Protein 1LCS (pdb70)

Radius of gyration: 31.64 Å; Cα contacts (8 Å, |Δi|>4): 925; chains: 2; bounding box: 94×71×58 Å

Solvent-accessible surface area: 22048 Å² total; per-residue (Å²): 164,92,82,77,89,38,0,23,0,24,0,29,6,64,75,75,53,79,140,14,62,33,42,66,64,62,0,41,82,114,55,0,13,20,47,0,126,10,10,4,27,34,1,20,18,130,124,5,60,19,60,122,156,87,100,159,25,18,19,0,18,66,65,42,83,9,15,81,76,2,38,87,18,47,3,8,0,0,5,28,53,43,115,77,162,136,8,34,19,71,153,44,0,21,12,51,86,143,57,2,27,3,4,10,66,11,173,78,178,15,106,39,90,101,1,41,2,50,2,89,48,8,147,33,124,0,23,76,116,36,129,80,30,45,149,8,0,24,0,43,27,109,83,115,110,84,96,30,89,36,16,31,112,36,0,105,2,9,32,5,28,0,65,12,30,133,103,0,106,126,37,78,12,131,44,98,30,25,0,0,0,27,2,67,71,126,54,143,16,3,30,1,17,0,13,0,26,44,95,59,108,111,62,115,182,148,143,113,76,50,52,0,27,0,12,0,25,4,81,70,75,59,72,143,18,61,47,51,67,58,118,12,27,66,114,99,0,24,30,44,0,130,10,12,5,27,33,0,18,14,128,132,6,58,15,56,129,169,95,106,161,26,23,21,0,16,54,76,45,72,14,15,79,73,2,38,88,17,47,3,10,0,0,3,20,56,31,136,110,208,105,3,24,29,83,162,38,0,30,11,51,70,145,53,5,26,8,5,7,58,13,188,81,170,13,101,33,97,98,2,39,2,57,2,90,53,8,151,34,125,0,25,66,117,34,129,81,37,47,162,6,0,23,0,48,24,104,92,121,125,67,108,32,90,39,17,31,117,32,0,101,1,7,33,6,27,0,68,6,31,120,100,0,104,120,37,77,3,143,29,95,42,32,0,0,0,26,1,58,66,121,54,140,19,1,33,0,26,0,6,0,25,44,100,55,107,98,91,112,169

Secondary structure (DSSP, 8-state):
----EEEEEEEEETTT--EEEEEEEEE-TTT--PPEEEEGGGT--TTTSPPTTS---S--SSSHHHHHHHHTS-EEEEESSS--GGG--GGGTT-SSTT---EEESTT----SSSSEEEEE------EE-SSSSEESTTSBTTTSTTSTT-BGGG---EEEEEE-HHHHHS--SS-EEEEEEE--SS---EEEEEEEEEEE----/----EEEEEEEEETTT--EEEEEEEEE-TTT----EEEEGGGT--SS-SPPTTSS--S--SSSHHHHHHHHTS-EEEEESTT--TTS--GGGTT-SSTT---EEESTT----SS-SEEEEE-----SEE-TTSSEESTTSBTTTS-SSTT-BGGG---EEEEEE-TGGGTS--SS-EEEEEEE--SS---EEEEEEEEEEE----

InterPro domains:
  IPR008981 F-MuLV receptor-binding [G3DSA:3.90.310.10] (35-245)
  IPR008981 F-MuLV receptor-binding [SSF49830] (38-240)
  IPR018154 TLV/ENV coat polyprotein [PF00429] (21-636)
  IPR018154 TLV/ENV coat polyprotein [PTHR10424] (202-648)

B-factor: mean 48.63, std 17.07, range [19.19, 107.61]

CATH classification: 3.90.310.10

Sequence (410 aa):
PHQVYNVTWTITNLVTGTKANATSMLGTLTDAFPTMYFDLCDIIGNTWNPSDQEPFPGYGCDQPMRRWQQRNTPFYVCPGHANRKQCGGPQDGFCAVWGCETTGETYWRPTSSWDYITVKKGVTQGIYQCSGGGWCGPCYDKAVHSSTTGASEGGRCNPLILQFTQKGRQTSWDGPKSWGLRLYRSGYDPIALFSVSRQVMTITPPHQVYNVTWTITNLVTGTKANATSMLGTLTDAFPTMYFDLCDIIGNTWNPSDQEPFPGYGCDQPMRRWQQRNTPFYVCPGHANRKQCGGPQDGFCAVWGCETTGETYWRPTSSWDYITVKKGVTQGIYQCSGGGWCGPCYDKAVHSSTTGASEGGRCNPLILQFTQKGRQTSWDGPKSWGLRLYRSGYDPIALFSVSRQVMTITP

Nearest PDB structures (foldseek):
  1lcs-assembly1_A  TM=1.005E+00  e=9.125E-48  Feline leukemia virus strain B/lambda-B1
  1aol-assembly1_A  TM=7.266E-01  e=6.722E-16  Friend murine leukemia virus
  5mj4-assembly1_A  TM=2.939E-01  e=6.908E+00  Homo sapiens
  2nup-assembly1_B  TM=2.104E-01  e=5.769E+00  Homo sapiens
  1lcs-assembly1_A  TM=9.864E-01  e=2.912E-42  Feline leukemia virus strain B/lambda-B1

Organism: Feline leukemia virus (strain B/lambda-B1) (NCBI:txid103916)

Structure (mmCIF, N/CA/C/O backbone):
data_1LCS
#
_entry.id   1LCS
#
_cell.length_a   93.400
_cell.length_b   93.400
_cell.length_c   231.500
_cell.angle_alpha   90.00
_cell.angle_beta   90.00
_cell.angle_gamma   120.00
#
_symmetry.space_group_name_H-M   'P 65 2 2'
#
loop_
_entity.id
_entity.type
_entity.pdbx_description
1 polymer 'FELINE LEUKEMIA VIRUS RECEPTOR-BINDING DOMAIN'
2 branched 2-acetamido-2-deoxy-beta-D-glucopyranose-(1-4)-2-acetamido-2-deoxy-beta-D-glucopyranose
3 branched 2-acetamido-2-deoxy-alpha-D-glucopyranose-(1-2)-beta-D-mannopyranose-(1-6)-alpha-D-mannopyranose-(1-4)-2-acetamido-2-deoxy-beta-D-glucopyranose-(1-4)-2-acetamido-2-deoxy-beta-D-glucopyranose
4 non-polymer 2-[2-(2-METHOXY-ETHOXY)-ETHOXY]-ETHOXYL
5 water water
#
loop_
_atom_site.group_PDB
_atom_site.id
_atom_site.type_symbol
_atom_site.label_atom_id
_atom_site.label_alt_id
_atom_site.label_comp_id
_atom_site.label_asym_id
_atom_site.label_entity_id
_atom_site.label_seq_id
_atom_site.pdbx_PDB_ins_code
_atom_site.Cartn_x
_atom_site.Cartn_y
_atom_site.Cartn_z
_atom_site.occupancy
_atom_site.B_iso_or_equiv
_atom_site.auth_seq_id
_atom_site.auth_comp_id
_atom_site.auth_asym_id
_atom_site.auth_atom_id
_atom_site.pdbx_PDB_model_num
ATOM 1 N N . PRO A 1 4 ? -41.458 64.387 118.529 1.00 68.64 4 PRO A N 1
ATOM 2 C CA . PRO A 1 4 ? -40.428 64.387 119.601 1.00 69.23 4 PRO A CA 1
ATOM 3 C C . PRO A 1 4 ? -39.059 64.148 118.971 1.00 69.05 4 PRO A C 1
ATOM 4 O O . PRO A 1 4 ? -38.067 64.792 119.328 1.00 68.84 4 PRO A O 1
ATOM 8 N N . HIS A 1 5 ? -39.017 63.209 118.033 1.00 67.68 5 HIS A N 1
ATOM 9 C CA . HIS A 1 5 ? -37.787 62.904 117.327 1.00 67.21 5 HIS A CA 1
ATOM 10 C C . HIS A 1 5 ? -37.783 63.801 116.085 1.00 67.89 5 HIS A C 1
ATOM 11 O O . HIS A 1 5 ? -36.778 63.886 115.374 1.00 67.79 5 HIS A O 1
ATOM 18 N N . GLN A 1 6 ? -38.917 64.464 115.839 1.00 68.21 6 GLN A N 1
ATOM 19 C CA . GLN A 1 6 ? -39.083 65.359 114.689 1.00 68.61 6 GLN A CA 1
ATOM 20 C C . GLN A 1 6 ? -38.597 66.764 114.997 1.00 68.44 6 GLN A C 1
ATOM 21 O O . GLN A 1 6 ? -39.359 67.727 114.924 1.00 68.74 6 GLN A O 1
ATOM 27 N N . VAL A 1 7 ? -37.320 66.877 115.331 1.00 68.10 7 VAL A N 1
ATOM 28 C CA . VAL A 1 7 ? -36.733 68.161 115.661 1.00 68.64 7 VAL A CA 1
ATOM 29 C C . VAL A 1 7 ? -36.537 69.047 114.426 1.00 68.30 7 VAL A C 1
ATOM 30 O O . VAL A 1 7 ? -36.696 70.269 114.506 1.00 68.32 7 VAL A O 1
ATOM 34 N N . TYR A 1 8 ? -36.208 68.438 113.288 1.00 66.63 8 TYR A N 1
ATOM 35 C CA . TYR A 1 8 ? -35.974 69.204 112.064 1.00 64.46 8 TYR A CA 1
ATOM 36 C C . TYR A 1 8 ? -36.689 68.670 110.826 1.00 62.43 8 TYR A C 1
ATOM 37 O O . TYR A 1 8 ? -37.358 67.637 110.855 1.00 61.87 8 TYR A O 1
ATOM 46 N N . ASN A 1 9 ? -36.538 69.410 109.734 1.00 60.50 9 ASN A N 1
ATOM 47 C CA . ASN A 1 9 ? -37.088 69.019 108.448 1.00 58.91 9 ASN A CA 1
ATOM 48 C C . ASN A 1 9 ? -35.861 68.752 107.594 1.00 55.67 9 ASN A C 1
ATOM 49 O O . ASN A 1 9 ? -35.221 69.681 107.092 1.00 53.29 9 ASN A O 1
ATOM 54 N N . VAL A 1 10 ? -35.528 67.474 107.457 1.00 52.76 10 VAL A N 1
ATOM 55 C CA . VAL A 1 10 ? -34.360 67.059 106.696 1.00 49.06 10 VAL A CA 1
ATOM 56 C C . VAL A 1 10 ? -34.680 66.789 105.229 1.00 46.23 10 VAL A C 1
ATOM 57 O O . VAL A 1 10 ? -35.583 66.019 104.904 1.00 46.55 10 VAL A O 1
ATOM 61 N N . THR A 1 11 ? -33.937 67.435 104.341 1.00 43.22 11 THR A N 1
ATOM 62 C CA . THR A 1 11 ? -34.153 67.251 102.917 1.00 43.40 11 THR A CA 1
ATOM 63 C C . THR A 1 11 ? -32.912 66.657 102.264 1.00 42.19 11 THR A C 1
ATOM 64 O O . THR A 1 11 ? -31.795 67.145 102.466 1.00 42.24 11 THR A O 1
ATOM 68 N N . TRP A 1 12 ? -33.115 65.586 101.502 1.00 41.19 12 TRP A N 1
ATOM 69 C CA . TRP A 1 12 ? -32.027 64.927 100.786 1.00 39.33 12 TRP A CA 1
ATOM 70 C C . TRP A 1 12 ? -32.239 65.199 99.306 1.00 38.40 12 TRP A C 1
ATOM 71 O O . TRP A 1 12 ? -33.351 65.067 98.797 1.00 37.15 12 TRP A O 1
ATOM 82 N N . THR A 1 13 ? -31.171 65.572 98.614 1.00 37.93 13 THR A N 1
ATOM 83 C CA . THR A 1 13 ? -31.271 65.867 97.193 1.00 38.19 13 THR A CA 1
ATOM 84 C C . THR A 1 13 ? -30.288 65.078 96.338 1.00 37.58 13 THR A C 1
ATOM 85 O O . THR A 1 13 ? -29.116 64.961 96.679 1.00 36.95 13 THR A O 1
ATOM 89 N N . ILE A 1 14 ? -30.776 64.541 95.226 1.00 36.83 14 ILE A N 1
ATOM 90 C CA . ILE A 1 14 ? -29.919 63.814 94.303 1.00 37.34 14 ILE A CA 1
ATOM 91 C C . ILE A 1 14 ? -29.654 64.761 93.129 1.00 37.78 14 ILE A C 1
ATOM 92 O O . ILE A 1 14 ? -30.580 65.192 92.434 1.00 38.04 14 ILE A O 1
ATOM 97 N N . THR A 1 15 ? -28.385 65.085 92.911 1.00 36.14 15 THR A N 1
ATOM 98 C CA . THR A 1 15 ? -28.032 66.024 91.863 1.00 35.13 15 THR A CA 1
ATOM 99 C C . THR A 1 15 ? -27.252 65.491 90.676 1.00 36.20 15 THR A C 1
ATOM 100 O O . THR A 1 15 ? -26.373 64.643 90.822 1.00 35.71 15 THR A O 1
ATOM 104 N N . ASN A 1 16 ? -27.590 66.028 89.502 1.00 36.93 16 ASN A N 1
ATOM 105 C CA . ASN A 1 16 ? -26.929 65.712 88.235 1.00 34.61 16 ASN A CA 1
ATOM 106 C C . ASN A 1 16 ? -25.614 66.484 88.377 1.00 33.73 16 ASN A C 1
ATOM 107 O O . ASN A 1 16 ? -25.608 67.706 88.300 1.00 33.92 16 ASN A O 1
ATOM 112 N N . LEU A 1 17 ? -24.512 65.778 88.601 1.00 32.38 17 LEU A N 1
ATOM 113 C CA . LEU A 1 17 ? -23.221 66.428 88.814 1.00 30.81 17 LEU A CA 1
ATOM 114 C C . LEU A 1 17 ? -22.812 67.460 87.764 1.00 30.64 17 LEU A C 1
ATOM 115 O O . LEU A 1 17 ? -22.443 68.602 88.093 1.00 27.42 17 LEU A O 1
ATOM 120 N N . VAL A 1 18 ? -22.879 67.063 86.503 1.00 29.41 18 VAL A N 1
ATOM 121 C CA . VAL A 1 18 ? -22.502 67.958 85.430 1.00 30.51 18 VAL A CA 1
ATOM 122 C C . VAL A 1 18 ? -23.418 69.176 85.331 1.00 31.53 18 VAL A C 1
ATOM 123 O O . VAL A 1 18 ? -22.975 70.303 85.528 1.00 31.48 18 VAL A O 1
ATOM 127 N N . THR A 1 19 ? -24.698 68.955 85.058 1.00 32.71 19 THR A N 1
ATOM 128 C CA . THR A 1 19 ? -25.636 70.063 84.905 1.00 34.99 19 THR A CA 1
ATOM 129 C C . THR A 1 19 ? -25.964 70.859 86.163 1.00 36.25 19 THR A C 1
ATOM 130 O O . THR A 1 19 ? -26.338 72.024 86.073 1.00 38.89 19 THR A O 1
ATOM 134 N N . GLY A 1 20 ? -25.854 70.237 87.330 1.00 36.03 20 GLY A N 1
ATOM 135 C CA . GLY A 1 20 ? -26.162 70.941 88.561 1.00 33.73 20 GLY A CA 1
ATOM 136 C C . GLY A 1 20 ? -27.642 70.936 88.915 1.00 34.67 20 GLY A C 1
ATOM 137 O O . GLY A 1 20 ? -28.040 71.487 89.940 1.00 32.49 20 GLY A O 1
ATOM 138 N N . THR A 1 21 ? -28.462 70.304 88.078 1.00 35.03 21 THR A N 1
ATOM 139 C CA . THR A 1 21 ? -29.898 70.254 88.325 1.00 36.90 21 THR A CA 1
ATOM 140 C C . THR A 1 21 ? -30.316 69.135 89.284 1.00 38.49 21 THR A C 1
ATOM 141 O O . THR A 1 21 ? -29.595 68.156 89.485 1.00 40.09 21 THR A O 1
ATOM 145 N N . LYS A 1 22 ? -31.494 69.294 89.869 1.00 38.66 22 LYS A N 1
ATOM 146 C CA . LYS A 1 22 ? -32.033 68.342 90.828 1.00 39.08 22 LYS A CA 1
ATOM 147 C C . LYS A 1 22 ? -32.721 67.178 90.142 1.00 39.15 22 LYS A C 1
ATOM 148 O O . LYS A 1 22 ? -33.719 67.374 89.455 1.00 40.20 22 LYS A O 1
ATOM 154 N N . ALA A 1 23 ? -32.197 65.969 90.327 1.00 37.73 23 ALA A N 1
ATOM 155 C CA . ALA A 1 23 ? -32.820 64.794 89.732 1.00 36.51 23 ALA A CA 1
ATOM 156 C C . ALA A 1 23 ? -34.092 64.508 90.527 1.00 36.61 23 ALA A C 1
ATOM 157 O O . ALA A 1 23 ? -35.090 64.055 89.973 1.00 37.56 23 ALA A O 1
ATOM 159 N N . ASN A 1 24 ? -34.038 64.763 91.831 1.00 34.86 24 ASN A N 1
ATOM 160 C CA . ASN A 1 24 ? -35.184 64.583 92.707 1.00 37.16 24 ASN A CA 1
ATOM 161 C C . ASN A 1 24 ? -34.823 64.952 94.130 1.00 38.31 24 ASN A C 1
ATOM 162 O O . ASN A 1 24 ? -33.670 65.231 94.435 1.00 39.31 24 ASN A O 1
ATOM 167 N N . ALA A 1 25 ? -35.817 64.950 95.008 1.00 40.53 25 ALA A N 1
ATOM 168 C CA . ALA A 1 25 ? -35.585 65.293 96.404 1.00 42.80 25 ALA A CA 1
ATOM 169 C C . ALA A 1 25 ? -36.638 64.662 97.299 1.00 43.95 25 ALA A C 1
ATOM 170 O O . ALA A 1 25 ? -37.735 64.328 96.854 1.00 45.82 25 ALA A O 1
ATOM 172 N N . THR A 1 26 ? -36.291 64.484 98.562 1.00 44.78 26 THR A N 1
ATOM 173 C CA . THR A 1 26 ? -37.214 63.915 99.525 1.00 47.69 26 THR A CA 1
ATOM 174 C C . THR A 1 26 ? -36.999 64.588 100.874 1.00 49.44 26 THR A C 1
ATOM 175 O O . THR A 1 26 ? -35.861 64.772 101.322 1.00 49.36 26 THR A O 1
ATOM 179 N N . SER A 1 27 ? -38.096 64.980 101.510 1.00 50.45 27 SER A N 1
ATOM 180 C CA . SER A 1 27 ? -38.014 65.616 102.817 1.00 52.58 27 SER A CA 1
ATOM 181 C C . SER A 1 27 ? -38.708 64.760 103.869 1.00 52.95 27 SER A C 1
ATOM 182 O O . SER A 1 27 ? -39.601 63.976 103.560 1.00 52.49 27 SER A O 1
ATOM 185 N N . MET A 1 28 ? -38.275 64.895 105.112 1.00 54.07 28 MET A N 1
ATOM 186 C CA . MET A 1 28 ? -38.888 64.158 106.200 1.00 56.71 28 MET A CA 1
ATOM 187 C C . MET A 1 28 ? -38.472 64.795 107.513 1.00 56.41 28 MET A C 1
ATOM 188 O O . MET A 1 28 ? -37.398 65.387 107.612 1.00 56.50 28 MET A O 1
ATOM 193 N N . LEU A 1 29 ? -39.338 64.702 108.515 1.00 55.70 29 LEU A N 1
ATOM 194 C CA . LEU A 1 29 ? -39.041 65.289 109.810 1.00 54.31 29 LEU A CA 1
ATOM 195 C C . LEU A 1 29 ? -38.286 64.270 110.635 1.00 52.85 29 LEU A C 1
ATOM 196 O O . LEU A 1 29 ? -38.565 63.072 110.560 1.00 54.47 29 LEU A O 1
ATOM 201 N N . GLY A 1 30 ? -37.323 64.744 111.413 1.00 49.34 30 GLY A N 1
ATOM 202 C CA . GLY A 1 30 ? -36.542 63.846 112.230 1.00 46.69 30 GLY A CA 1
ATOM 203 C C . GLY A 1 30 ? -35.222 64.478 112.602 1.00 47.23 30 GLY A C 1
ATOM 204 O O . GLY A 1 30 ? -35.085 65.705 112.623 1.00 46.64 30 GLY A O 1
ATOM 205 N N . THR A 1 31 ? -34.243 63.637 112.910 1.00 46.70 31 THR A N 1
ATOM 206 C CA . THR A 1 31 ? -32.926 64.124 113.287 1.00 46.59 31 THR A CA 1
ATOM 207 C C . THR A 1 31 ? -31.882 63.626 112.304 1.00 46.75 31 THR A C 1
ATOM 208 O O . THR A 1 31 ? -32.179 62.828 111.417 1.00 46.07 31 THR A O 1
ATOM 212 N N . LEU A 1 32 ? -30.660 64.112 112.462 1.00 48.04 32 LEU A N 1
ATOM 213 C CA . LEU A 1 32 ? -29.565 63.724 111.586 1.00 49.89 32 LEU A CA 1
ATOM 214 C C . LEU A 1 32 ? -29.266 62.232 111.637 1.00 51.15 32 LEU A C 1
ATOM 215 O O . LEU A 1 32 ? -28.705 61.676 110.687 1.00 52.63 32 LEU A O 1
ATOM 220 N N . THR A 1 33 ? -29.651 61.588 112.736 1.00 50.61 33 THR A N 1
ATOM 221 C CA . THR A 1 33 ? -29.379 60.170 112.930 1.00 50.88 33 THR A CA 1
ATOM 222 C C . THR A 1 33 ? -30.466 59.211 112.467 1.00 49.92 33 THR A C 1
ATOM 223 O O . THR A 1 33 ? -30.212 58.021 112.290 1.00 50.89 33 THR A O 1
ATOM 227 N N . ASP A 1 34 ? -31.673 59.713 112.256 1.00 48.80 34 ASP A N 1
ATOM 228 C CA . ASP A 1 34 ? -32.762 58.839 111.838 1.00 47.79 34 ASP A CA 1
ATOM 229 C C . ASP A 1 34 ? -33.396 59.180 110.490 1.00 45.76 34 ASP A C 1
ATOM 230 O O . ASP A 1 34 ? -34.194 58.403 109.962 1.00 45.25 34 ASP A O 1
ATOM 235 N N . ALA A 1 35 ? -33.046 60.332 109.933 1.00 44.59 35 ALA A N 1
ATOM 236 C CA . ALA A 1 35 ? -33.627 60.746 108.659 1.00 44.74 35 ALA A CA 1
ATOM 237 C C . ALA A 1 35 ? -32.767 60.320 107.477 1.00 43.59 35 ALA A C 1
ATOM 238 O O . ALA A 1 35 ? -31.875 61.057 107.038 1.00 41.80 35 ALA A O 1
ATOM 240 N N . PHE A 1 36 ? -33.045 59.112 106.991 1.00 41.28 36 PHE A N 1
ATOM 241 C CA . PHE A 1 36 ? -32.347 58.518 105.856 1.00 39.21 36 PHE A CA 1
ATOM 242 C C . PHE A 1 36 ? -33.370 57.798 105.015 1.00 39.44 36 PHE A C 1
ATOM 243 O O . PHE A 1 36 ? -33.428 56.573 104.998 1.00 39.26 36 PHE A O 1
ATOM 251 N N . PRO A 1 37 ? -34.193 58.560 104.295 1.00 39.55 37 PRO A N 1
ATOM 252 C CA . PRO A 1 37 ? -35.239 58.013 103.438 1.00 40.51 37 PRO A CA 1
ATOM 253 C C . PRO A 1 37 ? -34.699 57.334 102.196 1.00 42.39 37 PRO A C 1
ATOM 254 O O . PRO A 1 37 ? -33.546 57.531 101.807 1.00 44.70 37 PRO A O 1
ATOM 258 N N . THR A 1 38 ? -35.562 56.542 101.577 1.00 42.57 38 THR A N 1
ATOM 259 C CA . THR A 1 38 ? -35.264 55.854 100.338 1.00 42.21 38 THR A CA 1
ATOM 260 C C . THR A 1 38 ? -35.442 56.910 99.251 1.00 42.20 38 THR A C 1
ATOM 261 O O . THR A 1 38 ? -36.432 57.629 99.249 1.00 42.69 38 THR A O 1
ATOM 265 N N . MET A 1 39 ? -34.485 57.015 98.340 1.00 43.17 39 MET A N 1
ATOM 266 C CA . MET A 1 39 ? -34.569 57.993 97.264 1.00 43.39 39 MET A CA 1
ATOM 267 C C . MET A 1 39 ? -35.043 57.334 95.974 1.00 42.73 39 MET A C 1
ATOM 268 O O . MET A 1 39 ? -34.787 56.154 95.730 1.00 43.01 39 MET A O 1
ATOM 273 N N . TYR A 1 40 ? -35.723 58.108 95.142 1.00 41.22 40 TYR A N 1
ATOM 274 C CA . TYR A 1 40 ? -36.200 57.613 93.861 1.00 39.21 40 TYR A CA 1
ATOM 275 C C . TYR A 1 40 ? -35.849 58.642 92.794 1.00 38.02 40 TYR A C 1
ATOM 276 O O . TYR A 1 40 ? -36.061 59.838 92.997 1.00 38.99 40 TYR A O 1
ATOM 285 N N . PHE A 1 41 ? -35.308 58.188 91.668 1.00 35.40 41 PHE A N 1
ATOM 286 C CA . PHE A 1 41 ? -34.977 59.095 90.580 1.00 33.65 41 PHE A CA 1
ATOM 287 C C . PHE A 1 41 ? -34.806 58.320 89.283 1.00 33.61 41 PHE A C 1
ATOM 288 O O . PHE A 1 41 ? -34.690 57.096 89.301 1.00 33.79 41 PHE A O 1
ATOM 296 N N . ASP A 1 42 ? -34.840 59.015 88.150 1.00 32.53 42 ASP A N 1
ATOM 297 C CA . ASP A 1 42 ? -34.677 58.337 86.871 1.00 32.62 42 ASP A CA 1
ATOM 298 C C . ASP A 1 42 ? -33.257 58.594 86.384 1.00 33.31 42 ASP A C 1
ATOM 299 O O . ASP A 1 42 ? -32.722 59.690 86.570 1.00 34.53 42 ASP A O 1
ATOM 304 N N . LEU A 1 43 ? -32.648 57.582 85.774 1.00 33.70 43 LEU A N 1
ATOM 305 C CA . LEU A 1 43 ? -31.284 57.694 85.259 1.00 33.80 43 LEU A CA 1
ATOM 306 C C . LEU A 1 43 ? -31.146 58.834 84.249 1.00 34.81 43 LEU A C 1
ATOM 307 O O . LEU A 1 43 ? -30.125 59.519 84.208 1.00 34.38 43 LEU A O 1
ATOM 312 N N . CYS A 1 44 ? -32.179 59.040 83.438 1.00 36.68 44 CYS A N 1
ATOM 313 C CA . CYS A 1 44 ? -32.142 60.099 82.436 1.00 38.69 44 CYS A CA 1
ATOM 314 C C . CYS A 1 44 ? -32.085 61.501 83.034 1.00 37.52 44 CYS A C 1
ATOM 315 O O . CYS A 1 44 ? -31.814 62.468 82.327 1.00 36.86 44 CYS A O 1
ATOM 318 N N . ASP A 1 45 ? -32.315 61.616 84.336 1.00 37.57 45 ASP A N 1
ATOM 319 C CA . ASP A 1 45 ? -32.257 62.924 84.978 1.00 37.92 45 ASP A CA 1
ATOM 320 C C . ASP A 1 45 ? -30.896 63.235 85.586 1.00 36.33 45 ASP A C 1
ATOM 321 O O . ASP A 1 45 ? -30.726 64.274 86.225 1.00 36.36 45 ASP A O 1
ATOM 326 N N . ILE A 1 46 ? -29.927 62.340 85.388 1.00 34.61 46 ILE A N 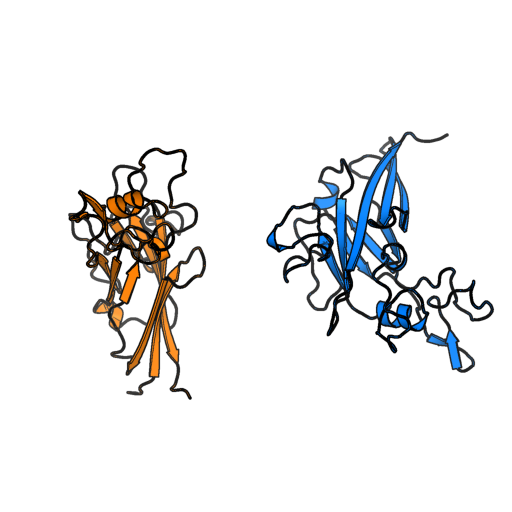1
ATOM 327 C CA . ILE A 1 46 ? -28.578 62.549 85.922 1.00 32.39 46 ILE A CA 1
ATOM 328 C C . ILE A 1 46 ? -27.478 62.433 84.864 1.00 32.50 46 ILE A C 1
ATOM 329 O O . ILE A 1 46 ? -26.301 62.621 85.171 1.00 33.33 46 ILE A O 1
ATOM 334 N N . ILE A 1 47 ? -27.848 62.113 83.627 1.00 31.79 47 ILE A N 1
ATOM 335 C CA . ILE A 1 47 ? -26.854 62.001 82.566 1.00 33.95 47 ILE A CA 1
ATOM 336 C C . ILE A 1 47 ? -26.369 63.384 82.148 1.00 34.74 47 ILE A C 1
ATOM 337 O O . ILE A 1 47 ? -27.038 64.389 82.397 1.00 31.87 47 ILE A O 1
ATOM 342 N N . GLY A 1 48 ? -25.202 63.412 81.510 1.00 36.19 48 GLY A N 1
ATOM 343 C CA . GLY A 1 48 ? -24.618 64.656 81.046 1.00 37.67 48 GLY A CA 1
ATOM 344 C C . GLY A 1 48 ? -24.635 64.818 79.529 1.00 39.63 48 GLY A C 1
ATOM 345 O O . GLY A 1 48 ? -25.283 64.051 78.801 1.00 35.22 48 GLY A O 1
ATOM 346 N N . ASN A 1 49 ? -23.899 65.823 79.064 1.00 41.20 49 ASN A N 1
ATOM 347 C CA . ASN A 1 49 ? -23.806 66.162 77.647 1.00 43.46 49 ASN A CA 1
ATOM 348 C C . ASN A 1 49 ? -23.214 65.090 76.746 1.00 42.85 49 ASN A C 1
ATOM 349 O O . ASN A 1 49 ? -23.529 65.046 75.564 1.00 43.16 49 ASN A O 1
ATOM 354 N N . THR A 1 50 ? -22.377 64.219 77.296 1.00 42.54 50 THR A N 1
ATOM 355 C CA . THR A 1 50 ? -21.725 63.205 76.477 1.00 43.63 50 THR A CA 1
ATOM 356 C C . THR A 1 50 ? -22.312 61.791 76.518 1.00 43.52 50 THR A C 1
ATOM 357 O O . THR A 1 50 ? -21.719 60.860 75.975 1.00 44.82 50 THR A O 1
ATOM 361 N N . TRP A 1 51 ? -23.473 61.625 77.144 1.00 42.43 51 TRP A N 1
ATOM 362 C CA . TRP A 1 51 ? -24.097 60.309 77.250 1.00 40.86 51 TRP A CA 1
ATOM 363 C C . TRP A 1 51 ? -24.841 59.839 75.996 1.00 42.13 51 TRP A C 1
ATOM 364 O O . TRP A 1 51 ? -24.470 58.824 75.409 1.00 42.96 51 TRP A O 1
ATOM 375 N N . ASN A 1 52 ? -25.881 60.561 75.585 1.00 41.38 52 ASN A N 1
ATOM 376 C CA . ASN A 1 52 ? -26.646 60.165 74.402 1.00 42.87 52 ASN A CA 1
ATOM 377 C C . ASN A 1 52 ? -25.795 59.916 73.165 1.00 42.92 52 ASN A C 1
ATOM 378 O O . ASN A 1 52 ? -24.981 60.750 72.776 1.00 42.10 52 ASN A O 1
ATOM 383 N N . PRO A 1 53 ? -25.969 58.751 72.535 1.00 43.35 53 PRO A N 1
ATOM 384 C CA . PRO A 1 53 ? -25.191 58.459 71.331 1.00 45.40 53 PRO A CA 1
ATOM 385 C C . PRO A 1 53 ? -25.629 59.419 70.218 1.00 47.44 53 PRO A C 1
ATOM 386 O O . PRO A 1 53 ? -26.743 59.955 70.243 1.00 47.03 53 PRO A O 1
ATOM 390 N N . SER A 1 54 ? -24.749 59.633 69.250 1.00 49.09 54 SER A N 1
ATOM 391 C CA . SER A 1 54 ? -25.031 60.520 68.132 1.00 52.56 54 SER A CA 1
ATOM 392 C C . SER A 1 54 ? -26.268 60.108 67.328 1.00 54.02 54 SER A C 1
ATOM 393 O O . SER A 1 54 ? -26.764 58.989 67.460 1.00 54.07 54 SER A O 1
ATOM 396 N N . ASP A 1 55 ? -26.771 61.021 66.501 1.00 56.07 55 ASP A N 1
ATOM 397 C CA . ASP A 1 55 ? -27.921 60.721 65.654 1.00 59.47 55 ASP A CA 1
ATOM 398 C C . ASP A 1 55 ? -27.449 59.890 64.461 1.00 59.45 55 ASP A C 1
ATOM 399 O O . ASP A 1 55 ? -28.237 59.176 63.844 1.00 60.08 55 ASP A O 1
ATOM 404 N N . GLN A 1 56 ? -26.159 59.991 64.148 1.00 59.99 56 GLN A N 1
ATOM 405 C CA . GLN A 1 56 ? -25.569 59.257 63.033 1.00 61.44 56 GLN A CA 1
ATOM 406 C C . GLN A 1 56 ? -25.328 57.815 63.454 1.00 61.10 56 GLN A C 1
ATOM 407 O O . GLN A 1 56 ? -24.951 56.973 62.638 1.00 62.12 56 GLN A O 1
ATOM 413 N N . GLU A 1 57 ? -25.535 57.543 64.738 1.00 59.93 57 GLU A N 1
ATOM 414 C CA . GLU A 1 57 ? -25.327 56.213 65.296 1.00 57.19 57 GLU A CA 1
ATOM 415 C C . GLU A 1 57 ? -26.605 55.386 65.236 1.00 53.18 57 GLU A C 1
ATOM 416 O O . GLU A 1 57 ? -27.593 55.707 65.899 1.00 52.95 57 GLU A O 1
ATOM 422 N N . PRO A 1 58 ? -26.598 54.304 64.440 1.00 50.18 58 PRO A N 1
ATOM 423 C CA . PRO A 1 58 ? -27.753 53.413 64.274 1.00 48.45 58 PRO A CA 1
ATOM 424 C C . PRO A 1 58 ? -28.041 52.458 65.437 1.00 47.71 58 PRO A C 1
ATOM 425 O O . PRO A 1 58 ? -27.220 51.599 65.770 1.00 46.53 58 PRO A O 1
ATOM 429 N N . PHE A 1 59 ? -29.220 52.621 66.034 1.00 45.91 59 PHE A N 1
ATOM 430 C CA . PHE A 1 59 ? -29.678 51.790 67.150 1.00 45.75 59 PHE A CA 1
ATOM 431 C C . PHE A 1 59 ? -28.547 51.398 68.103 1.00 43.82 59 PHE A C 1
ATOM 432 O O . PHE A 1 59 ? -28.210 50.216 68.226 1.00 42.18 59 PHE A O 1
ATOM 440 N N . PRO A 1 60 ? -27.967 52.382 68.812 1.00 41.38 60 PRO A N 1
ATOM 441 C CA . PRO A 1 60 ? -26.870 52.115 69.743 1.00 39.05 60 PRO A CA 1
ATOM 442 C C . PRO A 1 60 ? -27.184 51.164 70.897 1.00 37.20 60 PRO A C 1
ATOM 443 O O . PRO A 1 60 ? -26.293 50.476 71.381 1.00 38.60 60 PRO A O 1
ATOM 447 N N . GLY A 1 61 ? -28.435 51.117 71.342 1.00 36.98 61 GLY A N 1
ATOM 448 C CA . GLY A 1 61 ? -28.777 50.210 72.427 1.00 35.63 61 GLY A CA 1
ATOM 449 C C . GLY A 1 61 ? -29.033 50.892 73.756 1.00 37.15 61 GLY A C 1
ATOM 450 O O . GLY A 1 61 ? -29.404 50.245 74.736 1.00 38.96 61 GLY A O 1
ATOM 451 N N . TYR A 1 62 ? -28.830 52.204 73.795 1.00 36.71 62 TYR A N 1
ATOM 452 C CA . TYR A 1 62 ? -29.062 52.980 75.004 1.00 36.13 62 TYR A CA 1
ATOM 453 C C . TYR A 1 62 ? -29.170 54.444 74.596 1.00 36.47 62 TYR A C 1
ATOM 454 O O . TYR A 1 62 ? -28.954 54.780 73.438 1.00 36.86 62 TYR A O 1
ATOM 463 N N . GLY A 1 63 ? -29.506 55.302 75.553 1.00 38.02 63 GLY A N 1
ATOM 464 C CA . GLY A 1 63 ? -29.654 56.718 75.281 1.00 37.94 63 GLY A CA 1
ATOM 465 C C . GLY A 1 63 ? -30.938 57.218 75.909 1.00 39.40 63 GLY A C 1
ATOM 466 O O . GLY A 1 63 ? -31.852 56.437 76.182 1.00 38.64 63 GLY A O 1
ATOM 467 N N . CYS A 1 64 ? -31.022 58.521 76.136 1.00 41.58 64 CYS A N 1
ATOM 468 C CA . CYS A 1 64 ? -32.214 59.095 76.743 1.00 44.96 64 CYS A CA 1
ATOM 469 C C . CYS A 1 64 ? -33.054 59.958 75.800 1.00 46.46 64 CYS A C 1
ATOM 470 O O . CYS A 1 64 ? -34.110 60.462 76.196 1.00 46.01 64 CYS A O 1
ATOM 473 N N . ASP A 1 65 ? -32.607 60.102 74.556 1.00 47.71 65 ASP A N 1
ATOM 474 C CA . ASP A 1 65 ? -33.306 60.947 73.586 1.00 50.46 65 ASP A CA 1
ATOM 475 C C . ASP A 1 65 ? -34.362 60.271 72.703 1.00 50.83 65 ASP A C 1
ATOM 476 O O . ASP A 1 65 ? -35.024 60.937 71.909 1.00 51.48 65 ASP A O 1
ATOM 481 N N . GLN A 1 66 ? -34.531 58.962 72.844 1.00 52.04 66 GLN A N 1
ATOM 482 C CA . GLN A 1 66 ? -35.521 58.232 72.053 1.00 51.53 66 GLN A CA 1
ATOM 483 C C . GLN A 1 66 ? -36.121 57.082 72.853 1.00 50.17 66 GLN A C 1
ATOM 484 O O . GLN A 1 66 ? -35.425 56.426 73.618 1.00 50.23 66 GLN A O 1
ATOM 490 N N . PRO A 1 67 ? -37.423 56.812 72.663 1.00 50.26 67 PRO A N 1
ATOM 491 C CA . PRO A 1 67 ? -38.172 55.750 73.349 1.00 48.99 67 PRO A CA 1
ATOM 492 C C . PRO A 1 67 ? -37.506 54.374 73.367 1.00 48.64 67 PRO A C 1
ATOM 493 O O . PRO A 1 67 ? -37.330 53.786 74.432 1.00 48.46 67 PRO A O 1
ATOM 497 N N . MET A 1 68 ? -37.147 53.847 72.202 1.00 47.76 68 MET A N 1
ATOM 498 C CA . MET A 1 68 ? -36.531 52.533 72.184 1.00 48.00 68 MET A CA 1
ATOM 499 C C . MET A 1 68 ? -35.139 52.582 72.805 1.00 46.41 68 MET A C 1
ATOM 500 O O . MET A 1 68 ? -34.687 51.606 73.408 1.00 45.02 68 MET A O 1
ATOM 505 N N . ARG A 1 69 ? -34.464 53.721 72.665 1.00 43.52 69 ARG A N 1
ATOM 506 C CA . ARG A 1 69 ? -33.151 53.881 73.265 1.00 41.96 69 ARG A CA 1
ATOM 507 C C . ARG A 1 69 ? -33.318 53.798 74.776 1.00 40.77 69 ARG A C 1
ATOM 508 O O . ARG A 1 69 ? -32.541 53.134 75.457 1.00 41.11 69 ARG A O 1
ATOM 516 N N . ARG A 1 70 ? -34.341 54.471 75.297 1.00 38.37 70 ARG A N 1
ATOM 517 C CA . ARG A 1 70 ? -34.601 54.459 76.732 1.00 39.45 70 ARG A CA 1
ATOM 518 C C . ARG A 1 70 ? -34.978 53.058 77.236 1.00 39.41 70 ARG A C 1
ATOM 519 O O . ARG A 1 70 ? -34.593 52.650 78.339 1.00 39.92 70 ARG A O 1
ATOM 527 N N . TRP A 1 71 ? -35.722 52.327 76.413 1.00 37.63 71 TRP A N 1
ATOM 528 C CA . TRP A 1 71 ? -36.169 50.984 76.744 1.00 34.84 71 TRP A CA 1
ATOM 529 C C . TRP A 1 71 ? -34.997 50.010 76.743 1.00 34.72 71 TRP A C 1
ATOM 530 O O . TRP A 1 71 ? -34.794 49.278 77.711 1.00 33.82 71 TRP A O 1
ATOM 541 N N . GLN A 1 72 ? -34.222 49.997 75.664 1.00 33.83 72 GLN A N 1
ATOM 542 C CA . GLN A 1 72 ? -33.081 49.097 75.590 1.00 35.78 72 GLN A CA 1
ATOM 543 C C . GLN A 1 72 ? -32.082 49.407 76.720 1.00 36.50 72 GLN A C 1
ATOM 544 O O . GLN A 1 72 ? -31.419 48.517 77.255 1.00 37.00 72 GLN A O 1
ATOM 550 N N . GLN A 1 73 ? -32.000 50.678 77.084 1.00 35.32 73 GLN A N 1
ATOM 551 C CA . GLN A 1 73 ? -31.139 51.125 78.161 1.00 35.03 73 GLN A CA 1
ATOM 552 C C . GLN A 1 73 ? -31.633 50.511 79.473 1.00 35.13 73 GLN A C 1
ATOM 553 O O . GLN A 1 73 ? -30.847 50.043 80.293 1.00 35.56 73 GLN A O 1
ATOM 559 N N . ARG A 1 74 ? -32.949 50.509 79.652 1.00 35.86 74 ARG A N 1
ATOM 560 C CA . ARG A 1 74 ? -33.601 49.970 80.847 1.00 34.42 74 ARG A CA 1
ATOM 561 C C . ARG A 1 74 ? -33.259 48.502 81.110 1.00 35.48 74 ARG A C 1
ATOM 562 O O . ARG A 1 74 ? -33.147 48.067 82.259 1.00 36.25 74 ARG A O 1
ATOM 570 N N . ASN A 1 75 ? -33.104 47.743 80.035 1.00 35.10 75 ASN A N 1
ATOM 571 C CA . ASN A 1 75 ? -32.817 46.329 80.136 1.00 35.62 75 ASN A CA 1
ATOM 572 C C . ASN A 1 75 ? -31.320 46.007 80.153 1.00 36.52 75 ASN A C 1
ATOM 573 O O . ASN A 1 75 ? -30.920 44.843 80.081 1.00 36.80 75 ASN A O 1
ATOM 578 N N . THR A 1 76 ? -30.493 47.039 80.261 1.00 34.43 76 THR A N 1
ATOM 579 C CA . THR A 1 76 ? -29.048 46.854 80.307 1.00 33.32 76 THR A CA 1
ATOM 580 C C . THR A 1 76 ? -28.614 46.934 81.760 1.00 32.65 76 THR A C 1
ATOM 581 O O . THR A 1 76 ? -29.123 47.754 82.522 1.00 33.46 76 THR A O 1
ATOM 585 N N . PRO A 1 77 ? -27.682 46.070 82.175 1.00 31.03 77 PRO A N 1
ATOM 586 C CA . PRO A 1 77 ? -27.238 46.131 83.573 1.00 30.22 77 PRO A CA 1
ATOM 587 C C . PRO A 1 77 ? -26.298 47.327 83.794 1.00 28.49 77 PRO A C 1
ATOM 588 O O . PRO A 1 77 ? -25.790 47.908 82.832 1.00 28.18 77 PRO A O 1
ATOM 592 N N . PHE A 1 78 ? -26.071 47.694 85.053 1.00 25.99 78 PHE A N 1
ATOM 593 C CA . PHE A 1 78 ? -25.196 48.817 85.365 1.00 24.82 78 PHE A CA 1
ATOM 594 C C . PHE A 1 78 ? -24.508 48.612 86.699 1.00 25.02 78 PHE A C 1
ATOM 595 O O . PHE A 1 78 ? -24.975 47.819 87.524 1.00 24.48 78 PHE A O 1
ATOM 603 N N . TYR A 1 79 ? -23.396 49.318 86.909 1.00 24.91 79 TYR A N 1
ATOM 604 C CA . TYR A 1 79 ? -22.656 49.237 88.175 1.00 23.89 79 TYR A CA 1
ATOM 605 C C . TYR A 1 79 ? -22.323 50.658 88.622 1.00 24.61 79 TYR A C 1
ATOM 606 O O . TYR A 1 79 ? -22.280 51.572 87.795 1.00 26.79 79 TYR A O 1
ATOM 615 N N . VAL A 1 80 ? -22.086 50.846 89.918 1.00 25.59 80 VAL A N 1
ATOM 616 C CA . VAL A 1 80 ? -21.828 52.175 90.486 1.00 24.64 80 VAL A CA 1
ATOM 617 C C . VAL A 1 80 ? -20.543 52.260 91.325 1.00 26.86 80 VAL A C 1
ATOM 618 O O . VAL A 1 80 ? -20.270 51.364 92.116 1.00 27.74 80 VAL A O 1
ATOM 622 N N . CYS A 1 81 ? -19.775 53.345 91.170 1.00 27.17 81 CYS A N 1
ATOM 623 C CA . CYS A 1 81 ? -18.537 53.528 91.937 1.00 28.51 81 CYS A CA 1
ATOM 624 C C . CYS A 1 81 ? -18.506 54.846 92.711 1.00 29.81 81 CYS A C 1
ATOM 625 O O . CYS A 1 81 ? -18.939 55.890 92.210 1.00 30.92 81 CYS A O 1
ATOM 628 N N . PRO A 1 82 ? -17.976 54.818 93.947 1.00 29.59 82 PRO A N 1
ATOM 629 C CA . PRO A 1 82 ? -17.902 56.035 94.757 1.00 30.14 82 PRO A CA 1
ATOM 63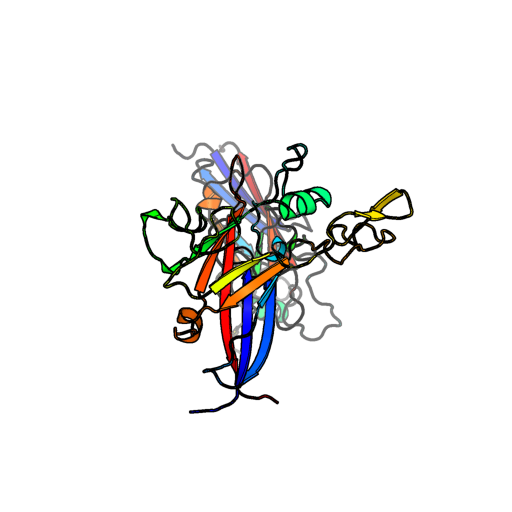0 C C . PRO A 1 82 ? -16.740 56.917 94.310 1.00 31.38 82 PRO A C 1
ATOM 631 O O . PRO A 1 82 ? -15.701 56.419 93.890 1.00 30.33 82 PRO A O 1
ATOM 635 N N . GLY A 1 83 ? -16.925 58.229 94.407 1.00 33.37 83 GLY A N 1
ATOM 636 C CA . GLY A 1 83 ? -15.871 59.151 94.030 1.00 34.99 83 GLY A CA 1
ATOM 637 C C . GLY A 1 83 ? -15.489 60.006 95.222 1.00 35.92 83 GLY A C 1
ATOM 638 O O . GLY A 1 83 ? -14.808 61.013 95.077 1.00 38.61 83 GLY A O 1
ATOM 639 N N . HIS A 1 84 ? -15.921 59.593 96.409 1.00 34.72 84 HIS A N 1
ATOM 640 C CA . HIS A 1 84 ? -15.633 60.332 97.630 1.00 35.33 84 HIS A CA 1
ATOM 641 C C . HIS A 1 84 ? -14.475 59.753 98.440 1.00 36.68 84 HIS A C 1
ATOM 642 O O . HIS A 1 84 ? -14.071 60.340 99.441 1.00 37.47 84 HIS A O 1
ATOM 649 N N . ALA A 1 85 ? -13.925 58.620 98.010 1.00 37.75 85 ALA A N 1
ATOM 650 C CA . ALA A 1 85 ? -12.846 57.985 98.772 1.00 39.10 85 ALA A CA 1
ATOM 651 C C . ALA A 1 85 ? -11.405 58.205 98.313 1.00 39.18 85 ALA A C 1
ATOM 652 O O . ALA A 1 85 ? -10.471 57.748 98.970 1.00 39.85 85 ALA A O 1
ATOM 654 N N . ASN A 1 86 ? -11.209 58.876 97.187 1.00 39.71 86 ASN A N 1
ATOM 655 C CA . ASN A 1 86 ? -9.857 59.146 96.707 1.00 40.65 86 ASN A CA 1
ATOM 656 C C . ASN A 1 86 ? -9.022 57.870 96.504 1.00 42.09 86 ASN A C 1
ATOM 657 O O . ASN A 1 86 ? -7.967 57.691 97.116 1.00 42.48 86 ASN A O 1
ATOM 662 N N . ARG A 1 87 ? -9.505 56.979 95.646 1.00 43.71 87 ARG A N 1
ATOM 663 C CA . ARG A 1 87 ? -8.792 55.741 95.343 1.00 44.43 87 ARG A CA 1
ATOM 664 C C . ARG A 1 87 ? -8.156 55.919 93.966 1.00 44.92 87 ARG A C 1
ATOM 665 O O . ARG A 1 87 ? -8.797 55.681 92.943 1.00 42.89 87 ARG A O 1
ATOM 673 N N . LYS A 1 88 ? -6.893 56.340 93.957 1.00 46.43 88 LYS A N 1
ATOM 674 C CA . LYS A 1 88 ? -6.149 56.600 92.723 1.00 47.37 88 LYS A CA 1
ATOM 675 C C . LYS A 1 88 ? -6.363 55.619 91.573 1.00 46.80 88 LYS A C 1
ATOM 676 O O . LYS A 1 88 ? -6.524 56.038 90.423 1.00 46.61 88 LYS A O 1
ATOM 682 N N . GLN A 1 89 ? -6.361 54.323 91.876 1.00 45.51 89 GLN A N 1
ATOM 683 C CA . GLN A 1 89 ? -6.529 53.294 90.847 1.00 44.61 89 GLN A CA 1
ATOM 684 C C . GLN A 1 89 ? -7.895 53.328 90.157 1.00 42.22 89 GLN A C 1
ATOM 685 O O . GLN A 1 89 ? -8.037 52.854 89.031 1.00 39.13 89 GLN A O 1
ATOM 691 N N . CYS A 1 90 ? -8.899 53.880 90.828 1.00 39.36 90 CYS A N 1
ATOM 692 C CA . CYS A 1 90 ? -10.225 53.931 90.235 1.00 37.73 90 CYS A CA 1
ATOM 693 C C . CYS A 1 90 ? -10.419 55.097 89.292 1.00 37.01 90 CYS A C 1
ATOM 694 O O . CYS A 1 90 ? -11.430 55.161 88.600 1.00 34.26 90 CYS A O 1
ATOM 697 N N . GLY A 1 91 ? -9.435 56.001 89.248 1.00 36.84 91 GLY A N 1
ATOM 698 C CA . GLY A 1 91 ? -9.511 57.154 88.361 1.00 35.35 91 GLY A CA 1
ATOM 699 C C . GLY A 1 91 ? -10.446 58.250 88.830 1.00 35.98 91 GLY A C 1
ATOM 700 O O . GLY A 1 91 ? -10.780 58.324 90.013 1.00 37.44 91 GLY A O 1
ATOM 701 N N . GLY A 1 92 ? -10.883 59.098 87.903 1.00 35.77 92 GLY A N 1
ATOM 702 C CA . GLY A 1 92 ? -11.772 60.191 88.261 1.00 34.03 92 GLY A CA 1
ATOM 703 C C . GLY A 1 92 ? -13.118 60.203 87.556 1.00 35.68 92 GLY A C 1
ATOM 704 O O . GLY A 1 92 ? -13.605 59.156 87.101 1.00 35.77 92 GLY A O 1
ATOM 705 N N . PRO A 1 93 ? -13.758 61.383 87.463 1.00 35.21 93 PRO A N 1
ATOM 706 C CA . PRO A 1 93 ? -15.061 61.556 86.813 1.00 36.16 93 PRO A CA 1
ATOM 707 C C . PRO A 1 93 ? -15.111 61.043 85.378 1.00 35.88 93 PRO A C 1
ATOM 708 O O . PRO A 1 93 ? -16.120 60.492 84.945 1.00 35.94 93 PRO A O 1
ATOM 712 N N . GLN A 1 94 ? -14.019 61.218 84.647 1.00 36.58 94 GLN A N 1
ATOM 713 C CA . GLN A 1 94 ? -13.963 60.773 83.264 1.00 38.38 94 GLN A CA 1
ATOM 714 C C . GLN A 1 94 ? -13.980 59.247 83.137 1.00 37.14 94 GLN A C 1
ATOM 715 O O . GLN A 1 94 ? -14.059 58.710 82.036 1.00 36.27 94 GLN A O 1
ATOM 721 N N . ASP A 1 95 ? -13.890 58.556 84.268 1.00 36.70 95 ASP A N 1
ATOM 722 C CA . ASP A 1 95 ? -13.941 57.095 84.290 1.00 35.45 95 ASP A CA 1
ATOM 723 C C . ASP A 1 95 ? -15.130 56.670 85.151 1.00 33.08 95 ASP A C 1
ATOM 724 O O . ASP A 1 95 ? -15.367 55.481 85.347 1.00 32.95 95 ASP A O 1
ATOM 729 N N . GLY A 1 96 ? -15.864 57.653 85.664 1.00 28.52 96 GLY A N 1
ATOM 730 C CA . GLY A 1 96 ? -16.998 57.368 86.519 1.00 28.28 96 GLY A CA 1
ATOM 731 C C . GLY A 1 96 ? -16.528 56.728 87.808 1.00 28.59 96 GLY A C 1
ATOM 732 O O . GLY A 1 96 ? -17.303 56.075 88.501 1.00 28.79 96 GLY A O 1
ATOM 733 N N . PHE A 1 97 ? -15.253 56.943 88.130 1.00 29.29 97 PHE A N 1
ATOM 734 C CA . PHE A 1 97 ? -14.604 56.377 89.312 1.00 27.22 97 PHE A CA 1
ATOM 735 C C . PHE A 1 97 ? -14.528 54.843 89.206 1.00 27.57 97 PHE A C 1
ATOM 736 O O . PHE A 1 97 ? -14.317 54.131 90.196 1.00 28.67 97 PHE A O 1
ATOM 744 N N . CYS A 1 98 ? -14.681 54.331 87.993 1.00 25.44 98 CYS A N 1
ATOM 745 C CA . CYS A 1 98 ? -14.606 52.890 87.783 1.00 27.93 98 CYS A CA 1
ATOM 746 C C . CYS A 1 98 ? -13.534 52.563 86.738 1.00 27.53 98 CYS A C 1
ATOM 747 O O . CYS A 1 98 ? -13.835 51.909 85.741 1.00 28.32 98 CYS A O 1
ATOM 750 N N . ALA A 1 99 ? -12.297 52.990 86.957 1.00 26.94 99 ALA A N 1
ATOM 751 C CA . ALA A 1 99 ? -11.253 52.741 85.972 1.00 29.32 99 ALA A CA 1
ATOM 752 C C . ALA A 1 99 ? -10.840 51.282 85.860 1.00 29.81 99 ALA A C 1
ATOM 753 O O . ALA A 1 99 ? -10.391 50.838 84.807 1.00 31.33 99 ALA A O 1
ATOM 755 N N . VAL A 1 100 ? -11.018 50.525 86.930 1.00 29.86 100 VAL A N 1
ATOM 756 C CA . VAL A 1 100 ? -10.611 49.129 86.911 1.00 31.32 100 VAL A CA 1
ATOM 757 C C . VAL A 1 100 ? -11.669 48.255 87.608 1.00 31.30 100 VAL A C 1
ATOM 758 O O . VAL A 1 100 ? -12.365 48.727 88.508 1.00 31.98 100 VAL A O 1
ATOM 762 N N . TRP A 1 101 ? -11.820 46.998 87.192 1.00 28.97 101 TRP A N 1
ATOM 763 C CA . TRP A 1 101 ? -12.808 46.142 87.848 1.00 27.90 101 TRP A CA 1
ATOM 764 C C . TRP A 1 101 ? -12.497 46.011 89.339 1.00 27.12 101 TRP A C 1
ATOM 765 O O . TRP A 1 101 ? -11.338 45.915 89.740 1.00 25.28 101 TRP A O 1
ATOM 776 N N . GLY A 1 102 ? -13.542 46.026 90.157 1.00 26.55 102 GLY A N 1
ATOM 777 C CA . GLY A 1 102 ? -13.354 45.953 91.592 1.00 24.76 102 GLY A CA 1
ATOM 778 C C . GLY A 1 102 ? -13.591 47.310 92.242 1.00 26.67 102 GLY A C 1
ATOM 779 O O . GLY A 1 102 ? -13.597 47.426 93.471 1.00 25.93 102 GLY A O 1
ATOM 780 N N . CYS A 1 103 ? -13.772 48.349 91.426 1.00 27.34 103 CYS A N 1
ATOM 781 C CA . CYS A 1 103 ? -14.039 49.678 91.960 1.00 28.26 103 CYS A CA 1
ATOM 782 C C . CYS A 1 103 ? -15.531 49.849 92.318 1.00 27.66 103 CYS A C 1
ATOM 783 O O . CYS A 1 103 ? -15.868 50.657 93.176 1.00 29.40 103 CYS A O 1
ATOM 786 N N . GLU A 1 104 ? -16.418 49.082 91.684 1.00 26.58 104 GLU A N 1
ATOM 787 C CA . GLU A 1 104 ? -17.857 49.199 91.946 1.00 25.50 104 GLU A CA 1
ATOM 788 C C . GLU A 1 104 ? -18.264 48.730 93.343 1.00 26.19 104 GLU A C 1
ATOM 789 O O . GLU A 1 104 ? -17.682 47.792 93.878 1.00 26.96 104 GLU A O 1
ATOM 795 N N . THR A 1 105 ? -19.269 49.384 93.926 1.00 25.65 105 THR A N 1
ATOM 796 C CA . THR A 1 105 ? -19.744 49.028 95.261 1.00 26.31 105 THR A CA 1
ATOM 797 C C . THR A 1 105 ? -21.225 48.651 95.277 1.00 27.30 105 THR A C 1
ATOM 798 O O . THR A 1 105 ? -21.740 48.160 96.284 1.00 25.56 105 THR A O 1
ATOM 802 N N . THR A 1 106 ? -21.915 48.893 94.166 1.00 27.71 106 THR A N 1
ATOM 803 C CA . THR A 1 106 ? -23.328 48.554 94.084 1.00 27.45 106 THR A CA 1
ATOM 804 C C . THR A 1 106 ? -23.791 48.630 92.640 1.00 27.10 106 THR A C 1
ATOM 805 O O . THR A 1 106 ? -22.982 48.829 91.741 1.00 24.52 106 THR A O 1
ATOM 809 N N . GLY A 1 107 ? -25.095 48.469 92.433 1.00 27.77 107 GLY A N 1
ATOM 810 C CA . GLY A 1 107 ? -25.659 48.498 91.098 1.00 28.04 107 GLY A CA 1
ATOM 811 C C . GLY A 1 107 ? -26.385 47.194 90.839 1.00 31.74 107 GLY A C 1
ATOM 812 O O . GLY A 1 107 ? -26.729 46.481 91.785 1.00 31.17 107 GLY A O 1
ATOM 813 N N . GLU A 1 108 ? -26.623 46.881 89.567 1.00 33.62 108 GLU A N 1
ATOM 814 C CA . GLU A 1 108 ? -27.302 45.648 89.196 1.00 35.32 108 GLU A CA 1
ATOM 815 C C . GLU A 1 108 ? -26.648 44.918 88.031 1.00 35.33 108 GLU A C 1
ATOM 816 O O . GLU A 1 108 ? -26.871 45.252 86.871 1.00 37.42 108 GLU A O 1
ATOM 822 N N . THR A 1 109 ? -25.837 43.919 88.360 1.00 34.74 109 THR A N 1
ATOM 823 C CA . THR A 1 109 ? -25.133 43.097 87.377 1.00 34.92 109 THR A CA 1
ATOM 824 C C . THR A 1 109 ? -25.159 41.649 87.865 1.00 35.52 109 THR A C 1
ATOM 825 O O . THR A 1 109 ? -25.459 41.381 89.034 1.00 34.92 109 THR A O 1
ATOM 829 N N . TYR A 1 110 ? -24.820 40.716 86.982 1.00 33.70 110 TYR A N 1
ATOM 830 C CA . TYR A 1 110 ? -24.864 39.310 87.346 1.00 33.74 110 TYR A CA 1
ATOM 831 C C . TYR A 1 110 ? -24.059 38.915 88.589 1.00 34.19 110 TYR A C 1
ATOM 832 O O . TYR A 1 110 ? -24.372 37.912 89.227 1.00 32.04 110 TYR A O 1
ATOM 841 N N . TRP A 1 111 ? -23.037 39.693 88.947 1.00 33.93 111 TRP A N 1
ATOM 842 C CA . TRP A 1 111 ? -22.243 39.343 90.120 1.00 34.18 111 TRP A CA 1
ATOM 843 C C . TRP A 1 111 ? -22.713 40.003 91.420 1.00 34.76 111 TRP A C 1
ATOM 844 O O . TRP A 1 111 ? -22.092 39.825 92.463 1.00 36.79 111 TRP A O 1
ATOM 855 N N . ARG A 1 112 ? -23.827 40.738 91.349 1.00 36.14 112 ARG A N 1
ATOM 856 C CA . ARG A 1 112 ? -24.439 41.416 92.503 1.00 35.12 112 ARG A CA 1
ATOM 857 C C . ARG A 1 112 ? -23.497 42.239 93.386 1.00 33.13 112 ARG A C 1
ATOM 858 O O . ARG A 1 112 ? -23.294 41.918 94.562 1.00 31.10 112 ARG A O 1
ATOM 866 N N . PRO A 1 113 ? -22.931 43.327 92.846 1.00 30.34 113 PRO A N 1
ATOM 867 C CA . PRO A 1 113 ? -22.028 44.123 93.677 1.00 28.50 113 PRO A CA 1
ATOM 868 C C . PRO A 1 113 ? -22.689 44.698 94.927 1.00 27.18 113 PRO A C 1
ATOM 869 O O . PRO A 1 113 ? -23.836 45.150 94.900 1.00 28.61 113 PRO A O 1
ATOM 873 N N . THR A 1 114 ? -21.950 44.645 96.025 1.00 24.00 114 THR A N 1
ATOM 874 C CA . THR A 1 114 ? -22.381 45.164 97.314 1.00 24.32 114 THR A CA 1
ATOM 875 C C . THR A 1 114 ? -21.114 45.700 97.951 1.00 24.13 114 THR A C 1
ATOM 876 O O . THR A 1 114 ? -20.035 45.596 97.382 1.00 24.50 114 THR A O 1
ATOM 880 N N . SER A 1 115 ? -21.232 46.254 99.142 1.00 25.19 115 SER A N 1
ATOM 881 C CA . SER A 1 115 ? -20.070 46.807 99.804 1.00 27.00 115 SER A CA 1
ATOM 882 C C . SER A 1 115 ? -20.285 46.841 101.299 1.00 27.76 115 SER A C 1
ATOM 883 O O . SER A 1 115 ? -21.423 46.880 101.775 1.00 30.57 115 SER A O 1
ATOM 886 N N . SER A 1 116 ? -19.187 46.821 102.039 1.00 28.36 116 SER A N 1
ATOM 887 C CA . SER A 1 116 ? -19.248 46.860 103.490 1.00 28.97 116 SER A CA 1
ATOM 888 C C . SER A 1 116 ? -18.713 48.198 103.975 1.00 29.48 116 SER A C 1
ATOM 889 O O . SER A 1 116 ? -18.652 48.453 105.174 1.00 31.67 116 SER A O 1
ATOM 892 N N . TRP A 1 117 ? -18.324 49.061 103.044 1.00 29.80 117 TRP A N 1
ATOM 893 C CA . TRP A 1 117 ? -17.790 50.360 103.426 1.00 31.10 117 TRP A CA 1
ATOM 894 C C . TRP A 1 117 ? -18.437 51.569 102.738 1.00 32.28 117 TRP A C 1
ATOM 895 O O . TRP A 1 117 ? -18.365 52.686 103.257 1.00 33.45 117 TRP A O 1
ATOM 906 N N . ASP A 1 118 ? -19.051 51.368 101.574 1.00 31.60 118 ASP A N 1
ATOM 907 C CA . ASP A 1 118 ? -19.668 52.493 100.878 1.00 30.58 118 ASP A CA 1
ATOM 908 C C . ASP A 1 118 ? -20.999 52.867 101.535 1.00 31.34 118 ASP A C 1
ATOM 909 O O . ASP A 1 118 ? -21.585 52.067 102.268 1.00 30.20 118 ASP A O 1
ATOM 914 N N . TYR A 1 119 ? -21.476 54.076 101.248 1.00 30.15 119 TYR A N 1
ATOM 915 C CA . TYR A 1 119 ? -22.682 54.617 101.871 1.00 28.66 119 TYR A CA 1
ATOM 916 C C . TYR A 1 119 ? -24.064 54.350 101.281 1.00 29.74 119 TYR A C 1
ATOM 917 O O . TYR A 1 119 ? -25.074 54.625 101.941 1.00 27.97 119 TYR A O 1
ATOM 926 N N . ILE A 1 120 ? -24.134 53.823 100.062 1.00 29.68 120 ILE A N 1
ATOM 927 C CA . ILE A 1 120 ? -25.442 53.583 99.449 1.00 29.06 120 ILE A CA 1
ATOM 928 C C . ILE A 1 120 ? -25.497 52.320 98.601 1.00 29.63 120 ILE A C 1
ATOM 929 O O . ILE A 1 120 ? -24.492 51.650 98.380 1.00 28.96 120 ILE A O 1
ATOM 934 N N . THR A 1 121 ? -26.700 52.004 98.136 1.00 30.45 121 THR A N 1
ATOM 935 C CA . THR A 1 121 ? -26.934 50.870 97.254 1.00 31.21 121 THR A CA 1
ATOM 936 C C . THR A 1 121 ? -27.855 51.477 96.200 1.00 31.24 121 THR A C 1
ATOM 937 O O . THR A 1 121 ? -28.551 52.453 96.481 1.00 32.09 121 THR A O 1
ATOM 941 N N . VAL A 1 122 ? -27.858 50.931 94.992 1.00 29.91 122 VAL A N 1
ATOM 942 C CA . VAL A 1 122 ? -28.710 51.479 93.948 1.00 29.46 122 VAL A CA 1
ATOM 943 C C . VAL A 1 122 ? -29.227 50.339 93.101 1.00 30.64 122 VAL A C 1
ATOM 944 O O . VAL A 1 122 ? -28.437 49.572 92.563 1.00 31.23 122 VAL A O 1
ATOM 948 N N . LYS A 1 123 ? -30.546 50.231 92.970 1.00 32.30 123 LYS A N 1
ATOM 949 C CA . LYS A 1 123 ? -31.139 49.157 92.171 1.00 35.43 123 LYS A CA 1
ATOM 950 C C . LYS A 1 123 ? -32.192 49.711 91.226 1.00 34.71 123 LYS A C 1
ATOM 951 O O . LYS A 1 123 ? -32.680 50.822 91.421 1.00 35.13 123 LYS A O 1
ATOM 957 N N . LYS A 1 124 ? -32.536 48.938 90.203 1.00 34.58 124 LYS A N 1
ATOM 958 C CA . LYS A 1 124 ? -33.554 49.361 89.253 1.00 37.08 124 LYS A CA 1
ATOM 959 C C . LYS A 1 124 ? -34.916 49.331 89.943 1.00 37.61 124 LYS A C 1
ATOM 960 O O . LYS A 1 124 ? -35.197 48.432 90.743 1.00 36.64 124 LYS A O 1
ATOM 966 N N . GLY A 1 125 ? -35.753 50.321 89.636 1.00 39.27 125 GLY A N 1
ATOM 967 C CA . GLY A 1 125 ? -37.083 50.381 90.228 1.00 39.04 125 GLY A CA 1
ATOM 968 C C . GLY A 1 125 ? -38.068 49.622 89.363 1.00 39.36 125 GLY A C 1
ATOM 969 O O . GLY A 1 125 ? -37.674 48.761 88.586 1.00 37.08 125 GLY A O 1
ATOM 970 N N . VAL A 1 126 ? -39.352 49.936 89.486 1.00 42.77 126 VAL A N 1
ATOM 971 C CA . VAL A 1 126 ? -40.369 49.249 88.693 1.00 44.41 126 VAL A CA 1
ATOM 972 C C . VAL A 1 126 ? -40.976 50.117 87.599 1.00 45.36 126 VAL A C 1
ATOM 973 O O . VAL A 1 126 ? -41.272 51.300 87.807 1.00 45.23 126 VAL A O 1
ATOM 977 N N . THR A 1 127 ? -41.167 49.518 86.431 1.00 45.35 127 THR A N 1
ATOM 978 C CA . THR A 1 127 ? -41.742 50.230 85.299 1.00 45.90 127 THR A CA 1
ATOM 979 C C . THR A 1 127 ? -42.324 49.253 84.292 1.00 48.37 127 THR A C 1
ATOM 980 O O . THR A 1 127 ? -41.846 48.129 84.162 1.00 48.16 127 THR A O 1
ATOM 984 N N . GLN A 1 128 ? -43.358 49.679 83.578 1.00 51.85 128 GLN A N 1
ATOM 985 C CA . GLN A 1 128 ? -43.963 48.816 82.573 1.00 54.65 128 GLN A CA 1
ATOM 986 C C . GLN A 1 128 ? -43.159 48.972 81.295 1.00 54.36 128 GLN A C 1
ATOM 987 O O . GLN A 1 128 ? -43.294 48.172 80.366 1.00 54.69 128 GLN A O 1
ATOM 993 N N . GLY A 1 129 ? -42.321 50.011 81.268 1.00 53.20 129 GLY A N 1
ATOM 994 C CA . GLY A 1 129 ? -41.475 50.280 80.117 1.00 52.80 129 GLY A CA 1
ATOM 995 C C . GLY A 1 129 ? -42.222 50.348 78.801 1.00 53.88 129 GLY A C 1
ATOM 996 O O . GLY A 1 129 ? -42.923 51.318 78.536 1.00 52.51 129 GLY A O 1
ATOM 997 N N . ILE A 1 130 ? -42.053 49.322 77.970 1.00 55.23 130 ILE A N 1
ATOM 998 C CA . ILE A 1 130 ? -42.724 49.249 76.679 1.00 57.82 130 ILE A CA 1
ATOM 999 C C . ILE A 1 130 ? -43.360 47.877 76.501 1.00 62.51 130 ILE A C 1
ATOM 1000 O O . ILE A 1 130 ? -42.760 46.855 76.844 1.00 63.42 130 ILE A O 1
ATOM 1005 N N . TYR A 1 131 ? -44.578 47.862 75.962 1.00 67.17 131 TYR A N 1
ATOM 1006 C CA . TYR A 1 131 ? -45.298 46.616 75.717 1.00 72.54 131 TYR A CA 1
ATOM 1007 C C . TYR A 1 131 ? -46.363 46.805 74.642 1.00 75.06 131 TYR A C 1
ATOM 1008 O O . TYR A 1 131 ? -46.916 47.895 74.493 1.00 75.20 131 TYR A O 1
ATOM 1017 N N . GLN A 1 132 ? -46.634 45.743 73.886 1.00 78.55 132 GLN A N 1
ATOM 1018 C CA . GLN A 1 132 ? -47.643 45.789 72.831 1.00 81.93 132 GLN A CA 1
ATOM 1019 C C . GLN A 1 132 ? -49.008 45.722 73.492 1.00 83.18 132 GLN A C 1
ATOM 1020 O O . GLN A 1 132 ? -49.276 44.816 74.282 1.00 82.61 132 GLN A O 1
ATOM 1026 N N . CYS A 1 133 ? -49.874 46.677 73.177 1.00 85.11 133 CYS A N 1
ATOM 1027 C CA . CYS A 1 133 ? -51.195 46.676 73.781 1.00 87.29 133 CYS A CA 1
ATOM 1028 C C . CYS A 1 133 ? -52.316 46.873 72.767 1.00 87.89 133 CYS A C 1
ATOM 1029 O O . CYS A 1 133 ? -52.187 47.645 71.813 1.00 88.07 133 CYS A O 1
ATOM 1032 N N . SER A 1 134 ? -53.408 46.143 72.984 1.00 88.96 134 SER A N 1
ATOM 1033 C CA . SER A 1 134 ? -54.596 46.201 72.136 1.00 89.47 134 SER A CA 1
ATOM 1034 C C . SER A 1 134 ? -54.346 45.997 70.642 1.00 90.22 134 SER A C 1
ATOM 1035 O O . SER A 1 134 ? -54.253 44.862 70.170 1.00 90.39 134 SER A O 1
ATOM 1038 N N . GLY A 1 135 ? -54.242 47.104 69.909 1.00 90.56 135 GLY A N 1
ATOM 1039 C CA . GLY A 1 135 ? -54.040 47.047 68.470 1.00 90.61 135 GLY A CA 1
ATOM 1040 C C . GLY A 1 135 ? -52.666 46.671 67.941 1.00 90.50 135 GLY A C 1
ATOM 1041 O O . GLY A 1 135 ? -52.396 46.857 66.752 1.00 90.41 135 GLY A O 1
ATOM 1042 N N . GLY A 1 136 ? -51.795 46.155 68.804 1.00 89.71 136 GLY A N 1
ATOM 1043 C CA . GLY A 1 136 ? -50.470 45.756 68.355 1.00 88.27 136 GLY A CA 1
ATOM 1044 C C . GLY A 1 136 ? -49.402 46.834 68.401 1.00 86.90 136 GLY A C 1
ATOM 1045 O O . GLY A 1 136 ? -48.204 46.535 68.348 1.00 87.58 136 GLY A O 1
ATOM 1046 N N . GLY A 1 137 ? -49.825 48.091 68.489 1.00 84.63 137 GLY A N 1
ATOM 1047 C CA . GLY A 1 137 ? -48.865 49.177 68.550 1.00 81.06 137 GLY A CA 1
ATOM 1048 C C . GLY A 1 137 ? -48.057 49.110 69.834 1.00 78.76 137 GLY A C 1
ATOM 1049 O O . GLY A 1 137 ? -48.298 48.244 70.686 1.00 79.36 137 GLY A O 1
ATOM 1050 N N . TRP A 1 138 ? -47.099 50.022 69.978 1.00 74.95 138 TRP A N 1
ATOM 1051 C CA . TRP A 1 138 ? -46.257 50.061 71.170 1.00 70.48 138 TRP A CA 1
ATOM 1052 C C . TRP A 1 138 ? -46.807 51.030 72.216 1.00 70.17 138 TRP A C 1
ATOM 1053 O O . TRP A 1 138 ? -47.108 52.185 71.918 1.00 69.33 138 TRP A O 1
ATOM 1064 N N . CYS A 1 139 ? -46.931 50.540 73.445 1.00 71.14 139 CYS A N 1
ATOM 1065 C CA . CYS A 1 139 ? -47.464 51.329 74.553 1.00 71.95 139 CYS A CA 1
ATOM 1066 C C . CYS A 1 139 ? -46.530 51.252 75.764 1.00 68.68 139 CYS A C 1
ATOM 1067 O O . CYS A 1 139 ? -45.736 50.318 75.881 1.00 68.94 139 CYS A O 1
ATOM 1070 N N . GLY A 1 140 ? -46.628 52.229 76.663 1.00 64.52 140 GLY A N 1
ATOM 1071 C CA . GLY A 1 140 ? -45.786 52.227 77.847 1.00 59.55 140 GLY A CA 1
ATOM 1072 C C . GLY A 1 140 ? -45.161 53.566 78.205 1.00 56.48 140 GLY A C 1
ATOM 1073 O O . GLY A 1 140 ? -45.097 54.466 77.365 1.00 56.14 140 GLY A O 1
ATOM 1074 N N . PRO A 1 141 ? -44.669 53.716 79.452 1.00 54.28 141 PRO A N 1
ATOM 1075 C CA . PRO A 1 141 ? -44.032 54.919 80.005 1.00 53.02 141 PRO A CA 1
ATOM 1076 C C . PRO A 1 141 ? -42.782 55.438 79.285 1.00 52.21 141 PRO A C 1
ATOM 1077 O O . PRO A 1 141 ? -42.452 56.620 79.404 1.00 52.73 141 PRO A O 1
ATOM 1081 N N . CYS A 1 142 ? -42.078 54.573 78.558 1.00 50.95 142 CYS A N 1
ATOM 1082 C CA . CYS A 1 142 ? -40.877 55.019 77.855 1.00 50.30 142 CYS A CA 1
ATOM 1083 C C . CYS A 1 142 ? -41.222 56.086 76.826 1.00 49.89 142 CYS A C 1
ATOM 1084 O O . CYS A 1 142 ? -40.349 56.824 76.365 1.00 49.51 142 CYS A O 1
ATOM 1087 N N . TYR A 1 143 ? -42.499 56.167 76.464 1.00 50.22 143 TYR A N 1
ATOM 1088 C CA . TYR A 1 143 ? -42.940 57.168 75.498 1.00 49.54 143 TYR A CA 1
ATOM 1089 C C . TYR A 1 143 ? -43.285 58.470 76.209 1.00 50.50 143 TYR A C 1
ATOM 1090 O O . TYR A 1 143 ? -43.931 58.462 77.258 1.00 48.90 143 TYR A O 1
ATOM 1099 N N . ASP A 1 144 ? -42.833 59.581 75.635 1.00 52.92 144 ASP A N 1
ATOM 1100 C CA . ASP A 1 144 ? -43.076 60.903 76.197 1.00 57.48 144 ASP A CA 1
ATOM 1101 C C . ASP A 1 144 ? -44.505 61.323 75.852 1.00 60.68 144 ASP A C 1
ATOM 1102 O O . ASP A 1 144 ? -44.854 61.420 74.672 1.00 62.14 144 ASP A O 1
ATOM 1107 N N . LYS A 1 145 ? -45.331 61.567 76.871 1.00 63.13 145 LYS A N 1
ATOM 1108 C CA . LYS A 1 145 ? -46.718 61.962 76.631 1.00 65.99 145 LYS A CA 1
ATOM 1109 C C . LYS A 1 145 ? -46.761 63.381 76.084 1.00 68.25 145 LYS A C 1
ATOM 1110 O O . LYS A 1 145 ? -47.780 63.820 75.550 1.00 69.73 145 LYS A O 1
ATOM 1116 N N . ALA A 1 146 ? -45.643 64.089 76.214 1.00 70.14 146 ALA A N 1
ATOM 1117 C CA . ALA A 1 146 ? -45.533 65.456 75.729 1.00 72.05 146 ALA A CA 1
ATOM 1118 C C . ALA A 1 146 ? -44.853 65.503 74.367 1.00 74.34 146 ALA A C 1
ATOM 1119 O O . ALA A 1 146 ? -44.368 66.550 73.947 1.00 75.56 146 ALA A O 1
ATOM 1121 N N . VAL A 1 147 ? -44.806 64.366 73.683 1.00 76.84 147 VAL A N 1
ATOM 1122 C CA . VAL A 1 147 ? -44.192 64.297 72.358 1.00 79.30 147 VAL A CA 1
ATOM 1123 C C . VAL A 1 147 ? -45.143 63.540 71.449 1.00 81.24 147 VAL A C 1
ATOM 1124 O O . VAL A 1 147 ? -45.055 63.612 70.223 1.00 81.68 147 VAL A O 1
ATOM 1128 N N . HIS A 1 148 ? -46.053 62.805 72.071 1.00 83.27 148 HIS A N 1
ATOM 1129 C CA . HIS A 1 148 ? -47.053 62.048 71.342 1.00 84.92 148 HIS A CA 1
ATOM 1130 C C . HIS A 1 148 ? -48.127 61.589 72.310 1.00 84.71 148 HIS A C 1
ATOM 1131 O O . HIS A 1 148 ? -48.076 60.471 72.831 1.00 84.11 148 HIS A O 1
ATOM 1138 N N . SER A 1 149 ? -49.088 62.472 72.568 1.00 84.65 149 SER A N 1
ATOM 1139 C CA . SER A 1 149 ? -50.195 62.144 73.454 1.00 84.49 149 SER A CA 1
ATOM 1140 C C . SER A 1 149 ? -50.977 61.038 72.759 1.00 84.17 149 SER A C 1
ATOM 1141 O O . SER A 1 149 ? -50.668 60.683 71.620 1.00 84.45 149 SER A O 1
ATOM 1144 N N . SER A 1 150 ? -51.987 60.506 73.440 1.00 83.03 150 SER A N 1
ATOM 1145 C CA . SER A 1 150 ? -52.819 59.425 72.911 1.00 82.77 150 SER A CA 1
ATOM 1146 C C . SER A 1 150 ? -52.120 58.090 73.145 1.00 82.06 150 SER A C 1
ATOM 1147 O O . SER A 1 150 ? -52.726 57.156 73.676 1.00 82.77 150 SER A O 1
ATOM 1150 N N . THR A 1 151 ? -50.851 58.000 72.744 1.00 80.11 151 THR A N 1
ATOM 1151 C CA . THR A 1 151 ? -50.081 56.776 72.940 1.00 77.86 151 THR A CA 1
ATOM 1152 C C . THR A 1 151 ? -50.178 56.455 74.421 1.00 76.33 151 THR A C 1
ATOM 1153 O O . THR A 1 151 ? -49.535 57.101 75.243 1.00 76.94 151 THR A O 1
ATOM 1157 N N . THR A 1 152 ? -50.994 55.464 74.753 1.00 74.40 152 THR A N 1
ATOM 1158 C CA . THR A 1 152 ? -51.209 55.075 76.140 1.00 73.69 152 THR A CA 1
ATOM 1159 C C . THR A 1 152 ? -49.917 54.826 76.916 1.00 73.51 152 THR A C 1
ATOM 1160 O O . THR A 1 152 ? -48.854 54.611 76.327 1.00 74.24 152 THR A O 1
ATOM 1164 N N . GLY A 1 153 ? -50.021 54.863 78.244 1.00 72.19 153 GLY A N 1
ATOM 1165 C CA . GLY A 1 153 ? -48.873 54.631 79.103 1.00 69.47 153 GLY A CA 1
ATOM 1166 C C . GLY A 1 153 ? -47.866 55.765 79.123 1.00 67.83 153 GLY A C 1
ATOM 1167 O O . GLY A 1 153 ? -47.231 56.023 80.149 1.00 67.96 153 GLY A O 1
ATOM 1168 N N . ALA A 1 154 ? -47.724 56.444 77.989 1.00 65.59 154 ALA A N 1
ATOM 1169 C CA . ALA A 1 154 ? -46.782 57.547 77.859 1.00 64.75 154 ALA A CA 1
ATOM 1170 C C . ALA A 1 154 ? -46.732 58.437 79.097 1.00 64.09 154 ALA A C 1
ATOM 1171 O O . ALA A 1 154 ? -47.746 58.986 79.519 1.00 65.27 154 ALA A O 1
ATOM 1173 N N . SER A 1 155 ? -45.542 58.570 79.673 1.00 62.89 155 SER A N 1
ATOM 1174 C CA . SER A 1 155 ? -45.333 59.397 80.858 1.00 61.89 155 SER A CA 1
ATOM 1175 C C . SER A 1 155 ? -44.660 60.680 80.406 1.00 61.20 155 SER A C 1
ATOM 1176 O O . SER A 1 155 ? -44.216 60.769 79.266 1.00 61.68 155 SER A O 1
ATOM 1179 N N . GLU A 1 156 ? -44.576 61.677 81.279 1.00 60.25 156 GLU A N 1
ATOM 1180 C CA . GLU A 1 156 ? -43.925 62.909 80.868 1.00 60.99 156 GLU A CA 1
ATOM 1181 C C . GLU A 1 156 ? -42.414 62.729 80.937 1.00 59.89 156 GLU A C 1
ATOM 1182 O O . GLU A 1 156 ? -41.872 62.241 81.931 1.00 59.45 156 GLU A O 1
ATOM 1188 N N . GLY A 1 157 ? -41.745 63.114 79.856 1.00 58.60 157 GLY A N 1
ATOM 1189 C CA . GLY A 1 157 ? -40.305 62.983 79.779 1.00 56.82 157 GLY A CA 1
ATOM 1190 C C . GLY A 1 157 ? -39.915 61.627 79.216 1.00 56.04 157 GLY A C 1
ATOM 1191 O O . GLY A 1 157 ? -38.784 61.434 78.771 1.00 55.89 157 GLY A O 1
ATOM 1192 N N . GLY A 1 158 ? -40.861 60.691 79.221 1.00 54.01 158 GLY A N 1
ATOM 1193 C CA . GLY A 1 158 ? -40.587 59.357 78.718 1.00 51.24 158 GLY A CA 1
ATOM 1194 C C . GLY A 1 158 ? -39.752 58.594 79.731 1.00 49.72 158 GLY A C 1
ATOM 1195 O O . GLY A 1 158 ? -38.963 57.725 79.372 1.00 49.03 158 GLY A O 1
ATOM 1196 N N . ARG A 1 159 ? -39.932 58.930 81.005 1.00 48.01 159 ARG A N 1
ATOM 1197 C CA . ARG A 1 159 ? -39.195 58.298 82.089 1.00 45.95 159 ARG A CA 1
ATOM 1198 C C . ARG A 1 159 ? -39.565 56.827 82.302 1.00 46.30 159 ARG A C 1
ATOM 1199 O O . ARG A 1 159 ? -40.711 56.492 82.610 1.00 46.79 159 ARG A O 1
ATOM 1207 N N . CYS A 1 160 ? -38.573 55.956 82.132 1.00 45.17 160 CYS A N 1
ATOM 1208 C CA . CYS A 1 160 ? -38.763 54.525 82.300 1.00 43.62 160 CYS A CA 1
ATOM 1209 C C . CYS A 1 160 ? -37.443 53.847 82.693 1.00 41.51 160 CYS A C 1
ATOM 1210 O O . CYS A 1 160 ? -37.164 52.710 82.314 1.00 41.61 160 CYS A O 1
ATOM 1213 N N . ASN A 1 161 ? -36.641 54.572 83.463 1.00 38.73 161 ASN A N 1
ATOM 1214 C CA . ASN A 1 161 ? -35.351 54.096 83.949 1.00 36.20 161 ASN A CA 1
ATOM 1215 C C . ASN A 1 161 ? -35.260 54.439 85.429 1.00 35.64 161 ASN A C 1
ATOM 1216 O O . ASN A 1 161 ? -34.292 55.066 85.877 1.00 36.75 161 ASN A O 1
ATOM 1221 N N . PRO A 1 162 ? -36.263 54.026 86.213 1.00 32.08 162 PRO A N 1
ATOM 1222 C CA . PRO A 1 162 ? -36.249 54.323 87.645 1.00 32.99 162 PRO A CA 1
ATOM 1223 C C . PRO A 1 162 ? -35.141 53.622 88.433 1.00 32.91 162 PRO A C 1
ATOM 1224 O O . PRO A 1 162 ? -34.888 52.424 88.273 1.00 33.82 162 PRO A O 1
ATOM 1228 N N . LEU A 1 163 ? -34.490 54.384 89.293 1.00 32.13 163 LEU A N 1
ATOM 1229 C CA . LEU A 1 163 ? -33.433 53.854 90.131 1.00 30.98 163 LEU A CA 1
ATOM 1230 C C . LEU A 1 163 ? -33.884 54.069 91.563 1.00 31.12 163 LEU A C 1
ATOM 1231 O O . LEU A 1 163 ? -34.630 55.004 91.856 1.00 30.26 163 LEU A O 1
ATOM 1236 N N . ILE A 1 164 ? -33.435 53.200 92.454 1.00 30.82 164 ILE A N 1
ATOM 1237 C CA . ILE A 1 164 ? -33.791 53.308 93.852 1.00 30.53 164 ILE A CA 1
ATOM 1238 C C . ILE A 1 164 ? -32.502 53.317 94.654 1.00 31.71 164 ILE A C 1
ATOM 1239 O O . ILE A 1 164 ? -31.676 52.411 94.530 1.00 32.75 164 ILE A O 1
ATOM 1244 N N . LEU A 1 165 ? -32.333 54.357 95.462 1.00 31.47 165 LEU A N 1
ATOM 1245 C CA . LEU A 1 165 ? -31.143 54.517 96.268 1.00 32.08 165 LEU A CA 1
ATOM 1246 C C . LEU A 1 165 ? -31.499 54.447 97.742 1.00 34.44 165 LEU A C 1
ATOM 1247 O O . LEU A 1 165 ? -32.446 55.089 98.203 1.00 35.76 165 LEU A O 1
ATOM 1252 N N . GLN A 1 166 ? -30.733 53.651 98.478 1.00 34.86 166 GLN A N 1
ATOM 1253 C CA . GLN A 1 166 ? -30.944 53.480 99.906 1.00 34.92 166 GLN A CA 1
ATOM 1254 C C . GLN A 1 166 ? -29.626 53.655 100.613 1.00 33.49 166 GLN A C 1
ATOM 1255 O O . GLN A 1 166 ? -28.577 53.383 100.043 1.00 35.30 166 GLN A O 1
ATOM 1261 N N . PHE A 1 167 ? -29.680 54.130 101.846 1.00 32.22 167 PHE A N 1
ATOM 1262 C CA . PHE A 1 167 ? -28.473 54.331 102.616 1.00 33.12 167 PHE A CA 1
ATOM 1263 C C . PHE A 1 167 ? -28.131 53.058 103.394 1.00 34.77 167 PHE A C 1
ATOM 1264 O O . PHE A 1 167 ? -29.013 52.399 103.950 1.00 34.37 167 PHE A O 1
ATOM 1272 N N . THR A 1 168 ? -26.847 52.713 103.419 1.00 36.36 168 THR A N 1
ATOM 1273 C CA . THR A 1 168 ? -26.387 51.523 104.127 1.00 36.83 168 THR A CA 1
ATOM 1274 C C . THR A 1 168 ? -26.096 51.895 105.575 1.00 37.47 168 THR A C 1
ATOM 1275 O O . THR A 1 168 ? -26.107 53.072 105.928 1.00 35.40 168 THR A O 1
ATOM 1279 N N . GLN A 1 169 ? -25.839 50.890 106.407 1.00 39.93 169 GLN A N 1
ATOM 1280 C CA . GLN A 1 169 ? -25.546 51.120 107.819 1.00 41.95 169 GLN A CA 1
ATOM 1281 C C . GLN A 1 169 ? -24.374 52.085 107.914 1.00 40.91 169 GLN A C 1
ATOM 1282 O O . GLN A 1 169 ? -24.401 53.037 108.687 1.00 41.00 169 GLN A O 1
ATOM 1288 N N . LYS A 1 170 ? -23.346 51.848 107.110 1.00 42.07 170 LYS A N 1
ATOM 1289 C CA . LYS A 1 170 ? -22.186 52.722 107.116 1.00 41.80 170 LYS A CA 1
ATOM 1290 C C . LYS A 1 170 ? -22.612 54.110 106.639 1.00 41.70 170 LYS A C 1
ATOM 1291 O O . LYS A 1 170 ? -22.154 55.123 107.168 1.00 41.78 170 LYS A O 1
ATOM 1297 N N . GLY A 1 171 ? -23.504 54.153 105.655 1.00 40.01 171 GLY A N 1
ATOM 1298 C CA . GLY A 1 171 ? -23.979 55.429 105.152 1.00 39.91 171 GLY A CA 1
ATOM 1299 C C . GLY A 1 171 ? -24.740 56.218 106.210 1.00 41.10 171 GLY A C 1
ATOM 1300 O O . GLY A 1 171 ? -24.612 57.439 106.293 1.00 40.75 171 GLY A O 1
ATOM 1301 N N . ARG A 1 172 ? -25.527 55.522 107.026 1.00 41.75 172 ARG A N 1
ATOM 1302 C CA . ARG A 1 172 ? -26.312 56.164 108.080 1.00 42.58 172 ARG A CA 1
ATOM 1303 C C . ARG A 1 172 ? -25.454 56.626 109.244 1.00 42.18 172 ARG A C 1
ATOM 1304 O O . ARG A 1 172 ? -25.923 57.391 110.079 1.00 43.24 172 ARG A O 1
ATOM 1312 N N . GLN A 1 173 ? -24.203 56.174 109.302 1.00 41.46 173 GLN A N 1
ATOM 1313 C CA . GLN A 1 173 ? -23.328 56.526 110.417 1.00 43.14 173 GLN A CA 1
ATOM 1314 C C . GLN A 1 173 ? -22.181 57.451 110.059 1.00 42.90 173 GLN A C 1
ATOM 1315 O O . GLN A 1 173 ? -21.438 57.882 110.940 1.00 42.41 173 GLN A O 1
ATOM 1321 N N . THR A 1 174 ? -22.023 57.754 108.774 1.00 41.68 174 THR A N 1
ATOM 1322 C CA . THR A 1 174 ? -20.942 58.634 108.347 1.00 40.26 174 THR A CA 1
ATOM 1323 C C . THR A 1 174 ? -21.400 60.089 108.372 1.00 41.08 174 THR A C 1
ATOM 1324 O O . THR A 1 174 ? -22.597 60.369 108.401 1.00 39.70 174 THR A O 1
ATOM 1328 N N . SER A 1 175 ? -20.447 61.016 108.361 1.00 41.53 175 SER A N 1
ATOM 1329 C CA . SER A 1 175 ? -20.787 62.430 108.379 1.00 43.67 175 SER A CA 1
ATOM 1330 C C . SER A 1 175 ? -21.094 62.933 106.966 1.00 44.25 175 SER A C 1
ATOM 1331 O O . SER A 1 175 ? -20.429 62.562 105.994 1.00 44.01 175 SER A O 1
ATOM 1334 N N . TRP A 1 176 ? -22.116 63.773 106.860 1.00 43.51 176 TRP A N 1
ATOM 1335 C CA . TRP A 1 176 ? -22.513 64.323 105.573 1.00 42.31 176 TRP A CA 1
ATOM 1336 C C . TRP A 1 176 ? -22.348 65.839 105.489 1.00 43.25 176 TRP A C 1
ATOM 1337 O O . TRP A 1 176 ? -23.323 66.569 105.342 1.00 42.60 176 TRP A O 1
ATOM 1348 N N . ASP A 1 177 ? -21.114 66.312 105.606 1.00 44.76 177 ASP A N 1
ATOM 1349 C CA . ASP A 1 177 ? -20.844 67.737 105.488 1.00 47.02 177 ASP A CA 1
ATOM 1350 C C . ASP A 1 177 ? -20.282 67.887 104.089 1.00 47.19 177 ASP A C 1
ATOM 1351 O O . ASP A 1 177 ? -19.133 67.520 103.822 1.00 48.84 177 ASP A O 1
ATOM 1356 N N . GLY A 1 178 ? -21.101 68.408 103.188 1.00 44.48 178 GLY A N 1
ATOM 1357 C CA . GLY A 1 178 ? -20.651 68.555 101.822 1.00 41.54 178 GLY A CA 1
ATOM 1358 C C . GLY A 1 178 ? -21.227 67.422 101.001 1.00 39.33 178 GLY A C 1
ATOM 1359 O O . GLY A 1 178 ? -21.560 66.358 101.533 1.00 37.31 178 GLY A O 1
ATOM 1360 N N . PRO A 1 179 ? -21.369 67.626 99.690 1.00 37.47 179 PRO A N 1
ATOM 1361 C CA . PRO A 1 179 ? -21.923 66.568 98.845 1.00 34.90 179 PRO A CA 1
ATOM 1362 C C . PRO A 1 179 ? -20.935 65.447 98.581 1.00 32.94 179 PRO A C 1
ATOM 1363 O O . PRO A 1 179 ? -19.711 65.648 98.639 1.00 29.72 179 PRO A O 1
ATOM 1367 N N . LYS A 1 180 ? -21.484 64.265 98.306 1.00 31.43 180 LYS A N 1
ATOM 1368 C CA . LYS A 1 180 ? -20.689 63.090 97.980 1.00 31.18 180 LYS A CA 1
ATOM 1369 C C . LYS A 1 180 ? -21.114 62.670 96.582 1.00 30.98 180 LYS A C 1
ATOM 1370 O O . LYS A 1 180 ? -22.301 62.705 96.252 1.00 31.77 180 LYS A O 1
ATOM 1376 N N . SER A 1 181 ? -20.157 62.265 95.758 1.00 30.72 181 SER A N 1
ATOM 1377 C CA . SER A 1 181 ? -20.491 61.882 94.393 1.00 30.87 181 SER A CA 1
ATOM 1378 C C . SER A 1 181 ? -20.205 60.430 94.045 1.00 30.31 181 SER A C 1
ATOM 1379 O O . SER A 1 181 ? -19.356 59.780 94.662 1.00 29.04 181 SER A O 1
ATOM 1382 N N . TRP A 1 182 ? -20.941 59.937 93.051 1.00 28.84 182 TRP A N 1
ATOM 1383 C CA . TRP A 1 182 ? -20.809 58.572 92.541 1.00 29.86 182 TRP A CA 1
ATOM 1384 C C . TRP A 1 182 ? -20.891 58.591 91.019 1.00 29.82 182 TRP A C 1
ATOM 1385 O O . TRP A 1 182 ? -21.410 59.532 90.422 1.00 31.29 182 TRP A O 1
ATOM 1396 N N . GLY A 1 183 ? -20.373 57.547 90.393 1.00 29.48 183 GLY A N 1
ATOM 1397 C CA . GLY A 1 183 ? -20.447 57.452 88.954 1.00 27.69 183 GLY A CA 1
ATOM 1398 C C . GLY A 1 183 ? -21.269 56.210 88.669 1.00 29.76 183 GLY A C 1
ATOM 1399 O O . GLY A 1 183 ? -21.222 55.244 89.441 1.00 31.87 183 GLY A O 1
ATOM 1400 N N . LEU A 1 184 ? -22.051 56.232 87.595 1.00 28.21 184 LEU A N 1
ATOM 1401 C CA . LEU A 1 184 ? -22.854 55.076 87.219 1.00 29.15 184 LEU A CA 1
ATOM 1402 C C . LEU A 1 184 ? -22.501 54.741 85.778 1.00 29.83 184 LEU A C 1
ATOM 1403 O O . LEU A 1 184 ? -22.415 55.630 84.922 1.00 31.12 184 LEU A O 1
ATOM 1408 N N . ARG A 1 185 ? -22.290 53.458 85.519 1.00 29.28 185 ARG A N 1
ATOM 1409 C CA . ARG A 1 185 ? -21.903 52.983 84.197 1.00 28.92 185 ARG A CA 1
ATOM 1410 C C . ARG A 1 185 ? -22.772 51.823 83.718 1.00 29.80 185 ARG A C 1
ATOM 1411 O O . ARG A 1 185 ? -23.102 50.924 84.491 1.00 28.78 185 ARG A O 1
ATOM 1419 N N . LEU A 1 186 ? -23.121 51.833 82.437 1.00 30.79 186 LEU A N 1
ATOM 1420 C CA . LEU A 1 186 ? -23.893 50.743 81.870 1.00 30.75 186 LEU A CA 1
ATOM 1421 C C . LEU A 1 186 ? -22.883 49.659 81.520 1.00 32.59 186 LEU A C 1
ATOM 1422 O O . LEU A 1 186 ? -21.811 49.947 80.968 1.00 33.43 186 LEU A O 1
ATOM 1427 N N . TYR A 1 187 ? -23.224 48.417 81.843 1.00 31.84 187 TYR A N 1
ATOM 1428 C CA . TYR A 1 187 ? -22.358 47.286 81.564 1.00 32.17 187 TYR A CA 1
ATOM 1429 C C . TYR A 1 187 ? -22.716 46.713 80.199 1.00 32.27 187 TYR A C 1
ATOM 1430 O O . TYR A 1 187 ? -23.711 46.001 80.053 1.00 31.76 187 TYR A O 1
ATOM 1439 N N . ARG A 1 188 ? -21.893 47.011 79.205 1.00 33.04 188 ARG A N 1
ATOM 1440 C CA . ARG A 1 188 ? -22.142 46.543 77.849 1.00 35.32 188 ARG A CA 1
ATOM 1441 C C . ARG A 1 188 ? -20.952 45.872 77.154 1.00 38.04 188 ARG A C 1
ATOM 1442 O O . ARG A 1 188 ? -19.834 45.856 77.666 1.00 38.92 188 ARG A O 1
ATOM 1450 N N . SER A 1 189 ? -21.218 45.301 75.984 1.00 40.07 189 SER A N 1
ATOM 1451 C CA . SER A 1 189 ? -20.181 44.683 75.169 1.00 43.17 189 SER A CA 1
ATOM 1452 C C . SER A 1 189 ? -19.833 45.810 74.212 1.00 42.77 189 SER A C 1
ATOM 1453 O O . SER A 1 189 ? -20.373 45.901 73.105 1.00 43.81 189 SER A O 1
ATOM 1456 N N . GLY A 1 190 ? -18.942 46.675 74.682 1.00 41.70 190 GLY A N 1
ATOM 1457 C CA . GLY A 1 190 ? -18.528 47.855 73.948 1.00 39.06 190 GLY A CA 1
ATOM 1458 C C . GLY A 1 190 ? -18.330 48.910 75.027 1.00 38.39 190 GLY A C 1
ATOM 1459 O O . GLY A 1 190 ? -18.184 48.559 76.201 1.00 37.95 190 GLY A O 1
ATOM 1460 N N . TYR A 1 191 ? -18.340 50.186 74.661 1.00 35.96 191 TYR A N 1
ATOM 1461 C CA . TYR A 1 191 ? -18.139 51.261 75.633 1.00 34.64 191 TYR A CA 1
ATOM 1462 C C . TYR A 1 191 ? -19.200 51.309 76.747 1.00 34.20 191 TYR A C 1
ATOM 1463 O O . TYR A 1 191 ? -20.394 51.148 76.486 1.00 36.78 191 TYR A O 1
ATOM 1472 N N . ASP A 1 192 ? -18.755 51.529 77.983 1.00 31.85 192 ASP A N 1
ATOM 1473 C CA . ASP A 1 192 ? -19.645 51.638 79.144 1.00 31.22 192 ASP A CA 1
ATOM 1474 C C . ASP A 1 192 ? -19.872 53.141 79.448 1.00 31.22 192 ASP A C 1
ATOM 1475 O O . ASP A 1 192 ? -19.099 53.756 80.175 1.00 31.27 192 ASP A O 1
ATOM 1480 N N . PRO A 1 193 ? -20.952 53.739 78.916 1.00 31.07 193 PRO A N 1
ATOM 1481 C CA . PRO A 1 193 ? -21.205 55.169 79.165 1.00 30.07 193 PRO A CA 1
ATOM 1482 C C . PRO A 1 193 ? -21.208 55.554 80.641 1.00 30.49 193 PRO A C 1
ATOM 1483 O O . PRO A 1 193 ? -21.551 54.741 81.504 1.00 30.77 193 PRO A O 1
ATOM 1487 N N . ILE A 1 194 ? -20.856 56.809 80.916 1.00 27.78 194 ILE A N 1
ATOM 1488 C CA . ILE A 1 194 ? -20.774 57.313 82.279 1.00 27.38 194 ILE A CA 1
ATOM 1489 C C . ILE A 1 194 ? -21.776 58.395 82.640 1.00 28.19 194 ILE A C 1
ATOM 1490 O O . ILE A 1 194 ? -21.987 59.321 81.867 1.00 30.44 194 ILE A O 1
ATOM 1495 N N . ALA A 1 195 ? -22.372 58.269 83.828 1.00 27.76 195 ALA A N 1
ATOM 1496 C CA . ALA A 1 195 ? -23.324 59.241 84.364 1.00 27.86 195 ALA A CA 1
ATOM 1497 C C . ALA A 1 195 ? -22.879 59.557 85.794 1.00 28.70 195 ALA A C 1
ATOM 1498 O O . ALA A 1 195 ? -22.641 58.659 86.592 1.00 31.32 195 ALA A O 1
ATOM 1500 N N . LEU A 1 196 ? -22.759 60.835 86.120 1.00 29.75 196 LEU A N 1
ATOM 1501 C CA . LEU A 1 196 ? -22.317 61.243 87.447 1.00 27.71 196 LEU A CA 1
ATOM 1502 C C . LEU A 1 196 ? -23.421 61.914 88.248 1.00 27.39 196 LEU A C 1
ATOM 1503 O O . LEU A 1 196 ? -24.155 62.754 87.721 1.00 27.49 196 LEU A O 1
ATOM 1508 N N . PHE A 1 197 ? -23.522 61.561 89.527 1.00 26.50 197 PHE A N 1
ATOM 1509 C CA . PHE A 1 197 ? -24.533 62.159 90.390 1.00 27.30 197 PHE A CA 1
ATOM 1510 C C . PHE A 1 197 ? -23.990 62.415 91.786 1.00 26.90 197 PHE A C 1
ATOM 1511 O O . PHE A 1 197 ? -22.949 61.884 92.163 1.00 25.68 197 PHE A O 1
ATOM 1519 N N . SER A 1 198 ? -24.704 63.247 92.538 1.00 28.27 198 SER A N 1
ATOM 1520 C CA . SER A 1 198 ? -24.303 63.611 93.886 1.00 29.45 198 SER A CA 1
ATOM 1521 C C . SER A 1 198 ? -25.482 63.535 94.838 1.00 30.46 198 SER A C 1
ATOM 1522 O O . SER A 1 198 ? -26.640 63.633 94.431 1.00 31.64 198 SER A O 1
ATOM 1525 N N . VAL A 1 199 ? -25.165 63.369 96.114 1.00 30.85 199 VAL A N 1
ATOM 1526 C CA . VAL A 1 199 ? -26.157 63.266 97.170 1.00 29.84 199 VAL A CA 1
ATOM 1527 C C . VAL A 1 199 ? -25.766 64.271 98.256 1.00 30.74 199 VAL A C 1
ATOM 1528 O O . VAL A 1 199 ? -24.606 64.329 98.674 1.00 30.59 199 VAL A O 1
ATOM 1532 N N . SER A 1 200 ? -26.723 65.069 98.706 1.00 30.79 200 SER A N 1
ATOM 1533 C CA . SER A 1 200 ? -26.441 66.056 99.740 1.00 32.23 200 SER A CA 1
ATOM 1534 C C . SER A 1 200 ? -27.652 66.246 100.633 1.00 32.50 200 SER A C 1
ATOM 1535 O O . SER A 1 200 ? -28.787 65.964 100.243 1.00 29.75 200 SER A O 1
ATOM 1538 N N . ARG A 1 201 ? -27.400 66.752 101.832 1.00 36.37 201 ARG A N 1
ATOM 1539 C CA . ARG A 1 201 ? -28.457 66.953 102.810 1.00 39.15 201 ARG A CA 1
ATOM 1540 C C . ARG A 1 201 ? -28.548 68.393 103.293 1.00 40.94 201 ARG A C 1
ATOM 1541 O O . ARG A 1 201 ? -27.530 69.047 103.474 1.00 40.23 201 ARG A O 1
ATOM 1549 N N . GLN A 1 202 ? -29.776 68.874 103.488 1.00 44.80 202 GLN A N 1
ATOM 1550 C CA . GLN A 1 202 ? -30.041 70.221 104.005 1.00 47.37 202 GLN A CA 1
ATOM 1551 C C . GLN A 1 202 ? -30.887 70.014 105.267 1.00 49.92 202 GLN A C 1
ATOM 1552 O O . GLN A 1 202 ? -31.788 69.174 105.283 1.00 49.42 202 GLN A O 1
ATOM 1558 N N . VAL A 1 203 ? -30.605 70.774 106.319 1.00 52.83 203 VAL A N 1
ATOM 1559 C CA . VAL A 1 203 ? -31.363 70.662 107.563 1.00 56.03 203 VAL A CA 1
ATOM 1560 C C . VAL A 1 203 ? -31.938 72.019 107.978 1.00 58.21 203 VAL A C 1
ATOM 1561 O O . VAL A 1 203 ? -31.210 72.912 108.411 1.00 57.42 203 VAL A O 1
ATOM 1565 N N . MET A 1 204 ? -33.252 72.161 107.850 1.00 61.46 204 MET A N 1
ATOM 1566 C CA . MET A 1 204 ? -33.918 73.409 108.191 1.00 65.84 204 MET A CA 1
ATOM 1567 C C . MET A 1 204 ? -35.096 73.257 109.152 1.00 67.45 204 MET A C 1
ATOM 1568 O O . MET A 1 204 ? -35.667 72.172 109.297 1.00 66.87 204 MET A O 1
ATOM 1573 N N . THR A 1 205 ? -35.449 74.364 109.802 1.00 68.71 205 THR A N 1
ATOM 1574 C CA . THR A 1 205 ? -36.541 74.388 110.764 1.00 70.10 205 THR A CA 1
ATOM 1575 C C . THR A 1 205 ? -37.874 74.019 110.134 1.00 71.81 205 THR A C 1
ATOM 1576 O O . THR A 1 205 ? -38.054 74.140 108.925 1.00 71.36 205 THR A O 1
ATOM 1580 N N . ILE A 1 206 ? -38.804 73.567 110.968 1.00 74.89 206 ILE A N 1
ATOM 1581 C CA . ILE A 1 206 ? -40.127 73.163 110.509 1.00 77.72 206 ILE A CA 1
ATOM 1582 C C . ILE A 1 206 ? -41.042 74.369 110.321 1.00 80.36 206 ILE A C 1
ATOM 1583 O O . ILE A 1 206 ? -40.802 75.431 110.898 1.00 81.20 206 ILE A O 1
ATOM 1588 N N . THR A 1 207 ? -42.082 74.201 109.506 1.00 83.24 207 THR A N 1
ATOM 1589 C CA . THR A 1 207 ? -43.055 75.264 109.235 1.00 85.91 207 THR A CA 1
ATOM 1590 C C . THR A 1 207 ? -44.419 74.665 108.868 1.00 87.85 207 THR A C 1
ATOM 1591 O O . THR A 1 207 ? -44.492 73.666 108.148 1.00 87.83 207 THR A O 1
ATOM 1595 N N . PRO A 1 208 ? -45.520 75.275 109.349 1.00 89.42 208 PRO A N 1
ATOM 1596 C CA . PRO A 1 208 ? -45.549 76.471 110.202 1.00 89.92 208 PRO A CA 1
ATOM 1597 C C . PRO A 1 208 ? -45.095 76.202 111.639 1.00 89.94 208 PRO A C 1
ATOM 1598 O O . PRO A 1 208 ? -44.117 76.846 112.079 1.00 89.35 208 PRO A O 1
ATOM 1602 N N . PRO B 1 4 ? 6.221 4.851 85.653 1.00 94.33 4 PRO B N 1
ATOM 1603 C CA . PRO B 1 4 ? 6.522 5.428 86.987 1.00 93.76 4 PRO B CA 1
ATOM 1604 C C . PRO B 1 4 ? 7.864 6.158 86.960 1.00 92.82 4 PRO B C 1
ATOM 1605 O O . PRO B 1 4 ? 8.444 6.469 88.004 1.00 92.07 4 PRO B O 1
ATOM 1609 N N . HIS B 1 5 ? 8.348 6.425 85.752 1.00 91.59 5 HIS B N 1
ATOM 1610 C CA . HIS B 1 5 ? 9.619 7.110 85.567 1.00 90.22 5 HIS B CA 1
ATOM 1611 C C . HIS B 1 5 ? 9.441 8.185 84.503 1.00 87.71 5 HIS B C 1
ATOM 1612 O O . HIS B 1 5 ? 10.388 8.531 83.797 1.00 87.90 5 HIS B O 1
ATOM 1619 N N . GLN B 1 6 ? 8.220 8.707 84.395 1.00 84.15 6 GLN B N 1
ATOM 1620 C CA . GLN B 1 6 ? 7.900 9.737 83.411 1.00 80.30 6 GLN B CA 1
ATOM 1621 C C . GLN B 1 6 ? 8.695 11.013 83.630 1.00 77.56 6 GLN B C 1
ATOM 1622 O O . GLN B 1 6 ? 9.146 11.305 84.739 1.00 76.34 6 GLN B O 1
ATOM 1628 N N . VAL B 1 7 ? 8.850 11.780 82.561 1.00 74.05 7 VAL B N 1
ATOM 1629 C CA . VAL B 1 7 ? 9.581 13.029 82.637 1.00 71.87 7 VAL B CA 1
ATOM 1630 C C . VAL B 1 7 ? 8.635 14.190 82.360 1.00 70.01 7 VAL B C 1
ATOM 1631 O O . VAL B 1 7 ? 8.119 14.334 81.256 1.00 70.54 7 VAL B O 1
ATOM 1635 N N . TYR B 1 8 ? 8.399 15.012 83.376 1.00 67.44 8 TYR B N 1
ATOM 1636 C CA . TYR B 1 8 ? 7.511 16.153 83.222 1.00 64.38 8 TYR B CA 1
ATOM 1637 C C . TYR B 1 8 ? 8.286 17.458 83.212 1.00 62.93 8 TYR B C 1
ATOM 1638 O O . TYR B 1 8 ? 9.498 17.483 83.410 1.00 63.51 8 TYR B O 1
ATOM 1647 N N . ASN B 1 9 ? 7.568 18.544 82.959 1.00 61.37 9 ASN B N 1
ATOM 1648 C CA . ASN B 1 9 ? 8.154 19.868 83.004 1.00 60.36 9 ASN B CA 1
ATOM 1649 C C . ASN B 1 9 ? 7.925 20.179 84.482 1.00 58.32 9 ASN B C 1
ATOM 1650 O O . ASN B 1 9 ? 6.782 20.228 84.943 1.00 58.39 9 ASN B O 1
ATOM 1655 N N . VAL B 1 10 ? 9.007 20.334 85.236 1.00 54.69 10 VAL B N 1
ATOM 1656 C CA . VAL B 1 10 ? 8.911 20.593 86.670 1.00 49.00 10 VAL B CA 1
ATOM 1657 C C . VAL B 1 10 ? 9.355 22.005 87.006 1.00 47.02 10 VAL B C 1
ATOM 1658 O O . VAL B 1 10 ? 10.511 22.375 86.796 1.00 45.64 10 VAL B O 1
ATOM 1662 N N . THR B 1 11 ? 8.426 22.800 87.523 1.00 44.90 11 THR B N 1
ATOM 1663 C CA . THR B 1 11 ? 8.745 24.170 87.886 1.00 42.70 11 THR B CA 1
ATOM 1664 C C . THR B 1 11 ? 8.727 24.344 89.402 1.00 41.18 11 THR B C 1
ATOM 1665 O O . THR B 1 11 ? 7.762 23.958 90.062 1.00 39.14 11 THR B O 1
ATOM 1669 N N . TRP B 1 12 ? 9.811 24.893 89.949 1.00 39.52 12 TRP B N 1
ATOM 1670 C CA . TRP B 1 12 ? 9.888 25.151 91.384 1.00 38.98 12 TRP B CA 1
ATOM 1671 C C . TRP B 1 12 ? 9.777 26.658 91.530 1.00 39.05 12 TRP B C 1
ATOM 1672 O O . TRP B 1 12 ? 10.427 27.407 90.796 1.00 39.35 12 TRP B O 1
ATOM 1683 N N . THR B 1 13 ? 8.955 27.104 92.476 1.00 38.01 13 THR B N 1
ATOM 1684 C CA . THR B 1 13 ? 8.747 28.529 92.651 1.00 35.58 13 THR B CA 1
ATOM 1685 C C . THR B 1 13 ? 8.891 29.036 94.067 1.00 34.87 13 THR B C 1
ATOM 1686 O O . THR B 1 13 ? 8.462 28.394 95.019 1.00 34.11 13 THR B O 1
ATOM 1690 N N . ILE B 1 14 ? 9.485 30.215 94.190 1.00 34.13 14 ILE B N 1
ATOM 1691 C CA . ILE B 1 14 ? 9.630 30.852 95.482 1.00 34.25 14 ILE B CA 1
ATOM 1692 C C . ILE B 1 14 ? 8.801 32.134 95.436 1.00 33.39 14 ILE B C 1
ATOM 1693 O O . ILE B 1 14 ? 9.117 33.066 94.697 1.00 30.92 14 ILE B O 1
ATOM 1698 N N . THR B 1 15 ? 7.716 32.162 96.207 1.00 33.54 15 THR B N 1
ATOM 1699 C CA . THR B 1 15 ? 6.854 33.333 96.211 1.00 32.70 15 THR B CA 1
ATOM 1700 C C . THR B 1 15 ? 6.750 34.088 97.527 1.00 31.93 15 THR B C 1
ATOM 1701 O O . THR B 1 15 ? 6.786 33.509 98.615 1.00 32.60 15 THR B O 1
ATOM 1705 N N . ASN B 1 16 ? 6.637 35.404 97.389 1.00 31.18 16 ASN B N 1
ATOM 1706 C CA . ASN B 1 16 ? 6.517 36.330 98.502 1.00 32.17 16 ASN B CA 1
ATOM 1707 C C . ASN B 1 16 ? 5.086 36.180 99.001 1.00 33.09 16 ASN B C 1
ATOM 1708 O O . ASN B 1 16 ? 4.144 36.513 98.287 1.00 31.43 16 ASN B O 1
ATOM 1713 N N . LEU B 1 17 ? 4.925 35.663 100.217 1.00 34.60 17 LEU B N 1
ATOM 1714 C CA . LEU B 1 17 ? 3.593 35.440 100.768 1.00 34.22 17 LEU B CA 1
ATOM 1715 C C . LEU B 1 17 ? 2.815 36.705 101.115 1.00 34.12 17 LEU B C 1
ATOM 1716 O O . LEU B 1 17 ? 1.594 36.658 101.250 1.00 34.86 17 LEU B O 1
ATOM 1721 N N . VAL B 1 18 ? 3.505 37.832 101.258 1.00 33.09 18 VAL B N 1
ATOM 1722 C CA . VAL B 1 18 ? 2.814 39.081 101.563 1.00 35.06 18 VAL B CA 1
ATOM 1723 C C . VAL B 1 18 ? 2.209 39.691 100.290 1.00 36.39 18 VAL B C 1
ATOM 1724 O O . VAL B 1 18 ? 1.035 40.068 100.260 1.00 38.06 18 VAL B O 1
ATOM 1728 N N . THR B 1 19 ? 3.014 39.764 99.236 1.00 35.44 19 THR B N 1
ATOM 1729 C CA . THR B 1 19 ? 2.578 40.359 97.986 1.00 34.58 19 THR B CA 1
ATOM 1730 C C . THR B 1 19 ? 2.008 39.395 96.957 1.00 35.98 19 THR B C 1
ATOM 1731 O O . THR B 1 19 ? 1.318 39.827 96.035 1.00 36.47 19 THR B O 1
ATOM 1735 N N . GLY B 1 20 ? 2.297 38.101 97.104 1.00 36.73 20 GLY B N 1
ATOM 1736 C CA . GLY B 1 20 ? 1.797 37.107 96.161 1.00 34.96 20 GLY B CA 1
ATOM 1737 C C . GLY B 1 20 ? 2.650 37.039 94.905 1.00 35.45 20 GLY B C 1
ATOM 1738 O O . GLY B 1 20 ? 2.384 36.273 93.974 1.00 34.04 20 GLY B O 1
ATOM 1739 N N . THR B 1 21 ? 3.702 37.841 94.892 1.00 35.40 21 THR B N 1
ATOM 1740 C CA . THR B 1 21 ? 4.595 37.900 93.751 1.00 38.20 21 THR B CA 1
ATOM 1741 C C . THR B 1 21 ? 5.699 36.826 93.821 1.00 39.29 21 THR B C 1
ATOM 1742 O O . THR B 1 21 ? 6.074 36.368 94.907 1.00 36.62 21 THR B O 1
ATOM 1746 N N . LYS B 1 22 ? 6.204 36.421 92.655 1.00 39.34 22 LYS B N 1
ATOM 1747 C CA . LYS B 1 22 ? 7.246 35.397 92.584 1.00 40.27 22 LYS B CA 1
ATOM 1748 C C . LYS B 1 22 ? 8.649 35.958 92.722 1.00 38.52 22 LYS B C 1
ATOM 1749 O O . LYS B 1 22 ? 9.037 36.856 91.983 1.00 38.07 22 LYS B O 1
ATOM 1755 N N . ALA B 1 23 ? 9.411 35.432 93.674 1.00 38.36 23 ALA B N 1
ATOM 1756 C CA . ALA B 1 23 ? 10.783 35.890 93.864 1.00 37.64 23 ALA B CA 1
ATOM 1757 C C . ALA B 1 23 ? 11.596 35.325 92.710 1.00 37.30 23 ALA B C 1
ATOM 1758 O O . ALA B 1 23 ? 12.428 36.014 92.127 1.00 36.60 23 ALA B O 1
ATOM 1760 N N . ASN B 1 24 ? 11.344 34.061 92.387 1.00 36.81 24 ASN B N 1
ATOM 1761 C CA . ASN B 1 24 ? 12.038 33.397 91.297 1.00 38.94 24 ASN B CA 1
ATOM 1762 C C . ASN B 1 24 ? 11.371 32.070 90.999 1.00 39.26 24 ASN B C 1
ATOM 1763 O O . ASN B 1 24 ? 10.585 31.560 91.792 1.00 39.40 24 ASN B O 1
ATOM 1768 N N . ALA B 1 25 ? 11.688 31.511 89.844 1.00 42.21 25 ALA B N 1
ATOM 1769 C CA . ALA B 1 25 ? 11.131 30.233 89.437 1.00 45.27 25 ALA B CA 1
ATOM 1770 C C . ALA B 1 25 ? 12.156 29.538 88.554 1.00 47.33 25 ALA B C 1
ATOM 1771 O O . ALA B 1 25 ? 12.923 30.194 87.849 1.00 46.79 25 ALA B O 1
ATOM 1773 N N . THR B 1 26 ? 12.178 28.211 88.607 1.00 50.42 26 THR B N 1
ATOM 1774 C CA . THR B 1 26 ? 13.110 27.429 87.804 1.00 53.00 26 THR B CA 1
ATOM 1775 C C . THR B 1 26 ? 12.420 26.183 87.256 1.00 54.44 26 THR B C 1
ATOM 1776 O O . THR B 1 26 ? 11.821 25.418 88.015 1.00 53.83 26 THR B O 1
ATOM 1780 N N . SER B 1 27 ? 12.492 25.999 85.938 1.00 56.69 27 SER B N 1
ATOM 1781 C CA . SER B 1 27 ? 11.892 24.842 85.272 1.00 59.79 27 SER B CA 1
ATOM 1782 C C . SER B 1 27 ? 12.973 23.867 84.815 1.00 61.36 27 SER B C 1
ATOM 1783 O O . SER B 1 27 ? 14.094 24.270 84.501 1.00 63.10 27 SER B O 1
ATOM 1786 N N . MET B 1 28 ? 12.633 22.584 84.775 1.00 62.94 28 MET B N 1
ATOM 1787 C CA . MET B 1 28 ? 13.586 21.561 84.365 1.00 64.71 28 MET B CA 1
ATOM 1788 C C . MET B 1 28 ? 12.887 20.240 84.069 1.00 64.97 28 MET B C 1
ATOM 1789 O O . MET B 1 28 ? 12.070 19.770 84.859 1.00 65.43 28 MET B O 1
ATOM 1794 N N . LEU B 1 29 ? 13.210 19.643 82.926 1.00 64.80 29 LEU B N 1
ATOM 1795 C CA . LEU B 1 29 ? 12.623 18.367 82.546 1.00 64.06 29 LEU B CA 1
ATOM 1796 C C . LEU B 1 29 ? 13.313 17.274 83.339 1.00 63.93 29 LEU B C 1
ATOM 1797 O O . LEU B 1 29 ? 14.535 17.189 83.355 1.00 64.55 29 LEU B O 1
ATOM 1802 N N . GLY B 1 30 ? 12.523 16.443 84.005 1.00 63.81 30 GLY B N 1
ATOM 1803 C CA . GLY B 1 30 ? 13.081 15.364 84.795 1.00 64.11 30 GLY B CA 1
ATOM 1804 C C . GLY B 1 30 ? 11.953 14.607 85.455 1.00 64.53 30 GLY B C 1
ATOM 1805 O O . GLY B 1 30 ? 10.790 14.975 85.294 1.00 64.47 30 GLY B O 1
ATOM 1806 N N . THR B 1 31 ? 12.278 13.550 86.191 1.00 64.46 31 THR B N 1
ATOM 1807 C CA . THR B 1 31 ? 11.245 12.777 86.862 1.00 65.81 31 THR B CA 1
ATOM 1808 C C . THR B 1 31 ? 11.012 13.399 88.229 1.00 66.18 31 THR B C 1
ATOM 1809 O O . THR B 1 31 ? 11.875 14.107 88.749 1.00 66.88 31 THR B O 1
ATOM 1813 N N . LEU B 1 32 ? 9.846 13.139 88.809 1.00 66.44 32 LEU B N 1
ATOM 1814 C CA . LEU B 1 32 ? 9.520 13.692 90.117 1.00 66.89 32 LEU B CA 1
ATOM 1815 C C . LEU B 1 32 ? 10.525 13.255 91.171 1.00 66.88 32 LEU B C 1
ATOM 1816 O O . LEU B 1 32 ? 10.868 14.016 92.072 1.00 67.38 32 LEU B O 1
ATOM 1821 N N . THR B 1 33 ? 10.998 12.023 91.044 1.00 67.39 33 THR B N 1
ATOM 1822 C CA . THR B 1 33 ? 11.950 11.463 91.990 1.00 67.35 33 THR B CA 1
ATOM 1823 C C . THR B 1 33 ? 13.265 12.226 92.074 1.00 67.03 33 THR B C 1
ATOM 1824 O O . THR B 1 33 ? 13.828 12.369 93.158 1.00 67.53 33 THR B O 1
ATOM 1828 N N . ASP B 1 34 ? 13.755 12.724 90.944 1.00 66.25 34 ASP B N 1
ATOM 1829 C CA . ASP B 1 34 ? 15.028 13.430 90.948 1.00 67.22 34 ASP B CA 1
ATOM 1830 C C . ASP B 1 34 ? 15.015 14.884 90.477 1.00 65.64 34 ASP B C 1
ATOM 1831 O O . ASP B 1 34 ? 16.066 15.453 90.182 1.00 65.22 34 ASP B O 1
ATOM 1836 N N . ALA B 1 35 ? 13.836 15.490 90.408 1.00 63.30 35 ALA B N 1
ATOM 1837 C CA . ALA B 1 35 ? 13.746 16.884 89.989 1.00 61.69 35 ALA B CA 1
ATOM 1838 C C . ALA B 1 35 ? 13.733 17.779 91.229 1.00 59.94 35 ALA B C 1
ATOM 1839 O O . ALA B 1 35 ? 12.682 18.265 91.647 1.00 59.21 35 ALA B O 1
ATOM 1841 N N . PHE B 1 36 ? 14.910 17.966 91.820 1.00 57.26 36 PHE B N 1
ATOM 1842 C CA . PHE B 1 36 ? 15.081 18.792 93.014 1.00 54.32 36 PHE B CA 1
ATOM 1843 C C . PHE B 1 36 ? 16.342 19.635 92.848 1.00 54.27 36 PHE B C 1
ATOM 1844 O O . PHE B 1 36 ? 17.399 19.301 93.385 1.00 55.26 36 PHE B O 1
ATOM 1852 N N . PRO B 1 37 ? 16.239 20.753 92.117 1.00 52.69 37 PRO B N 1
ATOM 1853 C CA . PRO B 1 37 ? 17.350 21.667 91.850 1.00 52.33 37 PRO B CA 1
ATOM 1854 C C . PRO B 1 37 ? 17.750 22.547 93.015 1.00 52.52 37 PRO B C 1
ATOM 1855 O O . PRO B 1 37 ? 17.184 22.467 94.103 1.00 54.12 37 PRO B O 1
ATOM 1859 N N . THR B 1 38 ? 18.744 23.388 92.758 1.00 51.39 38 THR B N 1
ATOM 1860 C CA . THR B 1 38 ? 19.221 24.351 93.730 1.00 50.56 38 THR B CA 1
ATOM 1861 C C . THR B 1 38 ? 18.510 25.646 93.341 1.00 49.80 38 THR B C 1
ATOM 1862 O O . THR B 1 38 ? 18.565 26.068 92.189 1.00 49.58 38 THR B O 1
ATOM 1866 N N . MET B 1 39 ? 17.824 26.259 94.297 1.00 49.65 39 MET B N 1
ATOM 1867 C CA . MET B 1 39 ? 17.094 27.490 94.048 1.00 47.22 39 MET B CA 1
ATOM 1868 C C . MET B 1 39 ? 17.921 28.710 94.397 1.00 46.37 39 MET B C 1
ATOM 1869 O O . MET B 1 39 ? 18.738 28.674 95.318 1.00 47.57 39 MET B O 1
ATOM 1874 N N . TYR B 1 40 ? 17.708 29.792 93.657 1.00 45.29 40 TYR B N 1
ATOM 1875 C CA . TYR B 1 40 ? 18.423 31.040 93.902 1.00 43.62 40 TYR B CA 1
ATOM 1876 C C . TYR B 1 40 ? 17.438 32.207 93.877 1.00 42.03 40 TYR B C 1
ATOM 1877 O O . TYR B 1 40 ? 16.565 32.259 93.021 1.00 42.28 40 TYR B O 1
ATOM 1886 N N . PHE B 1 41 ? 17.578 33.140 94.815 1.00 40.06 41 PHE B N 1
ATOM 1887 C CA . PHE B 1 41 ? 16.704 34.311 94.869 1.00 38.16 41 PHE B CA 1
ATOM 1888 C C . PHE B 1 41 ? 17.293 35.356 95.808 1.00 38.57 41 PHE B C 1
ATOM 1889 O O . PHE B 1 41 ? 18.105 35.031 96.674 1.00 39.32 41 PHE B O 1
ATOM 1897 N N . ASP B 1 42 ? 16.908 36.615 95.624 1.00 38.17 42 ASP B N 1
ATOM 1898 C CA . ASP B 1 42 ? 17.422 37.680 96.470 1.00 38.27 42 ASP B CA 1
ATOM 1899 C C . ASP B 1 42 ? 16.462 37.913 97.630 1.00 39.07 42 ASP B C 1
ATOM 1900 O O . ASP B 1 42 ? 15.250 37.770 97.488 1.00 39.81 42 ASP B O 1
ATOM 1905 N N . LEU B 1 43 ? 17.008 38.261 98.784 1.00 38.77 43 LEU B N 1
ATOM 1906 C CA . LEU B 1 43 ? 16.189 38.496 99.961 1.00 39.78 43 LEU B CA 1
ATOM 1907 C C . LEU B 1 43 ? 15.154 39.606 99.748 1.00 40.42 43 LEU B C 1
ATOM 1908 O O . LEU B 1 43 ? 13.990 39.475 100.160 1.00 40.30 43 LEU B O 1
ATOM 1913 N N . CYS B 1 44 ? 15.574 40.692 99.105 1.00 39.06 44 CYS B N 1
ATOM 1914 C CA . CYS B 1 44 ? 14.677 41.813 98.876 1.00 39.87 44 CYS B CA 1
ATOM 1915 C C . CYS B 1 44 ? 13.414 41.488 98.076 1.00 37.91 44 CYS B C 1
ATOM 1916 O O . CYS B 1 44 ? 12.486 42.286 98.047 1.00 36.16 44 CYS B O 1
ATOM 1919 N N 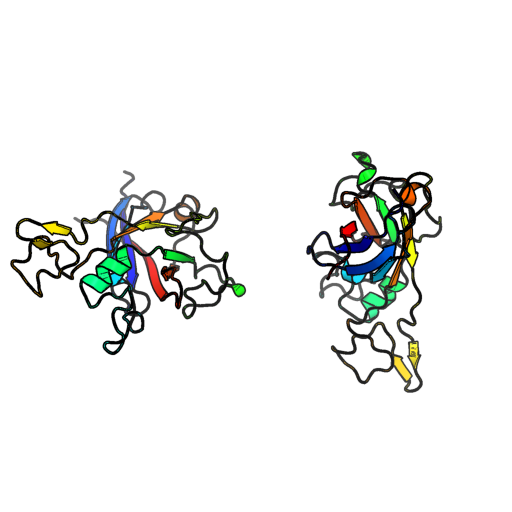. ASP B 1 45 ? 13.370 40.315 97.450 1.00 35.82 45 ASP B N 1
ATOM 1920 C CA . ASP B 1 45 ? 12.202 39.927 96.681 1.00 34.97 45 ASP B CA 1
ATOM 1921 C C . ASP B 1 45 ? 11.189 39.121 97.506 1.00 35.77 45 ASP B C 1
ATOM 1922 O O . ASP B 1 45 ? 10.189 38.627 96.967 1.00 34.77 45 ASP B O 1
ATOM 1927 N N . ILE B 1 46 ? 11.434 38.988 98.811 1.00 34.01 46 ILE B N 1
ATOM 1928 C CA . ILE B 1 46 ? 10.488 38.269 99.651 1.00 33.52 46 ILE B CA 1
ATOM 1929 C C . ILE B 1 46 ? 10.058 39.043 100.890 1.00 34.50 46 ILE B C 1
ATOM 1930 O O . ILE B 1 46 ? 9.258 38.539 101.676 1.00 36.65 46 ILE B O 1
ATOM 1935 N N . ILE B 1 47 ? 10.566 40.260 101.068 1.00 34.40 47 ILE B N 1
ATOM 1936 C CA . ILE B 1 47 ? 10.195 41.063 102.232 1.00 35.54 47 ILE B CA 1
ATOM 1937 C C . ILE B 1 47 ? 8.782 41.621 102.117 1.00 39.15 47 ILE B C 1
ATOM 1938 O O . ILE B 1 47 ? 8.251 41.769 101.018 1.00 39.17 47 ILE B O 1
ATOM 1943 N N . GLY B 1 48 ? 8.183 41.936 103.265 1.00 43.55 48 GLY B N 1
ATOM 1944 C CA . GLY B 1 48 ? 6.838 42.486 103.278 1.00 46.97 48 GLY B CA 1
ATOM 1945 C C . GLY B 1 48 ? 6.792 44.004 103.146 1.00 49.95 48 GLY B C 1
ATOM 1946 O O . GLY B 1 48 ? 7.741 44.633 102.670 1.00 51.59 48 GLY B O 1
ATOM 1947 N N . ASN B 1 49 ? 5.683 44.598 103.577 1.00 50.56 49 ASN B N 1
ATOM 1948 C CA . ASN B 1 49 ? 5.505 46.045 103.498 1.00 50.02 49 ASN B CA 1
ATOM 1949 C C . ASN B 1 49 ? 5.949 46.761 104.781 1.00 49.94 49 ASN B C 1
ATOM 1950 O O . ASN B 1 49 ? 5.917 47.986 104.858 1.00 49.00 49 ASN B O 1
ATOM 1955 N N . THR B 1 50 ? 6.364 45.997 105.785 1.00 49.70 50 THR B N 1
ATOM 1956 C CA . THR B 1 50 ? 6.787 46.583 107.048 1.00 49.70 50 THR B CA 1
ATOM 1957 C C . THR B 1 50 ? 8.225 46.233 107.399 1.00 49.31 50 THR B C 1
ATOM 1958 O O . THR B 1 50 ? 8.637 46.355 108.554 1.00 50.44 50 THR B O 1
ATOM 1962 N N . TRP B 1 51 ? 8.985 45.802 106.399 1.00 46.43 51 TRP B N 1
ATOM 1963 C CA . TRP B 1 51 ? 10.377 45.431 106.600 1.00 42.75 51 TRP B CA 1
ATOM 1964 C C . TRP B 1 51 ? 11.294 46.649 106.572 1.00 43.36 51 TRP B C 1
ATOM 1965 O O . TRP B 1 51 ? 12.063 46.880 107.503 1.00 42.77 51 TRP B O 1
ATOM 1976 N N . ASN B 1 52 ? 11.216 47.427 105.501 1.00 43.25 52 ASN B N 1
ATOM 1977 C CA . ASN B 1 52 ? 12.053 48.611 105.379 1.00 46.11 52 ASN B CA 1
ATOM 1978 C C . ASN B 1 52 ? 11.818 49.638 106.476 1.00 48.34 52 ASN B C 1
ATOM 1979 O O . ASN B 1 52 ? 10.684 50.018 106.754 1.00 49.82 52 ASN B O 1
ATOM 1984 N N . PRO B 1 53 ? 12.897 50.091 107.127 1.00 50.02 53 PRO B N 1
ATOM 1985 C CA . PRO B 1 53 ? 12.771 51.088 108.189 1.00 51.27 53 PRO B CA 1
ATOM 1986 C C . PRO B 1 53 ? 12.229 52.388 107.607 1.00 52.43 53 PRO B C 1
ATOM 1987 O O . PRO B 1 53 ? 12.401 52.664 106.424 1.00 53.16 53 PRO B O 1
ATOM 1991 N N . SER B 1 54 ? 11.573 53.183 108.441 1.00 55.36 54 SER B N 1
ATOM 1992 C CA . SER B 1 54 ? 11.027 54.465 108.009 1.00 58.48 54 SER B CA 1
ATOM 1993 C C . SER B 1 54 ? 12.158 55.397 107.592 1.00 60.13 54 SER B C 1
ATOM 1994 O O . SER B 1 54 ? 13.274 55.290 108.104 1.00 60.47 54 SER B O 1
ATOM 1997 N N . ASP B 1 55 ? 11.870 56.313 106.672 1.00 61.86 55 ASP B N 1
ATOM 1998 C CA . ASP B 1 55 ? 12.877 57.260 106.205 1.00 64.06 55 ASP B CA 1
ATOM 1999 C C . ASP B 1 55 ? 13.322 58.199 107.319 1.00 63.87 55 ASP B C 1
ATOM 2000 O O . ASP B 1 55 ? 14.341 58.881 107.198 1.00 64.31 55 ASP B O 1
ATOM 2005 N N . GLN B 1 56 ? 12.554 58.234 108.400 1.00 62.89 56 GLN B N 1
ATOM 2006 C CA . GLN B 1 56 ? 12.884 59.087 109.532 1.00 63.31 56 GLN B CA 1
ATOM 2007 C C . GLN B 1 56 ? 13.956 58.477 110.435 1.00 60.96 56 GLN B C 1
ATOM 2008 O O . GLN B 1 56 ? 14.536 59.166 111.278 1.00 60.18 56 GLN B O 1
ATOM 2014 N N . GLU B 1 57 ? 14.210 57.184 110.263 1.00 58.88 57 GLU B N 1
ATOM 2015 C CA . GLU B 1 57 ? 15.218 56.496 111.060 1.00 57.34 57 GLU B CA 1
ATOM 2016 C C . GLU B 1 57 ? 16.582 56.545 110.367 1.00 53.57 57 GLU B C 1
ATOM 2017 O O . GLU B 1 57 ? 16.795 55.917 109.329 1.00 52.15 57 GLU B O 1
ATOM 2023 N N . PRO B 1 58 ? 17.525 57.301 110.945 1.00 50.15 58 PRO B N 1
ATOM 2024 C CA . PRO B 1 58 ? 18.878 57.457 110.406 1.00 49.00 58 PRO B CA 1
ATOM 2025 C C . PRO B 1 58 ? 19.742 56.194 110.465 1.00 48.72 58 PRO B C 1
ATOM 2026 O O . PRO B 1 58 ? 19.955 55.618 111.534 1.00 47.91 58 PRO B O 1
ATOM 2030 N N . PHE B 1 59 ? 20.229 55.778 109.299 1.00 48.01 59 PHE B N 1
ATOM 2031 C CA . PHE B 1 59 ? 21.088 54.603 109.158 1.00 46.57 59 PHE B CA 1
ATOM 2032 C C . PHE B 1 59 ? 20.660 53.445 110.063 1.00 46.21 59 PHE B C 1
ATOM 2033 O O . PHE B 1 59 ? 21.383 53.050 110.979 1.00 45.12 59 PHE B O 1
ATOM 2041 N N . PRO B 1 60 ? 19.479 52.872 109.794 1.00 44.95 60 PRO B N 1
ATOM 2042 C CA . PRO B 1 60 ? 18.937 51.764 110.578 1.00 43.44 60 PRO B CA 1
ATOM 2043 C C . PRO B 1 60 ? 19.844 50.538 110.629 1.00 41.82 60 PRO B C 1
ATOM 2044 O O . PRO B 1 60 ? 19.831 49.793 111.607 1.00 39.71 60 PRO B O 1
ATOM 2048 N N . GLY B 1 61 ? 20.624 50.335 109.573 1.00 41.76 61 GLY B N 1
ATOM 2049 C CA . GLY B 1 61 ? 21.513 49.190 109.525 1.00 40.92 61 GLY B CA 1
ATOM 2050 C C . GLY B 1 61 ? 21.007 48.055 108.649 1.00 40.80 61 GLY B C 1
ATOM 2051 O O . GLY B 1 61 ? 21.634 47.003 108.570 1.00 41.61 61 GLY B O 1
ATOM 2052 N N . TYR B 1 62 ? 19.867 48.255 107.996 1.00 41.26 62 TYR B N 1
ATOM 2053 C CA . TYR B 1 62 ? 19.303 47.238 107.107 1.00 40.61 62 TYR B CA 1
ATOM 2054 C C . TYR B 1 62 ? 18.143 47.830 106.325 1.00 40.56 62 TYR B C 1
ATOM 2055 O O . TYR B 1 62 ? 17.693 48.939 106.605 1.00 40.24 62 TYR B O 1
ATOM 2064 N N . GLY B 1 63 ? 17.661 47.080 105.343 1.00 42.03 63 GLY B N 1
ATOM 2065 C CA . GLY B 1 63 ? 16.568 47.554 104.520 1.00 43.59 63 GLY B CA 1
ATOM 2066 C C . GLY B 1 63 ? 16.853 47.267 103.060 1.00 45.90 63 GLY B C 1
ATOM 2067 O O . GLY B 1 63 ? 17.986 46.947 102.691 1.00 46.65 63 GLY B O 1
ATOM 2068 N N . CYS B 1 64 ? 15.830 47.399 102.220 1.00 47.20 64 CYS B N 1
ATOM 2069 C CA . CYS B 1 64 ? 15.971 47.137 100.800 1.00 48.07 64 CYS B CA 1
ATOM 2070 C C . CYS B 1 64 ? 15.796 48.348 99.893 1.00 49.91 64 CYS B C 1
ATOM 2071 O O . CYS B 1 64 ? 15.924 48.228 98.672 1.00 49.25 64 CYS B O 1
ATOM 2074 N N . ASP B 1 65 ? 15.517 49.512 100.475 1.00 51.57 65 ASP B N 1
ATOM 2075 C CA . ASP B 1 65 ? 15.297 50.709 99.671 1.00 54.66 65 ASP B CA 1
ATOM 2076 C C . ASP B 1 65 ? 16.514 51.589 99.353 1.00 56.07 65 ASP B C 1
ATOM 2077 O O . ASP B 1 65 ? 16.534 52.243 98.313 1.00 57.27 65 ASP B O 1
ATOM 2082 N N . GLN B 1 66 ? 17.522 51.606 100.222 1.00 56.86 66 GLN B N 1
ATOM 2083 C CA . GLN B 1 66 ? 18.724 52.408 99.974 1.00 56.47 66 GLN B CA 1
ATOM 2084 C C . GLN B 1 66 ? 19.922 51.488 99.716 1.00 56.28 66 GLN B C 1
ATOM 2085 O O . GLN B 1 66 ? 19.972 50.369 100.218 1.00 56.82 66 GLN B O 1
ATOM 2091 N N . PRO B 1 67 ? 20.915 51.955 98.944 1.00 55.81 67 PRO B N 1
ATOM 2092 C CA . PRO B 1 67 ? 22.100 51.146 98.639 1.00 55.00 67 PRO B CA 1
ATOM 2093 C C . PRO B 1 67 ? 22.846 50.598 99.857 1.00 54.59 67 PRO B C 1
ATOM 2094 O O . PRO B 1 67 ? 23.089 49.397 99.946 1.00 54.60 67 PRO B O 1
ATOM 2098 N N . MET B 1 68 ? 23.215 51.467 100.790 1.00 53.46 68 MET B N 1
ATOM 2099 C CA . MET B 1 68 ? 23.941 51.002 101.962 1.00 54.96 68 MET B CA 1
ATOM 2100 C C . MET B 1 68 ? 23.072 50.171 102.912 1.00 53.46 68 MET B C 1
ATOM 2101 O O . MET B 1 68 ? 23.593 49.349 103.675 1.00 52.46 68 MET B O 1
ATOM 2106 N N . ARG B 1 69 ? 21.756 50.385 102.869 1.00 50.45 69 ARG B N 1
ATOM 2107 C CA . ARG B 1 69 ? 20.835 49.619 103.705 1.00 46.74 69 ARG B CA 1
ATOM 2108 C C . ARG B 1 69 ? 20.873 48.160 103.256 1.00 46.14 69 ARG B C 1
ATOM 2109 O O . ARG B 1 69 ? 20.773 47.247 104.074 1.00 45.53 69 ARG B O 1
ATOM 2117 N N . ARG B 1 70 ? 21.007 47.947 101.949 1.00 43.79 70 ARG B N 1
ATOM 2118 C CA . ARG B 1 70 ? 21.068 46.597 101.406 1.00 42.94 70 ARG B CA 1
ATOM 2119 C C . ARG B 1 70 ? 22.412 45.977 101.752 1.00 41.86 70 ARG B C 1
ATOM 2120 O O . ARG B 1 70 ? 22.499 44.799 102.101 1.00 41.42 70 ARG B O 1
ATOM 2128 N N . TRP B 1 71 ? 23.460 46.783 101.631 1.00 40.29 71 TRP B N 1
ATOM 2129 C CA . TRP B 1 71 ? 24.816 46.334 101.905 1.00 38.66 71 TRP B CA 1
ATOM 2130 C C . TRP B 1 71 ? 24.983 45.905 103.363 1.00 37.68 71 TRP B C 1
ATOM 2131 O O . TRP B 1 71 ? 25.443 44.798 103.639 1.00 35.23 71 TRP B O 1
ATOM 2142 N N . GLN B 1 72 ? 24.598 46.767 104.299 1.00 36.40 72 GLN B N 1
ATOM 2143 C CA . GLN B 1 72 ? 24.745 46.414 105.704 1.00 37.27 72 GLN B CA 1
ATOM 2144 C C . GLN B 1 72 ? 23.849 45.234 106.064 1.00 37.63 72 GLN B C 1
ATOM 2145 O O . GLN B 1 72 ? 24.204 44.421 106.913 1.00 39.40 72 GLN B O 1
ATOM 2151 N N . GLN B 1 73 ? 22.708 45.133 105.387 1.00 36.70 73 GLN B N 1
ATOM 2152 C CA . GLN B 1 73 ? 21.766 44.034 105.582 1.00 36.31 73 GLN B CA 1
ATOM 2153 C C . GLN B 1 73 ? 22.430 42.747 105.068 1.00 36.86 73 GLN B C 1
ATOM 2154 O O . GLN B 1 73 ? 22.240 41.657 105.605 1.00 36.94 73 GLN B O 1
ATOM 2160 N N . ARG B 1 74 ? 23.220 42.900 104.018 1.00 37.60 74 ARG B N 1
ATOM 2161 C CA . ARG B 1 74 ? 23.932 41.791 103.404 1.00 39.31 74 ARG B CA 1
ATOM 2162 C C . ARG B 1 74 ? 24.904 41.175 104.405 1.00 39.18 74 ARG B C 1
ATOM 2163 O O . ARG B 1 74 ? 25.102 39.966 104.434 1.00 40.51 74 ARG B O 1
ATOM 2171 N N . ASN B 1 75 ? 25.509 42.023 105.224 1.00 38.09 75 ASN B N 1
ATOM 2172 C CA . ASN B 1 75 ? 26.475 41.569 106.203 1.00 39.40 75 ASN B CA 1
ATOM 2173 C C . ASN B 1 75 ? 25.852 41.397 107.581 1.00 40.19 75 ASN B C 1
ATOM 2174 O O . ASN B 1 75 ? 26.480 41.689 108.602 1.00 40.46 75 ASN B O 1
ATOM 2179 N N . THR B 1 76 ? 24.608 40.929 107.599 1.00 39.42 76 THR B N 1
ATOM 2180 C CA . THR B 1 76 ? 23.887 40.690 108.838 1.00 37.81 76 THR B CA 1
ATOM 2181 C C . THR B 1 76 ? 23.412 39.240 108.786 1.00 38.39 76 THR B C 1
ATOM 2182 O O . THR B 1 76 ? 23.002 38.748 107.738 1.00 40.12 76 THR B O 1
ATOM 2186 N N . PRO B 1 77 ? 23.484 38.526 109.911 1.00 37.15 77 PRO B N 1
ATOM 2187 C CA . PRO B 1 77 ? 23.041 37.129 109.914 1.00 37.60 77 PRO B CA 1
ATOM 2188 C C . PRO B 1 77 ? 21.513 36.979 109.867 1.00 37.18 77 PRO B C 1
ATOM 2189 O O . PRO B 1 77 ? 20.779 37.958 109.992 1.00 36.33 77 PRO B O 1
ATOM 2193 N N . PHE B 1 78 ? 21.041 35.751 109.681 1.00 36.17 78 PHE B N 1
ATOM 2194 C CA . PHE B 1 78 ? 19.602 35.496 109.620 1.00 37.35 78 PHE B CA 1
ATOM 2195 C C . PHE B 1 78 ? 19.312 34.017 109.864 1.00 38.06 78 PHE B C 1
ATOM 2196 O O . PHE B 1 78 ? 20.175 33.159 109.641 1.00 39.73 78 PHE B O 1
ATOM 2204 N N . TYR B 1 79 ? 18.089 33.726 110.299 1.00 37.70 79 TYR B N 1
ATOM 2205 C CA . TYR B 1 79 ? 17.665 32.354 110.549 1.00 38.01 79 TYR B CA 1
ATOM 2206 C C . TYR B 1 79 ? 16.286 32.125 109.930 1.00 39.74 79 TYR B C 1
ATOM 2207 O O . TYR B 1 79 ? 15.533 33.079 109.723 1.00 40.39 79 TYR B O 1
ATOM 2216 N N . VAL B 1 80 ? 15.956 30.862 109.659 1.00 40.13 80 VAL B N 1
ATOM 2217 C CA . VAL B 1 80 ? 14.688 30.497 109.025 1.00 40.77 80 VAL B CA 1
ATOM 2218 C C . VAL B 1 80 ? 13.871 29.449 109.797 1.00 41.77 80 VAL B C 1
ATOM 2219 O O . VAL B 1 80 ? 14.425 28.450 110.256 1.00 42.37 80 VAL B O 1
ATOM 2223 N N . CYS B 1 81 ? 12.558 29.665 109.921 1.00 41.74 81 CYS B N 1
ATOM 2224 C CA . CYS B 1 81 ? 11.686 28.723 110.638 1.00 41.67 81 CYS B CA 1
ATOM 2225 C C . CYS B 1 81 ? 10.538 28.233 109.762 1.00 40.89 81 CYS B C 1
ATOM 2226 O O . CYS B 1 81 ? 9.884 29.020 109.086 1.00 40.98 81 CYS B O 1
ATOM 2229 N N . PRO B 1 82 ? 10.286 26.915 109.764 1.00 40.76 82 PRO B N 1
ATOM 2230 C CA . PRO B 1 82 ? 9.215 26.296 108.973 1.00 39.55 82 PRO B CA 1
ATOM 2231 C C . PRO B 1 82 ? 7.829 26.512 109.562 1.00 39.33 82 PRO B C 1
ATOM 2232 O O . PRO B 1 82 ? 7.661 26.592 110.779 1.00 39.94 82 PRO B O 1
ATOM 2236 N N . GLY B 1 83 ? 6.830 26.609 108.693 1.00 38.34 83 GLY B N 1
ATOM 2237 C CA . GLY B 1 83 ? 5.479 26.796 109.173 1.00 35.65 83 GLY B CA 1
ATOM 2238 C C . GLY B 1 83 ? 4.928 25.434 109.520 1.00 36.37 83 GLY B C 1
ATOM 2239 O O . GLY B 1 83 ? 4.077 25.298 110.407 1.00 35.44 83 GLY B O 1
ATOM 2240 N N . HIS B 1 84 ? 5.425 24.414 108.824 1.00 35.58 84 HIS B N 1
ATOM 2241 C CA . HIS B 1 84 ? 4.960 23.057 109.059 1.00 39.22 84 HIS B CA 1
ATOM 2242 C C . HIS B 1 84 ? 5.308 22.478 110.429 1.00 40.99 84 HIS B C 1
ATOM 2243 O O . HIS B 1 84 ? 4.789 21.424 110.793 1.00 41.35 84 HIS B O 1
ATOM 2250 N N . ALA B 1 85 ? 6.169 23.151 111.192 1.00 42.55 85 ALA B N 1
ATOM 2251 C CA . ALA B 1 85 ? 6.510 22.665 112.534 1.00 45.79 85 ALA B CA 1
ATOM 2252 C C . ALA B 1 85 ? 5.184 22.543 113.286 1.00 47.20 85 ALA B C 1
ATOM 2253 O O . ALA B 1 85 ? 4.976 21.615 114.075 1.00 47.85 85 ALA B O 1
ATOM 2255 N N . ASN B 1 86 ? 4.295 23.499 113.026 1.00 49.65 86 ASN B N 1
ATOM 2256 C CA . ASN B 1 86 ? 2.949 23.517 113.600 1.00 52.04 86 ASN B CA 1
ATOM 2257 C C . ASN B 1 86 ? 2.871 23.600 115.138 1.00 52.89 86 ASN B C 1
ATOM 2258 O O . ASN B 1 86 ? 1.865 23.215 115.739 1.00 52.87 86 ASN B O 1
ATOM 2263 N N . ARG B 1 87 ? 3.927 24.123 115.761 1.00 54.60 87 ARG B N 1
ATOM 2264 C CA . ARG B 1 87 ? 3.994 24.280 117.219 1.00 54.76 87 ARG B CA 1
ATOM 2265 C C . ARG B 1 87 ? 3.429 25.649 117.587 1.00 57.09 87 ARG B C 1
ATOM 2266 O O . ARG B 1 87 ? 3.828 26.657 117.000 1.00 58.92 87 ARG B O 1
ATOM 2274 N N . LYS B 1 88 ? 2.519 25.699 118.557 1.00 58.33 88 LYS B N 1
ATOM 2275 C CA . LYS B 1 88 ? 1.928 26.976 118.948 1.00 58.20 88 LYS B CA 1
ATOM 2276 C C . LYS B 1 88 ? 2.919 27.888 119.653 1.00 56.93 88 LYS B C 1
ATOM 2277 O O . LYS B 1 88 ? 2.704 29.097 119.758 1.00 54.92 88 LYS B O 1
ATOM 2283 N N . GLN B 1 89 ? 4.021 27.309 120.112 1.00 56.63 89 GLN B N 1
ATOM 2284 C CA . GLN B 1 89 ? 5.035 28.094 120.794 1.00 56.93 89 GLN B CA 1
ATOM 2285 C C . GLN B 1 89 ? 5.913 28.897 119.829 1.00 54.19 89 GLN B C 1
ATOM 2286 O O . GLN B 1 89 ? 6.530 29.891 120.226 1.00 53.02 89 GLN B O 1
ATOM 2292 N N . CYS B 1 90 ? 5.984 28.466 118.571 1.00 50.99 90 CYS B N 1
ATOM 2293 C CA . CYS B 1 90 ? 6.789 29.190 117.592 1.00 48.36 90 CYS B CA 1
ATOM 2294 C C . CYS B 1 90 ? 5.985 30.351 117.018 1.00 45.81 90 CYS B C 1
ATOM 2295 O O . CYS B 1 90 ? 6.524 31.217 116.336 1.00 43.76 90 CYS B O 1
ATOM 2298 N N . GLY B 1 91 ? 4.689 30.366 117.315 1.00 43.38 91 GLY B N 1
ATOM 2299 C CA . GLY B 1 91 ? 3.836 31.432 116.840 1.00 41.94 91 GLY B CA 1
ATOM 2300 C C . GLY B 1 91 ? 3.428 31.315 115.385 1.00 42.50 91 GLY B C 1
ATOM 2301 O O . GLY B 1 91 ? 3.858 30.418 114.653 1.00 40.00 91 GLY B O 1
ATOM 2302 N N . GLY B 1 92 ? 2.580 32.243 114.965 1.00 43.24 92 GLY B N 1
ATOM 2303 C CA . GLY B 1 92 ? 2.122 32.244 113.592 1.00 45.18 92 GLY B CA 1
ATOM 2304 C C . GLY B 1 92 ? 2.907 33.202 112.719 1.00 45.21 92 GLY B C 1
ATOM 2305 O O . GLY B 1 92 ? 4.055 33.541 113.020 1.00 44.84 92 GLY B O 1
ATOM 2306 N N . PRO B 1 93 ? 2.303 33.647 111.612 1.00 45.24 93 PRO B N 1
ATOM 2307 C CA . PRO B 1 93 ? 2.903 34.574 110.653 1.00 45.61 93 PRO B CA 1
ATOM 2308 C C . PRO B 1 93 ? 3.531 35.828 111.261 1.00 46.51 93 PRO B C 1
ATOM 2309 O O . PRO B 1 93 ? 4.613 36.251 110.838 1.00 44.67 93 PRO B O 1
ATOM 2313 N N . GLN B 1 94 ? 2.872 36.422 112.253 1.00 48.43 94 GLN B N 1
ATOM 2314 C CA . GLN B 1 94 ? 3.415 37.640 112.850 1.00 50.26 94 GLN B CA 1
ATOM 2315 C C . GLN B 1 94 ? 4.738 37.463 113.590 1.00 48.48 94 GLN B C 1
ATOM 2316 O O . GLN B 1 94 ? 5.313 38.437 114.074 1.00 47.78 94 GLN B O 1
ATOM 2322 N N . ASP B 1 95 ? 5.220 36.225 113.660 1.00 47.66 95 ASP B N 1
ATOM 2323 C CA . ASP B 1 95 ? 6.499 35.920 114.298 1.00 46.28 95 ASP B CA 1
ATOM 2324 C C . ASP B 1 95 ? 7.397 35.161 113.318 1.00 45.18 95 ASP B C 1
ATOM 2325 O O . ASP B 1 95 ? 8.454 34.655 113.692 1.00 44.75 95 ASP B O 1
ATOM 2330 N N . GLY B 1 96 ? 6.970 35.078 112.062 1.00 43.09 96 GLY B N 1
ATOM 2331 C CA . GLY B 1 96 ? 7.754 34.364 111.073 1.00 41.61 96 GLY B CA 1
ATOM 2332 C C . GLY B 1 96 ? 7.970 32.929 111.510 1.00 40.81 96 GLY B C 1
ATOM 2333 O O . GLY B 1 96 ? 8.912 32.277 111.074 1.00 41.13 96 GLY B O 1
ATOM 2334 N N . PHE B 1 97 ? 7.087 32.442 112.378 1.00 40.68 97 PHE B N 1
ATOM 2335 C CA . PHE B 1 97 ? 7.153 31.080 112.910 1.00 40.65 97 PHE B CA 1
ATOM 2336 C C . PHE B 1 97 ? 8.371 30.868 113.819 1.00 40.66 97 PHE B C 1
ATOM 2337 O O . PHE B 1 97 ? 8.787 29.730 114.047 1.00 37.84 97 PHE B O 1
ATOM 2345 N N . CYS B 1 98 ? 8.936 31.964 114.336 1.00 41.41 98 CYS B N 1
ATOM 2346 C CA . CYS B 1 98 ? 10.104 31.885 115.223 1.00 44.82 98 CYS B CA 1
ATOM 2347 C C . CYS B 1 98 ? 9.912 32.645 116.542 1.00 45.29 98 CYS B C 1
ATOM 2348 O O . CYS B 1 98 ? 10.783 33.419 116.929 1.00 46.48 98 CYS B O 1
ATOM 2351 N N . ALA B 1 99 ? 8.804 32.442 117.236 1.00 45.68 99 ALA B N 1
ATOM 2352 C CA . ALA B 1 99 ? 8.591 33.169 118.480 1.00 47.31 99 ALA B CA 1
ATOM 2353 C C . ALA B 1 99 ? 9.660 32.857 119.535 1.00 47.70 99 ALA B C 1
ATOM 2354 O O . ALA B 1 99 ? 10.018 33.720 120.338 1.00 47.03 99 ALA B O 1
ATOM 2356 N N . VAL B 1 100 ? 10.179 31.633 119.519 1.00 47.58 100 VAL B N 1
ATOM 2357 C CA . VAL B 1 100 ? 11.188 31.230 120.491 1.00 49.15 100 VAL B CA 1
ATOM 2358 C C . VAL B 1 100 ? 12.383 30.536 119.842 1.00 49.77 100 VAL B C 1
ATOM 2359 O O . VAL B 1 100 ? 12.270 29.987 118.750 1.00 51.29 100 VAL B O 1
ATOM 2363 N N . TRP B 1 101 ? 13.533 30.571 120.511 1.00 51.27 101 TRP B N 1
ATOM 2364 C CA . TRP B 1 101 ? 14.731 29.916 119.988 1.00 51.66 101 TRP B CA 1
ATOM 2365 C C . TRP B 1 101 ? 14.491 28.421 119.845 1.00 51.60 101 TRP B C 1
ATOM 2366 O O . TRP B 1 101 ? 13.742 27.823 120.621 1.00 51.88 101 TRP B O 1
ATOM 2377 N N . GLY B 1 102 ? 15.134 27.819 118.852 1.00 51.16 102 GLY B N 1
ATOM 2378 C CA . GLY B 1 102 ? 14.953 26.399 118.617 1.00 51.00 102 GLY B CA 1
ATOM 2379 C C . GLY B 1 102 ? 13.946 26.163 117.503 1.00 50.65 102 GLY B C 1
ATOM 2380 O O . GLY B 1 102 ? 13.873 25.065 116.940 1.00 50.35 102 GLY B O 1
ATOM 2381 N N . CYS B 1 103 ? 13.160 27.194 117.192 1.00 49.10 103 CYS B N 1
ATOM 2382 C CA . CYS B 1 103 ? 12.184 27.097 116.120 1.00 47.95 103 CYS B CA 1
ATOM 2383 C C . CYS B 1 103 ? 12.903 27.156 114.782 1.00 46.20 103 CYS B C 1
ATOM 2384 O O . CYS B 1 103 ? 12.420 26.599 113.802 1.00 46.10 103 CYS B O 1
ATOM 2387 N N . GLU B 1 104 ? 14.058 27.821 114.741 1.00 44.71 104 GLU B N 1
ATOM 2388 C CA . GLU B 1 104 ? 14.809 27.928 113.494 1.00 44.48 104 GLU B CA 1
ATOM 2389 C C . GLU B 1 104 ? 15.332 26.556 113.105 1.00 44.08 104 GLU B C 1
ATOM 2390 O O . GLU B 1 104 ? 15.563 25.713 113.966 1.00 44.85 104 GLU B O 1
ATOM 2396 N N . THR B 1 105 ? 15.515 26.332 111.807 1.00 42.90 105 THR B N 1
ATOM 2397 C CA . THR B 1 105 ? 15.994 25.043 111.320 1.00 41.26 105 THR B CA 1
ATOM 2398 C C . THR B 1 105 ? 17.106 25.185 110.288 1.00 39.30 105 THR B C 1
ATOM 2399 O O . THR B 1 105 ? 17.685 24.194 109.856 1.00 37.99 105 THR B O 1
ATOM 2403 N N . THR B 1 106 ? 17.375 26.417 109.871 1.00 37.68 106 THR B N 1
ATOM 2404 C CA . THR B 1 106 ? 18.441 26.684 108.916 1.00 35.76 106 THR B CA 1
ATOM 2405 C C . THR B 1 106 ? 18.710 28.176 108.843 1.00 34.80 106 THR B C 1
ATOM 2406 O O . THR B 1 106 ? 18.114 28.952 109.585 1.00 33.44 106 THR B O 1
ATOM 2410 N N . GLY B 1 107 ? 19.617 28.574 107.960 1.00 34.81 107 GLY B N 1
ATOM 2411 C CA . GLY B 1 107 ? 19.956 29.977 107.843 1.00 36.98 107 GLY B CA 1
ATOM 2412 C C . GLY B 1 107 ? 21.447 30.187 108.039 1.00 39.39 107 GLY B C 1
ATOM 2413 O O . GLY B 1 107 ? 22.238 29.291 107.742 1.00 38.40 107 GLY B O 1
ATOM 2414 N N . GLU B 1 108 ? 21.839 31.364 108.528 1.00 41.23 108 GLU B N 1
ATOM 2415 C CA . GLU B 1 108 ? 23.252 31.656 108.747 1.00 45.26 108 GLU B CA 1
ATOM 2416 C C . GLU B 1 108 ? 23.555 32.511 109.972 1.00 46.77 108 GLU B C 1
ATOM 2417 O O . GLU B 1 108 ? 23.478 33.739 109.930 1.00 48.66 108 GLU B O 1
ATOM 2423 N N . THR B 1 109 ? 23.907 31.849 111.066 1.00 48.02 109 THR B N 1
ATOM 2424 C CA . THR B 1 109 ? 24.259 32.530 112.300 1.00 47.91 109 THR B CA 1
ATOM 2425 C C . THR B 1 109 ? 25.503 31.825 112.814 1.00 49.43 109 THR B C 1
ATOM 2426 O O . THR B 1 109 ? 25.952 30.846 112.205 1.00 48.36 109 THR B O 1
ATOM 2430 N N . TYR B 1 110 ? 26.064 32.303 113.924 1.00 51.70 110 TYR B N 1
ATOM 2431 C CA . TYR B 1 110 ? 27.282 31.693 114.452 1.00 51.71 110 TYR B CA 1
ATOM 2432 C C . TYR B 1 110 ? 27.106 30.233 114.864 1.00 51.97 110 TYR B C 1
ATOM 2433 O O . TYR B 1 110 ? 28.050 29.453 114.769 1.00 51.41 110 TYR B O 1
ATOM 2442 N N . TRP B 1 111 ? 25.905 29.843 115.286 1.00 52.86 111 TRP B N 1
ATOM 2443 C CA . TRP B 1 111 ? 25.699 28.450 115.683 1.00 54.86 111 TRP B CA 1
ATOM 2444 C C . TRP B 1 111 ? 25.334 27.506 114.539 1.00 54.43 111 TRP B C 1
ATOM 2445 O O . TRP B 1 111 ? 25.042 26.330 114.769 1.00 54.06 111 TRP B O 1
ATOM 2456 N N . ARG B 1 112 ? 25.364 28.017 113.310 1.00 55.62 112 ARG B N 1
ATOM 2457 C CA . ARG B 1 112 ? 25.046 27.214 112.129 1.00 55.72 112 ARG B CA 1
ATOM 2458 C C . ARG B 1 112 ? 23.816 26.328 112.322 1.00 54.53 112 ARG B C 1
ATOM 2459 O O . ARG B 1 112 ? 23.940 25.111 112.433 1.00 54.25 112 ARG B O 1
ATOM 2467 N N . PRO B 1 113 ? 22.612 26.923 112.356 1.00 53.25 113 PRO B N 1
ATOM 2468 C CA . PRO B 1 113 ? 21.408 26.109 112.542 1.00 52.66 113 PRO B CA 1
ATOM 2469 C C . PRO B 1 113 ? 21.176 25.057 111.464 1.00 52.12 113 PRO B C 1
ATOM 2470 O O . PRO B 1 113 ? 21.286 25.331 110.273 1.00 52.62 113 PRO B O 1
ATOM 2474 N N . THR B 1 114 ? 20.871 23.843 111.906 1.00 52.54 114 THR B N 1
ATOM 2475 C CA . THR B 1 114 ? 20.592 22.722 111.015 1.00 53.55 114 THR B CA 1
ATOM 2476 C C . THR B 1 114 ? 19.340 22.035 111.555 1.00 52.43 114 THR B C 1
ATOM 2477 O O . THR B 1 114 ? 18.775 22.456 112.571 1.00 50.33 114 THR B O 1
ATOM 2481 N N . SER B 1 115 ? 18.898 20.989 110.869 1.00 51.84 115 SER B N 1
ATOM 2482 C CA . SER B 1 115 ? 17.723 20.250 111.295 1.00 52.84 115 SER B CA 1
ATOM 2483 C C . SER B 1 115 ? 17.794 18.844 110.735 1.00 52.04 115 SER B C 1
ATOM 2484 O O . SER B 1 115 ? 18.359 18.624 109.663 1.00 50.89 115 SER B O 1
ATOM 2487 N N . SER B 1 116 ? 17.223 17.893 111.468 1.00 52.13 116 SER B N 1
ATOM 2488 C CA . SER B 1 116 ? 17.222 16.500 111.035 1.00 52.77 116 SER B CA 1
ATOM 2489 C C . SER B 1 116 ? 15.915 16.125 110.328 1.00 52.92 116 SER B C 1
ATOM 2490 O O . SER B 1 116 ? 15.801 15.036 109.752 1.00 53.18 116 SER B O 1
ATOM 2493 N N . TRP B 1 117 ? 14.940 17.035 110.353 1.00 51.80 117 TRP B N 1
ATOM 2494 C CA . TRP B 1 117 ? 13.648 16.765 109.728 1.00 50.46 117 TRP B CA 1
ATOM 2495 C C . TRP B 1 117 ? 13.165 17.737 108.640 1.00 48.82 117 TRP B C 1
ATOM 2496 O O . TRP B 1 117 ? 12.420 17.320 107.761 1.00 50.57 117 TRP B O 1
ATOM 2507 N N . ASP B 1 118 ? 13.566 19.010 108.680 1.00 46.87 118 ASP B N 1
ATOM 2508 C CA . ASP B 1 118 ? 13.087 19.963 107.674 1.00 43.32 118 ASP B CA 1
ATOM 2509 C C . ASP B 1 118 ? 13.547 19.642 106.259 1.00 41.75 118 ASP B C 1
ATOM 2510 O O . ASP B 1 118 ? 14.519 18.921 106.051 1.00 41.41 118 ASP B O 1
ATOM 2515 N N . TYR B 1 119 ? 12.850 20.222 105.288 1.00 38.72 119 TYR B N 1
ATOM 2516 C CA . TYR B 1 119 ? 13.099 19.962 103.877 1.00 36.32 119 TYR B CA 1
ATOM 2517 C C . TYR B 1 119 ? 14.090 20.828 103.091 1.00 34.37 119 TYR B C 1
ATOM 2518 O O . TYR B 1 119 ? 14.406 20.505 101.943 1.00 31.15 119 TYR B O 1
ATOM 2527 N N . ILE B 1 120 ? 14.597 21.905 103.686 1.00 33.43 120 ILE B N 1
ATOM 2528 C CA . ILE B 1 120 ? 15.525 22.768 102.958 1.00 32.82 120 ILE B CA 1
ATOM 2529 C C . ILE B 1 120 ? 16.608 23.353 103.838 1.00 34.59 120 ILE B C 1
ATOM 2530 O O . ILE B 1 120 ? 16.564 23.232 105.059 1.00 33.20 120 ILE B O 1
ATOM 2535 N N . THR B 1 121 ? 17.574 23.996 103.189 1.00 35.50 121 THR B N 1
ATOM 2536 C CA . THR B 1 121 ? 18.670 24.680 103.865 1.00 37.02 121 THR B CA 1
ATOM 2537 C C . THR B 1 121 ? 18.776 26.005 103.121 1.00 37.80 121 THR B C 1
ATOM 2538 O O . THR B 1 121 ? 18.532 26.052 101.913 1.00 38.96 121 THR B O 1
ATOM 2542 N N . VAL B 1 122 ? 19.122 27.079 103.821 1.00 37.17 122 VAL B N 1
ATOM 2543 C CA . VAL B 1 122 ? 19.255 28.370 103.159 1.00 37.35 122 VAL B CA 1
ATOM 2544 C C . VAL B 1 122 ? 20.539 29.039 103.608 1.00 39.38 122 VAL B C 1
ATOM 2545 O O . VAL B 1 122 ? 20.779 29.183 104.801 1.00 40.61 122 VAL B O 1
ATOM 2549 N N . LYS B 1 123 ? 21.357 29.453 102.645 1.00 41.35 123 LYS B N 1
ATOM 2550 C CA . LYS B 1 123 ? 22.625 30.114 102.938 1.00 42.75 123 LYS B CA 1
ATOM 2551 C C . LYS B 1 123 ? 22.803 31.340 102.047 1.00 42.22 123 LYS B C 1
ATOM 2552 O O . LYS B 1 123 ? 22.053 31.530 101.090 1.00 41.15 123 LYS B O 1
ATOM 2558 N N . LYS B 1 124 ? 23.799 32.163 102.366 1.00 41.88 124 LYS B N 1
ATOM 2559 C CA . LYS B 1 124 ? 24.082 33.372 101.598 1.00 41.54 124 LYS B CA 1
ATOM 2560 C C . LYS B 1 124 ? 24.837 33.039 100.320 1.00 43.04 124 LYS B C 1
ATOM 2561 O O . LYS B 1 124 ? 25.725 32.187 100.323 1.00 43.71 124 LYS B O 1
ATOM 2567 N N . GLY B 1 125 ? 24.485 33.724 99.234 1.00 44.32 125 GLY B N 1
ATOM 2568 C CA . GLY B 1 125 ? 25.135 33.495 97.954 1.00 43.36 125 GLY B CA 1
ATOM 2569 C C . GLY B 1 125 ? 26.344 34.388 97.755 1.00 43.04 125 GLY B C 1
ATOM 2570 O O . GLY B 1 125 ? 26.765 35.070 98.681 1.00 41.99 125 GLY B O 1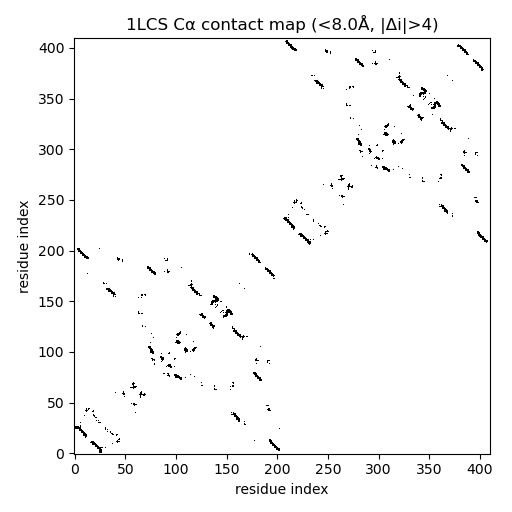
ATOM 2571 N N . VAL B 1 126 ? 26.901 34.383 96.546 1.00 43.79 126 VAL B N 1
ATOM 2572 C CA . VAL B 1 126 ? 28.075 35.191 96.219 1.00 44.52 126 VAL B CA 1
ATOM 2573 C C . VAL B 1 126 ? 27.719 36.536 95.579 1.00 44.27 126 VAL B C 1
ATOM 2574 O O . VAL B 1 126 ? 26.896 36.596 94.669 1.00 45.07 126 VAL B O 1
ATOM 2578 N N . THR B 1 127 ? 28.348 37.607 96.055 1.00 44.61 127 THR B N 1
ATOM 2579 C CA . THR B 1 127 ? 28.110 38.947 95.525 1.00 45.14 127 THR B CA 1
ATOM 2580 C C . THR B 1 127 ? 29.258 39.875 95.873 1.00 46.44 127 THR B C 1
ATOM 2581 O O . THR B 1 127 ? 29.951 39.666 96.868 1.00 46.82 127 THR B O 1
ATOM 2585 N N . GLN B 1 128 ? 29.442 40.910 95.060 1.00 47.83 128 GLN B N 1
ATOM 2586 C CA . GLN B 1 128 ? 30.495 41.886 95.296 1.00 48.72 128 GLN B CA 1
ATOM 2587 C C . GLN B 1 128 ? 29.975 43.054 96.130 1.00 48.79 128 GLN B C 1
ATOM 2588 O O . GLN B 1 128 ? 30.743 43.902 96.568 1.00 49.96 128 GLN B O 1
ATOM 2594 N N . GLY B 1 129 ? 28.665 43.092 96.343 1.00 48.92 129 GLY B N 1
ATOM 2595 C CA . GLY B 1 129 ? 28.064 44.149 97.141 1.00 50.38 129 GLY B CA 1
ATOM 2596 C C . GLY B 1 129 ? 28.530 45.553 96.824 1.00 50.46 129 GLY B C 1
ATOM 2597 O O . GLY B 1 129 ? 28.177 46.108 95.787 1.00 50.62 129 GLY B O 1
ATOM 2598 N N . ILE B 1 130 ? 29.303 46.138 97.734 1.00 51.88 130 ILE B N 1
ATOM 2599 C CA . ILE B 1 130 ? 29.834 47.489 97.550 1.00 53.49 130 ILE B CA 1
ATOM 2600 C C . ILE B 1 130 ? 31.337 47.506 97.790 1.00 56.77 130 ILE B C 1
ATOM 2601 O O . ILE B 1 130 ? 31.821 47.066 98.833 1.00 58.26 130 ILE B O 1
ATOM 2606 N N . TYR B 1 131 ? 32.070 48.029 96.820 1.00 60.62 131 TYR B N 1
ATOM 2607 C CA . TYR B 1 131 ? 33.517 48.112 96.916 1.00 64.01 131 TYR B CA 1
ATOM 2608 C C . TYR B 1 131 ? 33.965 49.450 96.353 1.00 65.98 131 TYR B C 1
ATOM 2609 O O . TYR B 1 131 ? 33.270 50.055 95.536 1.00 66.48 131 TYR B O 1
ATOM 2618 N N . GLN B 1 132 ? 35.121 49.919 96.797 1.00 68.31 132 GLN B N 1
ATOM 2619 C CA . GLN B 1 132 ? 35.642 51.179 96.299 1.00 70.51 132 GLN B CA 1
ATOM 2620 C C . GLN B 1 132 ? 36.365 50.869 94.996 1.00 71.54 132 GLN B C 1
ATOM 2621 O O . GLN B 1 132 ? 37.279 50.045 94.974 1.00 70.81 132 GLN B O 1
ATOM 2627 N N . CYS B 1 133 ? 35.956 51.509 93.907 1.00 73.93 133 CYS B N 1
ATOM 2628 C CA . CYS B 1 133 ? 36.614 51.243 92.637 1.00 76.92 133 CYS B CA 1
ATOM 2629 C C . CYS B 1 133 ? 37.577 52.344 92.212 1.00 76.45 133 CYS B C 1
ATOM 2630 O O . CYS B 1 133 ? 37.624 53.411 92.825 1.00 74.97 133 CYS B O 1
ATOM 2633 N N . SER B 1 134 ? 38.361 52.052 91.175 1.00 77.57 134 SER B N 1
ATOM 2634 C CA . SER B 1 134 ? 39.368 52.967 90.631 1.00 77.76 134 SER B CA 1
ATOM 2635 C C . SER B 1 134 ? 39.089 54.451 90.845 1.00 77.15 134 SER B C 1
ATOM 2636 O O . SER B 1 134 ? 39.935 55.179 91.364 1.00 75.69 134 SER B O 1
ATOM 2639 N N . GLY B 1 135 ? 37.905 54.896 90.437 1.00 77.53 135 GLY B N 1
ATOM 2640 C CA . GLY B 1 135 ? 37.544 56.295 90.597 1.00 78.09 135 GLY B CA 1
ATOM 2641 C C . GLY B 1 135 ? 37.813 56.823 91.996 1.00 78.76 135 GLY B C 1
ATOM 2642 O O . GLY B 1 135 ? 38.402 57.894 92.161 1.00 79.05 135 GLY B O 1
ATOM 2643 N N . GLY B 1 136 ? 37.379 56.072 93.007 1.00 78.04 136 GLY B N 1
ATOM 2644 C CA . GLY B 1 136 ? 37.587 56.487 94.381 1.00 76.48 136 GLY B CA 1
ATOM 2645 C C . GLY B 1 136 ? 36.330 56.385 95.224 1.00 75.53 136 GLY B C 1
ATOM 2646 O O . GLY B 1 136 ? 36.402 56.152 96.435 1.00 76.77 136 GLY B O 1
ATOM 2647 N N . GLY B 1 137 ? 35.175 56.562 94.590 1.00 73.16 137 GLY B N 1
ATOM 2648 C CA . GLY B 1 137 ? 33.919 56.479 95.315 1.00 70.87 137 GLY B CA 1
ATOM 2649 C C . GLY B 1 137 ? 33.466 55.044 95.511 1.00 69.35 137 GLY B C 1
ATOM 2650 O O . GLY B 1 137 ? 34.270 54.112 95.408 1.00 69.39 137 GLY B O 1
ATOM 2651 N N . TRP B 1 138 ? 32.177 54.862 95.787 1.00 67.17 138 TRP B N 1
ATOM 2652 C CA . TRP B 1 138 ? 31.625 53.528 96.000 1.00 64.27 138 TRP B CA 1
ATOM 2653 C C . TRP B 1 138 ? 30.962 52.983 94.733 1.00 63.05 138 TRP B C 1
ATOM 2654 O O . TRP B 1 138 ? 30.242 53.696 94.038 1.00 62.38 138 TRP B O 1
ATOM 2665 N N . CYS B 1 139 ? 31.207 51.710 94.449 1.00 62.68 139 CYS B N 1
ATOM 2666 C CA . CYS B 1 139 ? 30.666 51.062 93.260 1.00 64.17 139 CYS B CA 1
ATOM 2667 C C . CYS B 1 139 ? 30.262 49.625 93.610 1.00 61.07 139 CYS B C 1
ATOM 2668 O O . CYS B 1 139 ? 30.697 49.090 94.628 1.00 61.20 139 CYS B O 1
ATOM 2671 N N . GLY B 1 140 ? 29.418 49.006 92.786 1.00 57.43 140 GLY B N 1
ATOM 2672 C CA . GLY B 1 140 ? 29.013 47.634 93.057 1.00 53.03 140 GLY B CA 1
ATOM 2673 C C . GLY B 1 140 ? 27.555 47.259 92.834 1.00 50.20 140 GLY B C 1
ATOM 2674 O O . GLY B 1 140 ? 26.704 48.121 92.640 1.00 48.70 140 GLY B O 1
ATOM 2675 N N . PRO B 1 141 ? 27.243 45.957 92.873 1.00 49.81 141 PRO B N 1
ATOM 2676 C CA . PRO B 1 141 ? 25.913 45.364 92.684 1.00 50.96 141 PRO B CA 1
ATOM 2677 C C . PRO B 1 141 ? 24.795 45.906 93.584 1.00 51.18 141 PRO B C 1
ATOM 2678 O O . PRO B 1 141 ? 23.618 45.813 93.235 1.00 50.98 141 PRO B O 1
ATOM 2682 N N . CYS B 1 142 ? 25.153 46.443 94.748 1.00 51.23 142 CYS B N 1
ATOM 2683 C CA . CYS B 1 142 ? 24.144 46.970 95.657 1.00 51.46 142 CYS B CA 1
ATOM 2684 C C . CYS B 1 142 ? 23.506 48.245 95.118 1.00 51.95 142 CYS B C 1
ATOM 2685 O O . CYS B 1 142 ? 22.460 48.672 95.610 1.00 52.68 142 CYS B O 1
ATOM 2688 N N . TYR B 1 143 ? 24.127 48.861 94.116 1.00 51.69 143 TYR B N 1
ATOM 2689 C CA . TYR B 1 143 ? 23.560 50.077 93.538 1.00 52.51 143 TYR B CA 1
ATOM 2690 C C . TYR B 1 143 ? 22.617 49.739 92.398 1.00 53.44 143 TYR B C 1
ATOM 2691 O O . TYR B 1 143 ? 22.957 48.939 91.527 1.00 53.37 143 TYR B O 1
ATOM 2700 N N . ASP B 1 144 ? 21.431 50.348 92.410 1.00 56.97 144 ASP B N 1
ATOM 2701 C CA . ASP B 1 144 ? 20.430 50.098 91.370 1.00 60.67 144 ASP B CA 1
ATOM 2702 C C . ASP B 1 144 ? 20.858 50.840 90.112 1.00 62.12 144 ASP B C 1
ATOM 2703 O O . ASP B 1 144 ? 20.938 52.068 90.113 1.00 62.35 144 ASP B O 1
ATOM 2708 N N . LYS B 1 145 ? 21.132 50.106 89.038 1.00 64.09 145 LYS B N 1
ATOM 2709 C CA . LYS B 1 145 ? 21.567 50.755 87.813 1.00 66.86 145 LYS B CA 1
ATOM 2710 C C . LYS B 1 145 ? 20.507 51.677 87.223 1.00 68.57 145 LYS B C 1
ATOM 2711 O O . LYS B 1 145 ? 20.826 52.567 86.439 1.00 69.85 145 LYS B O 1
ATOM 2717 N N . ALA B 1 146 ? 19.252 51.477 87.611 1.00 70.09 146 ALA B N 1
ATOM 2718 C CA . ALA B 1 146 ? 18.168 52.318 87.119 1.00 71.70 146 ALA B CA 1
ATOM 2719 C C . ALA B 1 146 ? 18.138 53.631 87.893 1.00 73.62 146 ALA B C 1
ATOM 2720 O O . ALA B 1 146 ? 18.015 54.704 87.305 1.00 73.91 146 ALA B O 1
ATOM 2722 N N . VAL B 1 147 ? 18.251 53.542 89.215 1.00 76.32 147 VAL B N 1
ATOM 2723 C CA . VAL B 1 147 ? 18.237 54.732 90.063 1.00 79.08 147 VAL B CA 1
ATOM 2724 C C . VAL B 1 147 ? 19.383 55.657 89.689 1.00 81.16 147 VAL B C 1
ATOM 2725 O O . VAL B 1 147 ? 19.262 56.878 89.788 1.00 82.32 147 VAL B O 1
ATOM 2729 N N . HIS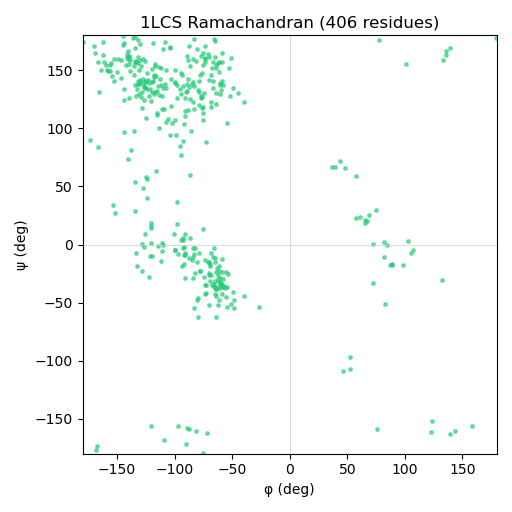 B 1 148 ? 20.498 55.068 89.266 1.00 82.91 148 HIS B N 1
ATOM 2730 C CA . HIS B 1 148 ? 21.666 55.841 88.869 1.00 84.43 148 HIS B CA 1
ATOM 2731 C C . HIS B 1 148 ? 22.743 54.934 88.287 1.00 84.16 148 HIS B C 1
ATOM 2732 O O . HIS B 1 148 ? 23.595 54.413 89.011 1.00 83.95 148 HIS B O 1
ATOM 2739 N N . SER B 1 149 ? 22.687 54.739 86.972 1.00 83.62 149 SER B N 1
ATOM 2740 C CA . SER B 1 149 ? 23.668 53.919 86.277 1.00 81.86 149 SER B CA 1
ATOM 2741 C C . SER B 1 149 ? 24.957 54.727 86.268 1.00 81.01 149 SER B C 1
ATOM 2742 O O . SER B 1 149 ? 25.096 55.673 87.044 1.00 81.77 149 SER B O 1
ATOM 2745 N N . SER B 1 150 ? 25.892 54.371 85.393 1.00 79.42 150 SER B N 1
ATOM 2746 C CA . SE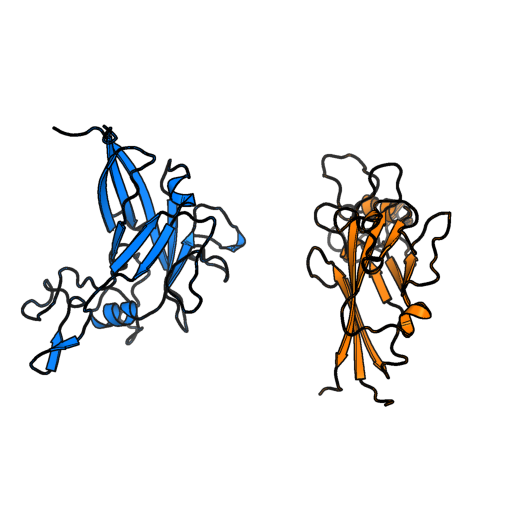R B 1 150 ? 27.167 55.082 85.315 1.00 77.82 150 SER B CA 1
ATOM 2747 C C . SER B 1 150 ? 28.028 54.737 86.530 1.00 77.01 150 SER B C 1
ATOM 2748 O O . SER B 1 150 ? 29.145 55.245 86.686 1.00 76.81 150 SER B O 1
ATOM 2751 N N . THR B 1 151 ? 27.486 53.878 87.393 1.00 74.32 151 THR B N 1
ATOM 2752 C CA . THR B 1 151 ? 28.186 53.423 88.590 1.00 70.45 151 THR B CA 1
ATOM 2753 C C . THR B 1 151 ? 28.612 51.993 88.310 1.00 68.47 151 THR B C 1
ATOM 2754 O O . THR B 1 151 ? 27.783 51.087 88.265 1.00 68.22 151 THR B O 1
ATOM 2758 N N . THR B 1 152 ? 29.907 51.797 88.107 1.00 65.76 152 THR B N 1
ATOM 2759 C CA . THR B 1 152 ? 30.429 50.474 87.802 1.00 64.44 152 THR B CA 1
ATOM 2760 C C . THR B 1 152 ? 29.851 49.388 88.711 1.00 63.12 152 THR B C 1
ATOM 2761 O O . THR B 1 152 ? 29.819 49.535 89.933 1.00 62.44 152 THR B O 1
ATOM 2765 N N . GLY B 1 153 ? 29.379 48.306 88.100 1.00 61.27 153 GLY B N 1
ATOM 2766 C CA . GLY B 1 153 ? 28.840 47.196 88.864 1.00 59.11 153 GLY B CA 1
ATOM 2767 C C . GLY B 1 153 ? 27.376 47.252 89.249 1.00 57.75 153 GLY B C 1
ATOM 2768 O O . GLY B 1 153 ? 26.798 46.219 89.595 1.00 57.89 153 GLY B O 1
ATOM 2769 N N . ALA B 1 154 ? 26.769 48.434 89.197 1.00 56.32 154 ALA B N 1
ATOM 2770 C CA . ALA B 1 154 ? 25.363 48.564 89.564 1.00 55.54 154 ALA B CA 1
ATOM 2771 C C . ALA B 1 154 ? 24.531 47.510 88.851 1.00 55.48 154 ALA B C 1
ATOM 2772 O O . ALA B 1 154 ? 24.709 47.266 87.661 1.00 54.36 154 ALA B O 1
ATOM 2774 N N . SER B 1 155 ? 23.639 46.868 89.596 1.00 56.51 155 SER B N 1
ATOM 2775 C CA . SER B 1 155 ? 22.784 45.832 89.031 1.00 57.42 155 SER B CA 1
ATOM 2776 C C . SER B 1 155 ? 21.350 46.336 88.971 1.00 57.43 155 SER B C 1
ATOM 2777 O O . SER B 1 155 ? 21.019 47.375 89.552 1.00 57.58 155 SER B O 1
ATOM 2780 N N . GLU B 1 156 ? 20.495 45.614 88.260 1.00 57.63 156 GLU B N 1
ATOM 2781 C CA . GLU B 1 156 ? 19.113 46.038 88.180 1.00 58.85 156 GLU B CA 1
ATOM 2782 C C . GLU B 1 156 ? 18.478 45.714 89.522 1.00 57.26 156 GLU B C 1
ATOM 2783 O O . GLU B 1 156 ? 18.634 44.606 90.040 1.00 57.04 156 GLU B O 1
ATOM 2789 N N . GLY B 1 157 ? 17.788 46.693 90.095 1.00 55.60 157 GLY B N 1
ATOM 2790 C CA . GLY B 1 157 ? 17.142 46.483 91.375 1.00 53.58 157 GLY B CA 1
ATOM 2791 C C . GLY B 1 157 ? 18.085 46.638 92.553 1.00 52.80 157 GLY B C 1
ATOM 2792 O O . GLY B 1 157 ? 17.642 46.693 93.702 1.00 53.73 157 GLY B O 1
ATOM 2793 N N . GLY B 1 158 ? 19.382 46.716 92.273 1.00 50.54 158 GLY B N 1
ATOM 2794 C CA . GLY B 1 158 ? 20.364 46.859 93.335 1.00 48.59 158 GLY B CA 1
ATOM 2795 C C . GLY B 1 158 ? 20.450 45.599 94.175 1.00 47.06 158 GLY B C 1
ATOM 2796 O O . GLY B 1 158 ? 20.833 45.645 95.344 1.00 45.71 158 GLY B O 1
ATOM 2797 N N . ARG B 1 159 ? 20.090 44.471 93.571 1.00 45.36 159 ARG B N 1
ATOM 2798 C CA . ARG B 1 159 ? 20.105 43.192 94.255 1.00 44.93 159 ARG B CA 1
ATOM 2799 C C . ARG B 1 159 ? 21.510 42.776 94.676 1.00 45.95 159 ARG B C 1
ATOM 2800 O O . ARG B 1 159 ? 22.409 42.651 93.846 1.00 46.28 159 ARG B O 1
ATOM 2808 N N . CYS B 1 160 ? 21.698 42.572 95.976 1.00 45.72 160 CYS B N 1
ATOM 2809 C CA . CYS B 1 160 ? 22.994 42.164 96.478 1.00 44.29 160 CYS B CA 1
ATOM 2810 C C . CYS B 1 160 ? 22.846 41.353 97.761 1.00 44.21 160 CYS B C 1
ATOM 2811 O O . CYS B 1 160 ? 23.747 41.314 98.602 1.00 44.58 160 CYS B O 1
ATOM 2814 N N . ASN B 1 161 ? 21.695 40.697 97.893 1.00 41.37 161 ASN B N 1
ATOM 2815 C CA . ASN B 1 161 ? 21.392 39.849 99.042 1.00 40.41 161 ASN B CA 1
ATOM 2816 C C . ASN B 1 161 ? 21.013 38.472 98.513 1.00 40.93 161 ASN B C 1
ATOM 2817 O O . ASN B 1 161 ? 19.927 37.963 98.783 1.00 42.59 161 ASN B O 1
ATOM 2822 N N . PRO B 1 162 ? 21.912 37.839 97.750 1.00 40.38 162 PRO B N 1
ATOM 2823 C CA . PRO B 1 162 ? 21.578 36.519 97.216 1.00 38.66 162 PRO B CA 1
ATOM 2824 C C . PRO B 1 162 ? 21.432 35.424 98.268 1.00 39.25 162 PRO B C 1
ATOM 2825 O O . PRO B 1 162 ? 22.185 35.367 99.241 1.00 38.86 162 PRO B O 1
ATOM 2829 N N . LEU B 1 163 ? 20.447 34.560 98.064 1.00 37.05 163 LEU B N 1
ATOM 2830 C CA . LEU B 1 163 ? 20.219 33.455 98.967 1.00 37.38 163 LEU B CA 1
ATOM 2831 C C . LEU B 1 163 ? 20.251 32.177 98.143 1.00 38.14 163 LEU B C 1
ATOM 2832 O O . LEU B 1 163 ? 19.876 32.169 96.967 1.00 39.56 163 LEU B O 1
ATOM 2837 N N . ILE B 1 164 ? 20.723 31.099 98.753 1.00 36.42 164 ILE B N 1
ATOM 2838 C CA . ILE B 1 164 ? 20.781 29.829 98.058 1.00 35.84 164 ILE B CA 1
ATOM 2839 C C . ILE B 1 164 ? 19.954 28.819 98.828 1.00 36.03 164 ILE B C 1
ATOM 2840 O O . ILE B 1 164 ? 20.169 28.593 100.020 1.00 35.47 164 ILE B O 1
ATOM 2845 N N . LEU B 1 165 ? 18.990 28.228 98.139 1.00 36.32 165 LEU B N 1
ATOM 2846 C CA . LEU B 1 165 ? 18.124 27.257 98.760 1.00 36.46 165 LEU B CA 1
ATOM 2847 C C . LEU B 1 165 ? 18.357 25.895 98.149 1.00 38.17 165 LEU B C 1
ATOM 2848 O O . LEU B 1 165 ? 18.337 25.737 96.929 1.00 36.86 165 LEU B O 1
ATOM 2853 N N . GLN B 1 166 ? 18.586 24.914 99.014 1.00 39.07 166 GLN B N 1
ATOM 2854 C CA . GLN B 1 166 ? 18.814 23.552 98.577 1.00 42.22 166 GLN B CA 1
ATOM 2855 C C . GLN B 1 166 ? 17.882 22.646 99.359 1.00 42.86 166 GLN B C 1
ATOM 2856 O O . GLN B 1 166 ? 17.471 22.985 100.476 1.00 42.86 166 GLN B O 1
ATOM 2862 N N . PHE B 1 167 ? 17.547 21.503 98.768 1.00 42.35 167 PHE B N 1
ATOM 2863 C CA . PHE B 1 167 ? 16.668 20.535 99.409 1.00 43.61 167 PHE B CA 1
ATOM 2864 C C . PHE B 1 167 ? 17.479 19.499 100.188 1.00 45.73 167 PHE B C 1
ATOM 2865 O O . PHE B 1 167 ? 18.499 19.000 99.705 1.00 47.11 167 PHE B O 1
ATOM 2873 N N . THR B 1 168 ? 17.019 19.180 101.393 1.00 47.01 168 THR B N 1
ATOM 2874 C CA . THR B 1 168 ? 17.682 18.191 102.236 1.00 47.55 168 THR B CA 1
ATOM 2875 C C . THR B 1 168 ? 17.219 16.797 101.833 1.00 49.98 168 THR B C 1
ATOM 2876 O O . THR B 1 168 ? 16.353 16.644 100.966 1.00 50.60 168 THR B O 1
ATOM 2880 N N . GLN B 1 169 ? 17.786 15.782 102.478 1.00 51.98 169 GLN B N 1
ATOM 2881 C CA . GLN B 1 169 ? 17.422 14.401 102.191 1.00 52.86 169 GLN B CA 1
ATOM 2882 C C . GLN B 1 169 ? 15.938 14.221 102.502 1.00 51.53 169 GLN B C 1
ATOM 2883 O O . GLN B 1 169 ? 15.189 13.659 101.705 1.00 50.52 169 GLN B O 1
ATOM 2889 N N . LYS B 1 170 ? 15.520 14.699 103.669 1.00 50.93 170 LYS B N 1
ATOM 2890 C CA . LYS B 1 170 ? 14.120 14.615 104.057 1.00 51.93 170 LYS B CA 1
ATOM 2891 C C . LYS B 1 170 ? 13.269 15.362 103.032 1.00 51.08 170 LYS B C 1
ATOM 2892 O O . LYS B 1 170 ? 12.141 14.972 102.736 1.00 49.29 170 LYS B O 1
ATOM 2898 N N . GLY B 1 171 ? 13.830 16.436 102.489 1.00 51.12 171 GLY B N 1
ATOM 2899 C CA . GLY B 1 171 ? 13.121 17.231 101.509 1.00 51.04 171 GLY B CA 1
ATOM 2900 C C . GLY B 1 171 ? 12.825 16.531 100.194 1.00 52.39 171 GLY B C 1
ATOM 2901 O O . GLY B 1 171 ? 11.789 16.791 99.580 1.00 53.35 171 GLY B O 1
ATOM 2902 N N . ARG B 1 172 ? 13.713 15.650 99.746 1.00 51.87 172 ARG B N 1
ATOM 2903 C CA . ARG B 1 172 ? 13.487 14.955 98.483 1.00 52.76 172 ARG B CA 1
ATOM 2904 C C . ARG B 1 172 ? 12.568 13.747 98.642 1.00 52.74 172 ARG B C 1
ATOM 2905 O O . ARG B 1 172 ? 12.231 13.091 97.661 1.00 53.63 172 ARG B O 1
ATOM 2913 N N . GLN B 1 173 ? 12.156 13.451 99.870 1.00 52.71 173 GLN B N 1
ATOM 2914 C CA . GLN B 1 173 ? 11.293 12.296 100.108 1.00 52.40 173 GLN B CA 1
ATOM 2915 C C . GLN B 1 173 ? 9.890 12.670 100.550 1.00 50.81 173 GLN B C 1
ATOM 2916 O O . GLN B 1 173 ? 8.987 11.835 100.550 1.00 49.80 173 GLN B O 1
ATOM 2922 N N . THR B 1 174 ? 9.703 13.923 100.935 1.00 49.86 174 THR B N 1
ATOM 2923 C CA . THR B 1 174 ? 8.394 14.367 101.392 1.00 48.68 174 THR B CA 1
ATOM 2924 C C . THR B 1 174 ? 7.488 14.678 100.196 1.00 47.87 174 THR B C 1
ATOM 2925 O O . THR B 1 174 ? 7.949 14.728 99.054 1.00 46.89 174 THR B O 1
ATOM 2929 N N . SER B 1 175 ? 6.198 14.863 100.448 1.00 47.07 175 SER B N 1
ATOM 2930 C CA . SER B 1 175 ? 5.268 15.171 99.362 1.00 46.84 175 SER B CA 1
ATOM 2931 C C . SER B 1 175 ? 5.251 16.672 99.067 1.00 45.20 175 SER B C 1
ATOM 2932 O O . SER B 1 175 ? 5.267 17.492 99.988 1.00 45.11 175 SER B O 1
ATOM 2935 N N . TRP B 1 176 ? 5.223 17.019 97.781 1.00 42.80 176 TRP B N 1
ATOM 2936 C CA . TRP B 1 176 ? 5.196 18.410 97.353 1.00 42.52 176 TRP B CA 1
ATOM 2937 C C . TRP B 1 176 ? 4.017 18.764 96.446 1.00 42.67 176 TRP B C 1
ATOM 2938 O O . TRP B 1 176 ? 4.176 19.509 95.484 1.00 41.12 176 TRP B O 1
ATOM 2949 N N . ASP B 1 177 ? 2.832 18.245 96.736 1.00 44.42 177 ASP B N 1
ATOM 2950 C CA . ASP B 1 177 ? 1.691 18.581 95.892 1.00 47.56 177 ASP B CA 1
ATOM 2951 C C . ASP B 1 177 ? 1.069 19.914 96.315 1.00 45.83 177 ASP B C 1
ATOM 2952 O O . ASP B 1 177 ? 0.133 20.404 95.683 1.00 49.23 177 ASP B O 1
ATOM 2957 N N . GLY B 1 178 ? 1.609 20.498 97.379 1.00 41.58 178 GLY B N 1
ATOM 2958 C CA . GLY B 1 178 ? 1.122 21.772 97.871 1.00 37.20 178 GLY B CA 1
ATOM 2959 C C . GLY B 1 178 ? 2.304 22.611 98.304 1.00 34.07 178 GLY B C 1
ATOM 2960 O O . GLY B 1 178 ? 3.371 22.063 98.558 1.00 36.79 178 GLY B O 1
ATOM 2961 N N . PRO B 1 179 ? 2.164 23.937 98.395 1.00 31.11 179 PRO B N 1
ATOM 2962 C CA . PRO B 1 179 ? 3.299 24.761 98.814 1.00 29.75 179 PRO B CA 1
ATOM 2963 C C . PRO B 1 179 ? 3.568 24.624 100.297 1.00 28.35 179 PRO B C 1
ATOM 2964 O O . PRO B 1 179 ? 2.697 24.208 101.055 1.00 26.45 179 PRO B O 1
ATOM 2968 N N . LYS B 1 180 ? 4.783 24.972 100.703 1.00 29.09 180 LYS B N 1
ATOM 2969 C CA . LYS B 1 180 ? 5.175 24.929 102.110 1.00 29.68 180 LYS B CA 1
ATOM 2970 C C . LYS B 1 180 ? 5.748 26.296 102.429 1.00 30.41 180 LYS B C 1
ATOM 2971 O O . LYS B 1 180 ? 6.428 26.911 101.593 1.00 28.77 180 LYS B O 1
ATOM 2977 N N . SER B 1 181 ? 5.477 26.784 103.633 1.00 31.51 181 SER B N 1
ATOM 2978 C CA . SER B 1 181 ? 5.956 28.105 104.004 1.00 32.88 181 SER B CA 1
ATOM 2979 C C . SER B 1 181 ? 6.989 28.111 105.111 1.00 32.68 181 SER B C 1
ATOM 2980 O O . SER B 1 181 ? 7.030 27.218 105.959 1.00 30.81 181 SER B O 1
ATOM 2983 N N . TRP B 1 182 ? 7.819 29.147 105.077 1.00 32.15 182 TRP B N 1
ATOM 2984 C CA . TRP B 1 182 ? 8.889 29.368 106.038 1.00 32.26 182 TRP B CA 1
ATOM 2985 C C . TRP B 1 182 ? 8.925 30.858 106.374 1.00 32.99 182 TRP B C 1
ATOM 2986 O O . TRP B 1 182 ? 8.405 31.693 105.629 1.00 30.81 182 TRP B O 1
ATOM 2997 N N . GLY B 1 183 ? 9.561 31.184 107.493 1.00 32.24 183 GLY B N 1
ATOM 2998 C CA . GLY B 1 183 ? 9.722 32.566 107.872 1.00 29.88 183 GLY B CA 1
ATOM 2999 C C . GLY B 1 183 ? 11.221 32.804 107.917 1.00 30.97 183 GLY B C 1
ATOM 3000 O O . GLY B 1 183 ? 11.974 31.919 108.333 1.00 29.59 183 GLY B O 1
ATOM 3001 N N . LEU B 1 184 ? 11.663 33.972 107.453 1.00 32.39 184 LEU B N 1
ATOM 3002 C CA . LEU B 1 184 ? 13.079 34.337 107.491 1.00 31.07 184 LEU B CA 1
ATOM 3003 C C . LEU B 1 184 ? 13.179 35.615 108.310 1.00 32.02 184 LEU B C 1
ATOM 3004 O O . LEU B 1 184 ? 12.396 36.540 108.109 1.00 32.06 184 LEU B O 1
ATOM 3009 N N . ARG B 1 185 ? 14.138 35.656 109.235 1.00 34.30 185 ARG B N 1
ATOM 3010 C CA . ARG B 1 185 ? 14.342 36.810 110.119 1.00 35.07 185 ARG B CA 1
ATOM 3011 C C . ARG B 1 185 ? 15.797 37.281 110.168 1.00 35.81 185 ARG B C 1
ATOM 3012 O O . ARG B 1 185 ? 16.714 36.462 110.236 1.00 36.89 185 ARG B O 1
ATOM 3020 N N . LEU B 1 186 ? 16.008 38.595 110.146 1.00 34.97 186 LEU B N 1
ATOM 3021 C CA . LEU B 1 186 ? 17.358 39.142 110.248 1.00 35.87 186 LEU B CA 1
ATOM 3022 C C . LEU B 1 186 ? 17.771 39.041 111.715 1.00 38.68 186 LEU B C 1
ATOM 3023 O O . LEU B 1 186 ? 17.061 39.534 112.595 1.00 40.03 186 LEU B O 1
ATOM 3028 N N . TYR B 1 187 ? 18.918 38.420 111.971 1.00 41.32 187 TYR B N 1
ATOM 3029 C CA . TYR B 1 187 ? 19.430 38.231 113.333 1.00 43.65 187 TYR B CA 1
ATOM 3030 C C . TYR B 1 187 ? 20.226 39.458 113.767 1.00 44.30 187 TYR B C 1
ATOM 3031 O O . TYR B 1 187 ? 21.403 39.599 113.445 1.00 45.33 187 TYR B O 1
ATOM 3040 N N . ARG B 1 188 ? 19.585 40.352 114.506 1.00 45.27 188 ARG B N 1
ATOM 3041 C CA . ARG B 1 188 ? 20.272 41.559 114.910 1.00 47.06 188 ARG B CA 1
ATOM 3042 C C . ARG B 1 188 ? 20.029 42.034 116.334 1.00 48.89 188 ARG B C 1
ATOM 3043 O O . ARG B 1 188 ? 19.076 41.623 116.995 1.00 49.58 188 ARG B O 1
ATOM 3051 N N . SER B 1 189 ? 20.927 42.893 116.805 1.00 49.61 189 SER B N 1
ATOM 3052 C CA . SER B 1 189 ? 20.813 43.461 118.135 1.00 49.85 189 SER B CA 1
ATOM 3053 C C . SER B 1 189 ? 19.675 44.457 118.044 1.00 49.13 189 SER B C 1
ATOM 3054 O O . SER B 1 189 ? 19.884 45.637 117.756 1.00 49.97 189 SER B O 1
ATOM 3057 N N . GLY B 1 190 ? 18.467 43.964 118.278 1.00 48.28 190 GLY B N 1
ATOM 3058 C CA . GLY B 1 190 ? 17.286 44.800 118.205 1.00 46.49 190 GLY B CA 1
ATOM 3059 C C . GLY B 1 190 ? 16.210 43.981 117.532 1.00 45.48 190 GLY B C 1
ATOM 3060 O O . GLY B 1 190 ? 16.324 42.760 117.436 1.00 44.54 190 GLY B O 1
ATOM 3061 N N . TYR B 1 191 ? 15.166 44.640 117.055 1.00 45.86 191 TYR B N 1
ATOM 3062 C CA . TYR B 1 191 ? 14.075 43.940 116.396 1.00 45.54 191 TYR B CA 1
ATOM 3063 C C . TYR B 1 191 ? 14.555 43.135 115.178 1.00 44.49 191 TYR B C 1
ATOM 3064 O O . TYR B 1 191 ? 15.383 43.608 114.396 1.00 43.88 191 TYR B O 1
ATOM 3073 N N . ASP B 1 192 ? 14.043 41.911 115.037 1.00 42.51 192 ASP B N 1
ATOM 3074 C CA . ASP B 1 192 ? 14.384 41.036 113.910 1.00 40.88 192 ASP B CA 1
ATOM 3075 C C . ASP B 1 192 ? 13.254 41.105 112.867 1.00 40.21 192 ASP B C 1
ATOM 3076 O O . ASP B 1 192 ? 12.171 40.554 113.080 1.00 40.65 192 ASP B O 1
ATOM 3081 N N . PRO B 1 193 ? 13.490 41.766 111.721 1.00 38.75 193 PRO B N 1
ATOM 3082 C CA . PRO B 1 193 ? 12.438 41.862 110.693 1.00 38.96 193 PRO B CA 1
ATOM 3083 C C . PRO B 1 193 ? 11.959 40.485 110.198 1.00 37.25 193 PRO B C 1
ATOM 3084 O O . PRO B 1 193 ? 12.682 39.490 110.293 1.00 35.69 193 PRO B O 1
ATOM 3088 N N . ILE B 1 194 ? 10.746 40.441 109.653 1.00 37.44 194 ILE B N 1
ATOM 3089 C CA . ILE B 1 194 ? 10.168 39.187 109.168 1.00 35.99 194 ILE B CA 1
ATOM 3090 C C . ILE B 1 194 ? 9.839 39.171 107.681 1.00 34.16 194 ILE B C 1
ATOM 3091 O O . ILE B 1 194 ? 9.211 40.083 107.165 1.00 34.61 194 ILE B O 1
ATOM 3096 N N . ALA B 1 195 ? 10.266 38.114 107.005 1.00 34.15 195 ALA B N 1
ATOM 3097 C CA . ALA B 1 195 ? 9.985 37.927 105.586 1.00 36.03 195 ALA B CA 1
ATOM 3098 C C . ALA B 1 195 ? 9.383 36.525 105.439 1.00 36.62 195 ALA B C 1
ATOM 3099 O O . ALA B 1 195 ? 10.039 35.532 105.758 1.00 40.89 195 ALA B O 1
ATOM 3101 N N . LEU B 1 196 ? 8.139 36.436 104.977 1.00 35.65 196 LEU B N 1
ATOM 3102 C CA . LEU B 1 196 ? 7.478 35.138 104.807 1.00 34.11 196 LEU B CA 1
ATOM 3103 C C . LEU B 1 196 ? 7.535 34.712 103.345 1.00 33.75 196 LEU B C 1
ATOM 3104 O O . LEU B 1 196 ? 7.341 35.536 102.454 1.00 34.16 196 LEU B O 1
ATOM 3109 N N . PHE B 1 197 ? 7.795 33.429 103.091 1.00 32.51 197 PHE B N 1
ATOM 3110 C CA . PHE B 1 197 ? 7.865 32.934 101.717 1.00 31.29 197 PHE B CA 1
ATOM 3111 C C . PHE B 1 197 ? 7.516 31.453 101.630 1.00 31.20 197 PHE B C 1
ATOM 3112 O O . PHE B 1 197 ? 7.601 30.734 102.622 1.00 29.50 197 PHE B O 1
ATOM 3120 N N . SER B 1 198 ? 7.133 30.999 100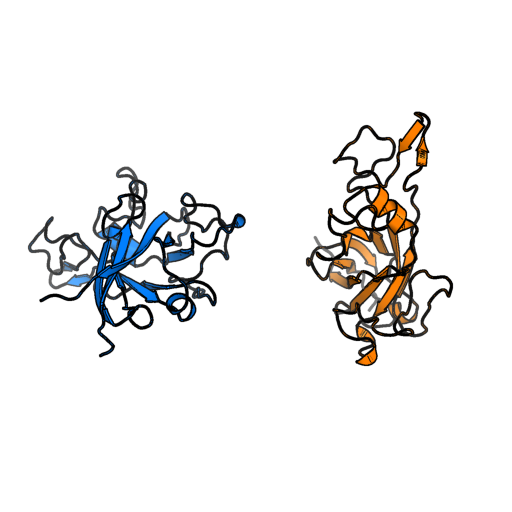.439 1.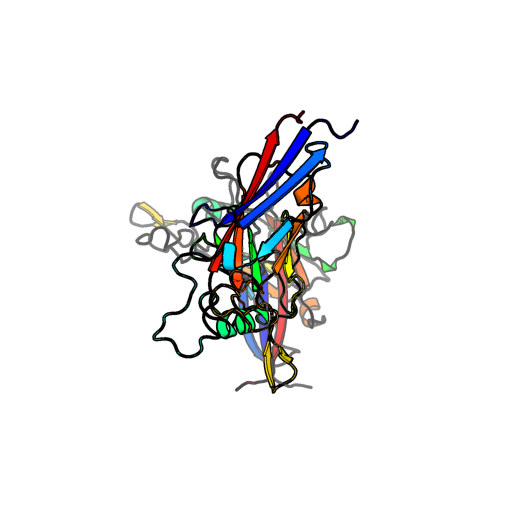00 29.76 198 SER B N 1
ATOM 3121 C CA . SER B 1 198 ? 6.782 29.600 100.250 1.00 29.99 198 SER B CA 1
ATOM 3122 C C . SER B 1 198 ? 7.594 28.975 99.118 1.00 31.70 198 SER B C 1
ATOM 3123 O O . SER B 1 198 ? 8.113 29.671 98.242 1.00 32.59 198 SER B O 1
ATOM 3126 N N . VAL B 1 199 ? 7.702 27.653 99.148 1.00 32.40 199 VAL B N 1
ATOM 3127 C CA . VAL B 1 199 ? 8.425 26.909 98.124 1.00 31.69 199 VAL B CA 1
ATOM 3128 C C . VAL B 1 199 ? 7.394 25.948 97.576 1.00 33.42 199 VAL B C 1
ATOM 3129 O O . VAL B 1 199 ? 6.746 25.240 98.348 1.00 33.86 199 VAL B O 1
ATOM 3133 N N . SER B 1 200 ? 7.217 25.921 96.260 1.00 33.85 200 SER B N 1
ATOM 3134 C CA . SER B 1 200 ? 6.242 25.003 95.684 1.00 36.79 200 SER B CA 1
ATOM 3135 C C . SER B 1 200 ? 6.711 24.398 94.371 1.00 37.43 200 SER B C 1
ATOM 3136 O O . SER B 1 200 ? 7.539 24.976 93.655 1.00 36.46 200 SER B O 1
ATOM 3139 N N . ARG B 1 201 ? 6.177 23.221 94.070 1.00 39.20 201 ARG B N 1
ATOM 3140 C CA . ARG B 1 201 ? 6.522 22.521 92.848 1.00 41.78 201 ARG B CA 1
ATOM 3141 C C . ARG B 1 201 ? 5.317 22.361 91.943 1.00 42.52 201 ARG B C 1
ATOM 3142 O O . ARG B 1 201 ? 4.254 21.923 92.373 1.00 39.84 201 ARG B O 1
ATOM 3150 N N . GLN B 1 202 ? 5.515 22.721 90.683 1.00 47.19 202 GLN B N 1
ATOM 3151 C CA . GLN B 1 202 ? 4.500 22.627 89.643 1.00 52.10 202 GLN B CA 1
ATOM 3152 C C . GLN B 1 202 ? 4.907 21.507 88.680 1.00 53.94 202 GLN B C 1
ATOM 3153 O O . GLN B 1 202 ? 5.948 21.590 88.025 1.00 53.60 202 GLN B O 1
ATOM 3159 N N . VAL B 1 203 ? 4.095 20.460 88.599 1.00 56.47 203 VAL B N 1
ATOM 3160 C CA . VAL B 1 203 ? 4.379 19.345 87.705 1.00 59.35 203 VAL B CA 1
ATOM 3161 C C . VAL B 1 203 ? 3.424 19.365 86.515 1.00 62.89 203 VAL B C 1
ATOM 3162 O O . VAL B 1 203 ? 2.252 19.016 86.649 1.00 62.11 203 VAL B O 1
ATOM 3166 N N . MET B 1 204 ? 3.934 19.770 85.354 1.00 66.99 204 MET B N 1
ATOM 3167 C CA . MET B 1 204 ? 3.130 19.842 84.134 1.00 71.83 204 MET B CA 1
ATOM 3168 C C . MET B 1 204 ? 3.651 18.900 83.042 1.00 74.29 204 MET B C 1
ATOM 3169 O O . MET B 1 204 ? 4.859 18.702 82.898 1.00 74.31 204 MET B O 1
ATOM 3174 N N . THR B 1 205 ? 2.734 18.323 82.272 1.00 77.76 205 THR B N 1
ATOM 3175 C CA . THR B 1 205 ? 3.102 17.422 81.184 1.00 81.00 205 THR B CA 1
ATOM 3176 C C . THR B 1 205 ? 3.751 18.242 80.075 1.00 83.57 205 THR B C 1
ATOM 3177 O O . THR B 1 205 ? 3.586 19.460 80.024 1.00 83.81 205 THR B O 1
ATOM 3181 N N . ILE B 1 206 ? 4.481 17.575 79.187 1.00 86.67 206 ILE B N 1
ATOM 3182 C CA . ILE B 1 206 ? 5.170 18.256 78.092 1.00 90.06 206 ILE B CA 1
ATOM 3183 C C . ILE B 1 206 ? 4.250 18.957 77.082 1.00 92.22 206 ILE B C 1
ATOM 3184 O O . ILE B 1 206 ? 3.292 18.365 76.575 1.00 92.69 206 ILE B O 1
ATOM 3189 N N . THR B 1 207 ? 4.565 20.219 76.791 1.00 94.53 207 THR B N 1
ATOM 3190 C CA . THR B 1 207 ? 3.796 21.042 75.853 1.00 96.61 207 THR B CA 1
ATOM 3191 C C . THR B 1 207 ? 4.695 22.134 75.252 1.00 98.54 207 THR B C 1
ATOM 3192 O O . THR B 1 207 ? 5.579 22.660 75.932 1.00 99.72 207 THR B O 1
ATOM 3196 N N . PRO B 1 208 ? 4.484 22.490 73.969 1.00 99.46 208 PRO B N 1
ATOM 3197 C CA . PRO B 1 208 ? 3.479 21.956 73.044 1.00 100.22 208 PRO B CA 1
ATOM 3198 C C . PRO B 1 208 ? 3.605 20.449 72.831 1.00 100.55 208 PRO B C 1
ATOM 3199 O O . PRO B 1 208 ? 2.735 19.706 73.338 1.00 100.60 208 PRO B O 1
#

Foldseek 3Di:
DQQFWKKKKFKAQVPVRDTQDMDIDGGDLLPPFDKDKGFLVSNADDPFADDPVDPCPQAGLPDQRNPLSLQPFWKFKAWQQPPDVCQPHQVNQSRNDPPRTAETDDPVGHHHPADWKYKYWDDFPRWDQDDVRDIAACLAACVVPPPRHNHDHSSGDGMMMMGTDPNNSPDDFDDKIKMWMWTDDPDDTDIGMMIMHMDIHHDDD/DFAWFWKKKWKAQVQVRHTQDMDTDTGGLLPPFDKDKGFPLRQAHPPQADDPVDPCPQAHQPDLVNPVSLLVFWKFKAWPVVVDCCLPDQVNQSRNDPPRTAETDDPVGHHHPADWKYKYWDDFPRWDQDPVGDIAACQAACVVPNVGPHHDHSSGGGMMMMGTDPNNSPDDAPDKIKMWMWTDDPDDTGIGIMIMHMDTHHDDD